Protein AF-A0AA35PYS4-F1 (afdb_monomer)

Foldseek 3Di:
DDDPPDDLLVVVVQDDQPDPADDDDDDDDDPDPPDLVQLVFQVDKDKAFDQKDWDQDPPRRDTWMAGWIWIWTWGQDPVRDTDTPFIGIDGPTTVVQGFCDDVSPQPQDQVSPVVGCVCPDPVSVLVCLLVCVPHFAQEEEEFLEADDPDDPDDPASHDDADDGRCVSLLVQLSCVRSVHSYAYEEQAQARLVNLVLAAQPDKALAFQLQVAGPPDGDDPPADRIGHSVRVRVVSRVSCVVSSGRYQYNKDWPDWDADPVVLWIWTWMDRHPDDIDTGTYNYYHYSNHDPPDFPDDDDPCPVVDPDDDDTSSPHHACVVVVPLAAAEEEQEEDWASSLVRQVRSVVVHHNYHYHYPDAAAEAESVQLSCLVCPQQRDPNHDRSVVSVSVLVRDDPVSLLSVLQVSLVVRCVVCVVLVVLCVVVVHHHDCDDNNSHDVCCCVPPVTRYHHDPPSSVD

Secondary structure (DSSP, 8-state):
-------THHHHTT-SS-SS---------------TTTTTT--EEEEEEEEEEEEE-TTT--EEEEEEEEEEEEEE-TTS-EEEEEEEEEE---TTS--S-GGGS---SGGGSTT-GGG--HHHHHHHHHTTSSS--SEEEE-SSPPPS--SS---S-B--S-TTHHHHHHHHHHHHTT--EEEE-SSSSTTHHHHTS-TT-B-SS-GGGSPBTTBPPPTTS-SS-BHHHHHHHHHHHHHHTT--EE-SEEEEEEEEETTTTEEEEEEEETT-PEEEE--SEEEE---SS-S------TTGGG--S----GGG---GGGSTT-TT-EEEEE--SHHHHHHHHHHHHTT-EEEEE-SS-BEEEEIIIIIHHHHTTTSSTTS--HHHHHHHHHTS-HHHHHHHHHHHHHHHHHHTHHHHHHHHHTT--B---GGG-HHHHHHHHHS-SEEEESSGGG-

Structure (mmCIF, N/CA/C/O backbone):
data_AF-A0AA35PYS4-F1
#
_entry.id   AF-A0AA35PYS4-F1
#
loop_
_atom_site.group_PDB
_atom_site.id
_atom_site.type_symbol
_atom_site.label_atom_id
_atom_site.label_alt_id
_atom_site.label_comp_id
_atom_site.label_asym_id
_atom_site.label_entity_id
_atom_site.label_seq_id
_atom_site.pdbx_PDB_ins_code
_atom_site.Cartn_x
_atom_site.Cartn_y
_atom_site.Cartn_z
_atom_site.occupancy
_atom_site.B_iso_or_equiv
_atom_site.auth_seq_id
_atom_site.auth_comp_id
_atom_site.auth_asym_id
_atom_site.auth_atom_id
_atom_site.pdbx_PDB_model_num
ATOM 1 N N . MET A 1 1 ? -22.222 6.273 44.762 1.00 24.67 1 MET A N 1
ATOM 2 C CA . MET A 1 1 ? -21.681 5.349 43.744 1.00 24.67 1 MET A CA 1
ATOM 3 C C . MET A 1 1 ? -22.710 5.200 42.630 1.00 24.67 1 MET A C 1
ATOM 5 O O . MET A 1 1 ? -23.617 4.392 42.745 1.00 24.67 1 MET A O 1
ATOM 9 N N . ARG A 1 2 ? -22.646 6.050 41.602 1.00 17.94 2 ARG A N 1
ATOM 10 C CA . ARG A 1 2 ? -23.381 5.867 40.343 1.00 17.94 2 ARG A CA 1
ATOM 11 C C . ARG A 1 2 ? -22.310 5.716 39.271 1.00 17.94 2 ARG A C 1
ATOM 13 O O . ARG A 1 2 ? -21.546 6.653 39.060 1.00 17.94 2 ARG A O 1
ATOM 20 N N . GLY A 1 3 ? -22.185 4.514 38.717 1.00 20.14 3 GLY A N 1
ATOM 21 C CA . GLY A 1 3 ? -21.247 4.221 37.643 1.00 20.14 3 GLY A CA 1
ATOM 22 C C . GLY A 1 3 ? -21.749 4.841 36.346 1.00 20.14 3 GLY A C 1
ATOM 23 O O . GLY A 1 3 ? -22.851 4.528 35.905 1.00 20.14 3 GLY A O 1
ATOM 24 N N . TYR A 1 4 ? -20.949 5.726 35.759 1.00 20.56 4 TYR A N 1
ATOM 25 C CA . TYR A 1 4 ? -21.105 6.128 34.368 1.00 20.56 4 TYR A CA 1
ATOM 26 C C . TYR A 1 4 ? -20.320 5.129 33.521 1.00 20.56 4 TYR A C 1
ATOM 28 O O . TYR A 1 4 ? -19.105 5.231 33.397 1.00 20.56 4 TYR A O 1
ATOM 36 N N . ALA A 1 5 ? -21.015 4.129 32.984 1.00 23.16 5 ALA A N 1
ATOM 37 C CA . ALA A 1 5 ? -20.517 3.344 31.866 1.00 23.16 5 ALA A CA 1
ATOM 38 C C . ALA A 1 5 ? -20.826 4.135 30.589 1.00 23.16 5 ALA A C 1
ATOM 40 O O . ALA A 1 5 ? -21.917 4.031 30.035 1.00 23.16 5 ALA A O 1
ATOM 41 N N . THR A 1 6 ? -19.901 4.989 30.160 1.00 25.16 6 THR A N 1
ATOM 42 C CA . THR A 1 6 ? -19.942 5.588 28.822 1.00 25.16 6 THR A CA 1
ATOM 43 C C . THR A 1 6 ? -19.441 4.546 27.829 1.00 25.16 6 THR A C 1
ATOM 45 O O . THR A 1 6 ? -18.289 4.127 27.895 1.00 25.16 6 THR A O 1
ATOM 48 N N . SER A 1 7 ? -20.329 4.068 26.955 1.00 31.34 7 SER A N 1
ATOM 49 C CA . SER A 1 7 ? -19.981 3.093 25.918 1.00 31.34 7 SER A CA 1
ATOM 50 C C . SER A 1 7 ? -19.162 3.752 24.801 1.00 31.34 7 SER A C 1
ATOM 52 O O . SER A 1 7 ? -19.433 4.898 24.442 1.00 31.34 7 SER A O 1
ATOM 54 N N . SER A 1 8 ? -18.215 3.023 24.201 1.00 35.91 8 SER A N 1
ATOM 55 C CA . SER A 1 8 ? -17.416 3.457 23.036 1.00 35.91 8 SER A CA 1
ATOM 56 C C . SER A 1 8 ? -18.258 3.926 21.833 1.00 35.91 8 SER A C 1
ATOM 58 O O . SER A 1 8 ? -17.777 4.692 21.000 1.00 35.91 8 SER A O 1
ATOM 60 N N . ARG A 1 9 ? -19.548 3.553 21.778 1.00 34.78 9 ARG A N 1
ATOM 61 C CA . ARG A 1 9 ? -20.516 3.933 20.731 1.00 34.78 9 ARG A CA 1
ATOM 62 C C . ARG A 1 9 ? -20.876 5.429 20.714 1.00 34.78 9 ARG A C 1
ATOM 64 O O . ARG A 1 9 ? -21.214 5.958 19.656 1.00 34.78 9 ARG A O 1
ATOM 71 N N . ASP A 1 10 ? -20.783 6.124 21.851 1.00 36.44 10 ASP A N 1
ATOM 72 C CA . ASP A 1 10 ? -21.142 7.551 21.959 1.00 36.44 10 ASP A CA 1
ATOM 73 C C . ASP A 1 10 ? -20.053 8.500 21.434 1.00 36.44 10 ASP A C 1
ATOM 75 O O . ASP A 1 10 ? -20.304 9.695 21.280 1.00 36.44 10 ASP A O 1
ATOM 79 N N . PHE A 1 11 ? -18.835 8.007 21.190 1.00 38.06 11 PHE A N 1
ATOM 80 C CA . PHE A 1 11 ? -17.691 8.859 20.864 1.00 38.06 11 PHE A CA 1
ATOM 81 C C . PHE A 1 11 ? -17.518 9.071 19.355 1.00 38.06 11 PHE A C 1
ATOM 83 O O . PHE A 1 11 ? -17.403 10.212 18.906 1.00 38.06 11 PHE A O 1
ATOM 90 N N . LEU A 1 12 ? -17.599 8.007 18.550 1.00 38.31 12 LEU A N 1
ATOM 91 C CA . LEU A 1 12 ? -17.481 8.110 17.088 1.00 38.31 12 LEU A CA 1
ATOM 92 C C . LEU A 1 12 ? -18.688 8.805 16.427 1.00 38.31 12 LEU A C 1
ATOM 94 O O . LEU A 1 12 ? -18.558 9.369 15.348 1.00 38.31 12 LEU A O 1
ATOM 98 N N . THR A 1 13 ? -19.848 8.853 17.090 1.00 37.91 13 THR A N 1
ATOM 99 C CA . THR A 1 13 ? -21.000 9.673 16.659 1.00 37.91 13 THR A CA 1
ATOM 100 C C . THR A 1 13 ? -20.787 11.174 16.919 1.00 37.91 13 THR A C 1
ATOM 102 O O . THR A 1 13 ? -21.466 12.020 16.328 1.00 37.91 13 THR A O 1
ATOM 105 N N . ARG A 1 14 ? -19.838 11.531 17.799 1.00 35.75 14 ARG A N 1
ATOM 106 C CA . ARG A 1 14 ? -19.516 12.914 18.203 1.00 35.75 14 ARG A CA 1
ATOM 107 C C . ARG A 1 14 ? -18.268 13.478 17.520 1.00 35.75 14 ARG A C 1
ATOM 109 O O . ARG A 1 14 ? -18.018 14.675 17.650 1.00 35.75 14 ARG A O 1
ATOM 116 N N . LEU A 1 15 ? -17.551 12.652 16.760 1.00 32.78 15 LEU A N 1
ATOM 117 C CA . LEU A 1 15 ? -16.448 13.038 15.887 1.00 32.78 15 LEU A CA 1
ATOM 118 C C . LEU A 1 15 ? -16.781 12.706 14.426 1.00 32.78 15 LEU A C 1
ATOM 120 O O . LEU A 1 15 ? -16.460 11.614 13.964 1.00 32.78 15 LEU A O 1
ATOM 124 N N . PRO A 1 16 ? -17.352 13.632 13.646 1.00 29.91 16 PRO A N 1
ATOM 125 C CA . PRO A 1 16 ? -16.979 13.687 12.246 1.00 29.91 16 PRO A CA 1
ATOM 126 C C . PRO A 1 16 ? -15.563 14.304 12.188 1.00 29.91 16 PRO A C 1
ATOM 128 O O . PRO A 1 16 ? -15.312 15.350 12.782 1.00 29.91 16 PRO A O 1
ATOM 131 N N . HIS A 1 17 ? -14.622 13.636 11.516 1.00 30.25 17 HIS A N 1
ATOM 132 C CA . HIS A 1 17 ? -13.301 14.182 11.141 1.00 30.25 17 HIS A CA 1
ATOM 133 C C . HIS A 1 17 ? -12.201 14.345 12.216 1.00 30.25 17 HIS A C 1
ATOM 135 O O . HIS A 1 17 ? -11.333 15.198 12.053 1.00 30.25 17 HIS A O 1
ATOM 141 N N . ALA A 1 18 ? -12.138 13.517 13.266 1.00 26.50 18 ALA A N 1
ATOM 142 C CA . ALA A 1 18 ? -10.918 13.435 14.095 1.00 26.50 18 ALA A CA 1
ATOM 143 C C . ALA A 1 18 ? -10.324 12.021 14.131 1.00 26.50 18 ALA A C 1
ATOM 145 O O . ALA A 1 18 ? -10.171 11.402 15.178 1.00 26.50 18 ALA A O 1
ATOM 146 N N . PHE A 1 19 ? -9.961 11.532 12.952 1.00 27.05 19 PHE A N 1
ATOM 147 C CA . PHE A 1 19 ? -8.663 10.883 12.790 1.00 27.05 19 PHE A CA 1
ATOM 148 C C . PHE A 1 19 ? -7.744 11.939 12.176 1.00 27.05 19 PHE A C 1
ATOM 150 O O . PHE A 1 19 ? -8.244 12.825 11.485 1.00 27.05 19 PHE A O 1
ATOM 157 N N . VAL A 1 20 ? -6.439 11.906 12.457 1.00 27.50 20 VAL A N 1
ATOM 158 C CA . VAL A 1 20 ? -5.464 12.826 11.845 1.00 27.50 20 VAL A CA 1
ATOM 159 C C . VAL A 1 20 ? -5.421 12.537 10.340 1.00 27.50 20 VAL A C 1
ATOM 161 O O . VAL A 1 20 ? -4.630 11.743 9.852 1.00 27.50 20 VAL A O 1
ATOM 164 N N . GLY A 1 21 ? -6.363 13.136 9.625 1.00 23.97 21 GLY A N 1
ATOM 165 C CA . GLY A 1 21 ? -6.544 13.125 8.190 1.00 23.97 21 GLY A CA 1
ATOM 166 C C . GLY A 1 21 ? -6.748 14.574 7.795 1.00 23.97 21 GLY A C 1
ATOM 167 O O . GLY A 1 21 ? -7.639 15.255 8.301 1.00 23.97 21 GLY A O 1
ATOM 168 N N . PHE A 1 22 ? -5.840 15.075 6.969 1.00 25.38 22 PHE A N 1
ATOM 169 C CA . PHE A 1 22 ? -5.790 16.471 6.573 1.00 25.38 22 PHE A CA 1
ATOM 170 C C . PHE A 1 22 ? -7.089 16.876 5.859 1.00 25.38 22 PHE A C 1
ATOM 172 O O . PHE A 1 22 ? -7.357 16.428 4.748 1.00 25.38 22 PHE A O 1
ATOM 179 N N . SER A 1 23 ? -7.877 17.771 6.460 1.00 21.36 23 SER A N 1
ATOM 180 C CA . SER A 1 23 ? -8.854 18.561 5.711 1.00 21.36 23 SER A CA 1
ATOM 181 C C . SER A 1 23 ? -8.087 19.632 4.932 1.00 21.36 23 SER A C 1
ATOM 183 O O . SER A 1 23 ? -7.537 20.556 5.537 1.00 21.36 23 SER A O 1
ATOM 185 N N . TYR A 1 24 ? -8.004 19.511 3.608 1.00 25.27 24 TYR A N 1
ATOM 186 C CA . TYR A 1 24 ? -7.420 20.547 2.754 1.00 25.27 24 TYR A CA 1
ATOM 187 C C . TYR A 1 24 ? -8.422 21.702 2.591 1.00 25.27 24 TYR A C 1
ATOM 189 O O . TYR A 1 24 ? -9.503 21.475 2.045 1.00 25.27 24 TYR A O 1
ATOM 197 N N . PRO A 1 25 ? -8.108 22.944 3.004 1.00 22.28 25 PRO A N 1
ATOM 198 C CA . PRO A 1 25 ? -8.900 24.095 2.596 1.00 22.28 25 PRO A CA 1
ATOM 199 C C . PRO A 1 25 ? -8.771 24.284 1.081 1.00 22.28 25 PRO A C 1
ATOM 201 O O . PRO A 1 25 ? -7.696 24.093 0.508 1.00 22.28 25 PRO A O 1
ATOM 204 N N . SER A 1 26 ? -9.872 24.672 0.442 1.00 23.47 26 SER A N 1
ATOM 205 C CA . SER A 1 26 ? -9.972 25.013 -0.979 1.00 23.47 26 SER A CA 1
ATOM 206 C C . SER A 1 26 ? -8.763 25.807 -1.489 1.00 23.47 26 SER A C 1
ATOM 208 O O . SER A 1 26 ? -8.411 26.846 -0.929 1.00 23.47 26 SER A O 1
ATOM 210 N N . TRP A 1 27 ? -8.164 25.326 -2.581 1.00 26.27 27 TRP A N 1
ATOM 211 C CA . TRP A 1 27 ? -7.022 25.932 -3.262 1.00 26.27 27 TRP A CA 1
ATOM 212 C C . TRP A 1 27 ? -7.304 27.384 -3.682 1.00 26.27 27 TRP A C 1
ATOM 214 O O . TRP A 1 27 ? -7.894 27.640 -4.730 1.00 26.27 27 TRP A O 1
ATOM 224 N N . GLN A 1 28 ? -6.784 28.342 -2.920 1.00 22.50 28 GLN A N 1
ATOM 225 C CA . GLN A 1 28 ? -6.312 29.607 -3.474 1.00 22.50 28 GLN A CA 1
ATOM 226 C C . GLN A 1 28 ? -4.791 29.527 -3.529 1.00 22.50 28 GLN A C 1
ATOM 228 O O . GLN A 1 28 ? -4.157 29.276 -2.509 1.00 22.50 28 GLN A O 1
ATOM 233 N N . ARG A 1 29 ? -4.213 29.683 -4.730 1.00 24.03 29 ARG A N 1
ATOM 234 C CA . ARG A 1 29 ? -2.757 29.753 -4.924 1.00 24.03 29 ARG A CA 1
ATOM 235 C C . ARG A 1 29 ? -2.195 30.853 -4.018 1.00 24.03 29 ARG A C 1
ATOM 237 O O . ARG A 1 29 ? -2.508 32.016 -4.269 1.00 24.03 29 ARG A O 1
ATOM 244 N N . PRO A 1 30 ? -1.359 30.536 -3.020 1.00 24.73 30 PRO A N 1
ATOM 245 C CA . PRO A 1 30 ? -0.547 31.550 -2.384 1.00 24.73 30 PRO A CA 1
ATOM 246 C C . PRO A 1 30 ? 0.603 31.858 -3.344 1.00 24.73 30 PRO A C 1
ATOM 248 O O . PRO A 1 30 ? 1.325 30.952 -3.766 1.00 24.73 30 PRO A O 1
ATOM 251 N N . ASP A 1 31 ? 0.784 33.129 -3.691 1.00 29.77 31 ASP A N 1
ATOM 252 C CA . ASP A 1 31 ? 2.074 33.617 -4.172 1.00 29.77 31 ASP A CA 1
ATOM 253 C C . ASP A 1 31 ? 3.099 33.373 -3.054 1.00 29.77 31 ASP A C 1
ATOM 255 O O . ASP A 1 31 ? 3.192 34.149 -2.106 1.00 29.77 31 ASP A O 1
ATOM 259 N N . SER A 1 32 ? 3.827 32.255 -3.094 1.00 33.34 32 SER A N 1
ATOM 260 C CA . SER A 1 32 ? 4.800 31.915 -2.052 1.00 33.34 32 SER A CA 1
ATOM 261 C C . SER A 1 32 ? 6.179 31.662 -2.649 1.00 33.34 32 SER A C 1
ATOM 263 O O . SER A 1 32 ? 6.546 30.530 -2.971 1.00 33.34 32 SER A O 1
ATOM 265 N N . GLN A 1 33 ? 6.973 32.729 -2.744 1.00 29.69 33 GLN A N 1
ATOM 266 C CA . GLN A 1 33 ? 8.428 32.608 -2.712 1.00 29.69 33 GLN A CA 1
ATOM 267 C C . GLN A 1 33 ? 8.846 32.199 -1.291 1.00 29.69 33 GLN A C 1
ATOM 269 O O . GLN A 1 33 ? 9.131 33.043 -0.449 1.00 29.69 33 GLN A O 1
ATOM 274 N N . ILE A 1 34 ? 8.860 30.896 -1.004 1.00 36.09 34 ILE A N 1
ATOM 275 C CA . ILE A 1 34 ? 9.615 30.361 0.135 1.00 36.09 34 ILE A CA 1
ATOM 276 C C . ILE A 1 34 ? 11.060 30.232 -0.350 1.00 36.09 34 ILE A C 1
ATOM 278 O O . ILE A 1 34 ? 11.351 29.450 -1.255 1.00 36.09 34 ILE A O 1
ATOM 282 N N . HIS A 1 35 ? 11.970 31.043 0.188 1.00 38.38 35 HIS A N 1
ATOM 283 C CA . HIS A 1 35 ? 13.365 31.032 -0.244 1.00 38.38 35 HIS A CA 1
ATOM 284 C C . HIS A 1 35 ? 14.059 29.735 0.203 1.00 38.38 35 HIS A C 1
ATOM 286 O O . HIS A 1 35 ? 14.188 29.468 1.394 1.00 38.38 35 HIS A O 1
ATOM 292 N N . HIS A 1 36 ? 14.571 28.963 -0.763 1.00 40.53 36 HIS A N 1
ATOM 293 C CA . HIS A 1 36 ? 15.254 27.674 -0.566 1.00 40.53 36 HIS A CA 1
ATOM 294 C C . HIS A 1 36 ? 16.355 27.660 0.515 1.00 40.53 36 HIS A C 1
ATOM 296 O O . HIS A 1 36 ? 16.640 26.594 1.053 1.00 40.53 36 HIS A O 1
ATOM 302 N N . ARG A 1 37 ? 16.961 28.809 0.858 1.00 37.41 37 ARG A N 1
ATOM 303 C CA . ARG A 1 37 ? 17.975 28.904 1.925 1.00 37.41 37 ARG A CA 1
ATOM 304 C C . ARG A 1 37 ? 17.430 28.550 3.313 1.00 37.41 37 ARG A C 1
ATOM 306 O O . ARG A 1 37 ? 18.086 27.801 4.016 1.00 37.41 37 ARG A O 1
ATOM 313 N N . GLN A 1 38 ? 16.224 28.991 3.680 1.00 42.34 38 GLN A N 1
ATOM 314 C CA . GLN A 1 38 ? 15.699 28.789 5.044 1.00 42.34 38 GLN A CA 1
ATOM 315 C C . GLN A 1 38 ? 15.407 27.318 5.384 1.00 42.34 38 GLN A C 1
ATOM 317 O O . GLN A 1 38 ? 15.398 26.941 6.549 1.00 42.34 38 GLN A O 1
ATOM 322 N N . LEU A 1 39 ? 15.191 26.467 4.375 1.00 45.62 39 LEU A N 1
ATOM 323 C CA . LEU A 1 39 ? 14.962 25.032 4.573 1.00 45.62 39 LEU A CA 1
ATOM 324 C C . LEU A 1 39 ? 16.259 24.236 4.788 1.00 45.62 39 LEU A C 1
ATOM 326 O O . LEU A 1 39 ? 16.199 23.104 5.262 1.00 45.62 39 LEU A O 1
ATOM 330 N N . GLN A 1 40 ? 17.417 24.806 4.437 1.00 46.12 40 GLN A N 1
ATOM 331 C CA . GLN A 1 40 ? 18.724 24.171 4.639 1.00 46.12 40 GLN A CA 1
ATOM 332 C C . GLN A 1 40 ? 19.201 24.281 6.094 1.00 46.12 40 GLN A C 1
ATOM 334 O O . GLN A 1 40 ? 19.985 23.444 6.535 1.00 46.12 40 GLN A O 1
ATOM 339 N N . ASP A 1 41 ? 18.661 25.244 6.845 1.00 45.81 41 ASP A N 1
ATOM 340 C CA . ASP A 1 41 ? 19.062 25.581 8.212 1.00 45.81 41 ASP A CA 1
ATOM 341 C C . ASP A 1 41 ? 18.118 24.983 9.276 1.00 45.81 41 ASP A C 1
ATOM 343 O O . ASP A 1 41 ? 17.884 25.583 10.328 1.00 45.81 41 ASP A O 1
ATOM 347 N N . VAL A 1 42 ? 17.562 23.783 9.044 1.00 55.81 42 VAL A N 1
ATOM 348 C CA . VAL A 1 42 ? 16.966 22.994 10.142 1.00 55.81 42 VAL A CA 1
ATOM 349 C C . VAL A 1 42 ? 18.113 22.508 11.026 1.00 55.81 42 VAL A C 1
ATOM 351 O O . VAL A 1 42 ? 18.683 21.438 10.819 1.00 55.81 42 VAL A O 1
ATOM 354 N N . THR A 1 43 ? 18.496 23.344 11.985 1.00 45.41 43 THR A N 1
ATOM 355 C CA . THR A 1 43 ? 19.706 23.174 12.794 1.00 45.41 43 THR A CA 1
ATOM 356 C C . THR A 1 43 ? 19.548 22.125 13.888 1.00 45.41 43 THR A C 1
ATOM 358 O O . THR A 1 43 ? 20.543 21.564 14.344 1.00 45.41 43 THR A O 1
ATOM 361 N N . SER A 1 44 ? 18.314 21.819 14.309 1.00 59.78 44 SER A N 1
ATOM 362 C CA . SER A 1 44 ? 18.044 20.734 15.256 1.00 59.78 44 SER A CA 1
ATOM 363 C C . SER A 1 44 ? 16.591 20.246 15.215 1.00 59.78 44 SER A C 1
ATOM 365 O O . SER A 1 44 ? 15.656 20.976 14.889 1.00 59.78 44 SER A O 1
ATOM 367 N N . THR A 1 45 ? 16.400 18.968 15.538 1.00 62.69 45 THR A N 1
ATOM 368 C CA . THR A 1 45 ? 15.088 18.321 15.669 1.00 62.69 45 THR A CA 1
ATOM 369 C C . THR A 1 45 ? 15.004 17.697 17.059 1.00 62.69 45 THR A C 1
ATOM 371 O O . THR A 1 45 ? 15.958 17.052 17.491 1.00 62.69 45 THR A O 1
ATOM 374 N N . GLN A 1 46 ? 13.899 17.923 17.772 1.00 69.19 46 GLN A N 1
ATOM 375 C CA . GLN A 1 46 ? 13.693 17.434 19.136 1.00 69.19 46 GLN A CA 1
ATOM 376 C C . GLN A 1 46 ? 12.408 16.613 19.220 1.00 69.19 46 GLN A C 1
ATOM 378 O O . GLN A 1 46 ? 11.333 17.081 18.837 1.00 69.19 46 GLN A O 1
ATOM 383 N N . TYR A 1 47 ? 12.533 15.399 19.753 1.00 69.62 47 TYR A N 1
ATOM 384 C CA . TYR A 1 47 ? 11.398 14.534 20.040 1.00 69.62 47 TYR A CA 1
ATOM 385 C C . TYR A 1 47 ? 10.659 15.034 21.282 1.00 69.62 47 TYR A C 1
ATOM 387 O O . TYR A 1 47 ? 11.283 15.332 22.302 1.00 69.62 47 TYR A O 1
ATOM 395 N N . LEU A 1 48 ? 9.332 15.103 21.203 1.00 65.56 48 LEU A N 1
ATOM 396 C CA . LEU A 1 48 ? 8.476 15.397 22.343 1.00 65.56 48 LEU A CA 1
ATOM 397 C C . LEU A 1 48 ? 7.703 14.143 22.739 1.00 65.56 48 LEU A C 1
ATOM 399 O O . LEU A 1 48 ? 6.871 13.654 21.982 1.00 65.56 48 LEU A O 1
ATOM 403 N N . ALA A 1 49 ? 7.913 13.679 23.964 1.00 61.66 49 ALA A N 1
ATOM 404 C CA . ALA A 1 49 ? 6.996 12.764 24.630 1.00 61.66 49 ALA A CA 1
ATOM 405 C C . ALA A 1 49 ? 6.224 13.555 25.690 1.00 61.66 49 ALA A C 1
ATOM 407 O O . ALA A 1 49 ? 6.839 14.296 26.461 1.00 61.66 49 ALA A O 1
ATOM 408 N N . ALA A 1 50 ? 4.899 13.409 25.747 1.00 59.16 50 ALA A N 1
ATOM 409 C CA . ALA A 1 50 ? 4.133 13.929 26.875 1.00 59.16 50 ALA A CA 1
ATOM 410 C C . ALA A 1 50 ? 3.080 12.929 27.347 1.00 59.16 50 ALA A C 1
ATOM 412 O O . ALA A 1 50 ? 2.450 12.229 26.558 1.00 59.16 50 ALA A O 1
ATOM 413 N N . GLU A 1 51 ? 2.877 12.906 28.661 1.00 53.56 51 GLU A N 1
ATOM 414 C CA . GLU A 1 51 ? 1.938 11.990 29.312 1.00 53.56 51 GLU A CA 1
ATOM 415 C C . GLU A 1 51 ? 0.466 12.375 29.074 1.00 53.56 51 GLU A C 1
ATOM 417 O O . GLU A 1 51 ? -0.406 11.512 29.129 1.00 53.56 51 GLU A O 1
ATOM 422 N N . GLU A 1 52 ? 0.161 13.647 28.780 1.00 56.59 52 GLU A N 1
ATOM 423 C CA . GLU A 1 52 ? -1.209 14.089 28.490 1.00 56.59 52 GLU A CA 1
ATOM 424 C C . GLU A 1 52 ? -1.238 15.287 27.523 1.00 56.59 52 GLU A C 1
ATOM 426 O O . GLU A 1 52 ? -0.678 16.349 27.799 1.00 56.59 52 GLU A O 1
ATOM 431 N N . TRP A 1 53 ? -1.973 15.140 26.417 1.00 66.69 53 TRP A N 1
ATOM 432 C CA . TRP A 1 53 ? -2.361 16.213 25.501 1.00 66.69 53 TRP A CA 1
ATOM 433 C C . TRP A 1 53 ? -3.871 16.441 25.561 1.00 66.69 53 TRP A C 1
ATOM 435 O O . TRP A 1 53 ? -4.669 15.521 25.768 1.00 66.69 53 TRP A O 1
ATOM 445 N N . ARG A 1 54 ? -4.292 17.686 25.335 1.00 61.19 54 ARG A N 1
ATOM 446 C CA . ARG A 1 54 ? -5.706 18.041 25.167 1.00 61.19 54 ARG A CA 1
ATOM 447 C C . ARG A 1 54 ? -5.931 18.470 23.730 1.00 61.19 54 ARG A C 1
ATOM 449 O O . ARG A 1 54 ? -5.361 19.470 23.302 1.00 61.19 54 ARG A O 1
ATOM 456 N N . ILE A 1 55 ? -6.766 17.729 23.007 1.00 59.59 55 ILE A N 1
ATOM 457 C CA . ILE A 1 55 ? -7.123 18.047 21.625 1.00 59.59 55 ILE A CA 1
ATOM 458 C C . ILE A 1 55 ? -8.555 18.574 21.608 1.00 59.59 55 ILE A C 1
ATOM 460 O O . ILE A 1 55 ? -9.500 17.939 22.080 1.00 59.59 55 ILE A O 1
ATOM 464 N N . HIS A 1 56 ? -8.711 19.777 21.070 1.00 56.38 56 HIS A N 1
ATOM 465 C CA . HIS A 1 56 ? -10.003 20.421 20.898 1.00 56.38 56 HIS A CA 1
ATOM 466 C C . HIS A 1 56 ? -10.479 20.194 19.461 1.00 56.38 56 HIS A C 1
ATOM 468 O O . HIS A 1 56 ? -9.950 20.810 18.542 1.00 56.38 56 HIS A O 1
ATOM 474 N N . ALA A 1 57 ? -11.471 19.322 19.263 1.00 46.72 57 ALA A N 1
ATOM 475 C CA . ALA A 1 57 ? -12.132 19.186 17.967 1.00 46.72 57 ALA A CA 1
ATOM 476 C C . ALA A 1 57 ? -13.129 20.345 17.794 1.00 46.72 57 ALA A C 1
ATOM 478 O O . ALA A 1 57 ? -14.035 20.531 18.612 1.00 46.72 57 ALA A O 1
ATOM 479 N N . THR A 1 58 ? -12.930 21.163 16.762 1.00 41.03 58 THR A N 1
ATOM 480 C CA . THR A 1 58 ? -13.528 22.503 16.651 1.00 41.03 58 THR A CA 1
ATOM 481 C C . THR A 1 58 ? -14.965 22.550 16.142 1.00 41.03 58 THR A C 1
ATOM 483 O O . THR A 1 58 ? -15.560 23.618 16.224 1.00 41.03 58 THR A O 1
ATOM 486 N N . ASP A 1 59 ? -15.569 21.442 15.709 1.00 41.16 59 ASP A N 1
ATOM 487 C CA . ASP A 1 59 ? -16.901 21.511 15.082 1.00 41.16 59 ASP A CA 1
ATOM 488 C C . ASP A 1 59 ? -18.076 21.079 15.988 1.00 41.16 59 ASP A C 1
ATOM 490 O O . ASP A 1 59 ? -19.229 21.392 15.709 1.00 41.16 59 ASP A O 1
ATOM 494 N N . ARG A 1 60 ? -17.838 20.395 17.124 1.00 45.41 60 ARG A N 1
ATOM 495 C CA . ARG A 1 60 ? -18.946 19.892 17.983 1.00 45.41 60 ARG A CA 1
ATOM 496 C C . ARG A 1 60 ? -18.749 19.993 19.497 1.00 45.41 60 ARG A C 1
ATOM 498 O O . ARG A 1 60 ? -19.460 19.338 20.256 1.00 45.41 60 ARG A O 1
ATOM 505 N N . GLY A 1 61 ? -17.794 20.791 19.977 1.00 49.31 61 GLY A N 1
ATOM 506 C CA . GLY A 1 61 ? -17.597 21.017 21.420 1.00 49.31 61 GLY A CA 1
ATOM 507 C C . GLY A 1 61 ? -17.167 19.777 22.224 1.00 49.31 61 GLY A C 1
ATOM 508 O O . GLY A 1 61 ? -17.070 19.846 23.452 1.00 49.31 61 GLY A O 1
ATOM 509 N N . ALA A 1 62 ? -16.882 18.655 21.555 1.00 52.91 62 ALA A N 1
ATOM 510 C CA . ALA A 1 62 ? -16.318 17.469 22.174 1.00 52.91 62 ALA A CA 1
ATOM 511 C C . ALA A 1 62 ? -14.866 17.756 22.582 1.00 52.91 62 ALA A C 1
ATOM 513 O O . ALA A 1 62 ? -14.032 18.161 21.771 1.00 52.91 62 ALA A O 1
ATOM 514 N N . ARG A 1 63 ? -14.573 17.571 23.870 1.00 62.34 63 ARG A N 1
ATOM 515 C CA . ARG A 1 63 ? -13.217 17.663 24.415 1.00 62.34 63 ARG A CA 1
ATOM 516 C C . ARG A 1 63 ? -12.699 16.246 24.588 1.00 62.34 63 ARG A C 1
ATOM 518 O O . ARG A 1 63 ? -13.232 15.514 25.417 1.00 62.34 63 ARG A O 1
ATOM 525 N N . ALA A 1 64 ? -11.683 15.884 23.816 1.00 64.56 64 ALA A N 1
ATOM 526 C CA . ALA A 1 64 ? -10.946 14.648 24.006 1.00 64.56 64 ALA A CA 1
ATOM 527 C C . ALA A 1 64 ? -9.550 14.985 24.542 1.00 64.56 64 ALA A C 1
ATOM 529 O O . ALA A 1 64 ? -8.937 15.988 24.173 1.00 64.56 64 ALA A O 1
ATOM 530 N N . SER A 1 65 ? -9.052 14.168 25.456 1.00 79.94 65 SER A N 1
ATOM 531 C CA . SER A 1 65 ? -7.667 14.236 25.911 1.00 79.94 65 SER A CA 1
ATOM 532 C C . SER A 1 65 ? -7.066 12.848 25.839 1.00 79.94 65 SER A C 1
ATOM 534 O O . SER A 1 65 ? -7.801 11.861 25.822 1.00 79.94 65 SER A O 1
ATOM 536 N N . GLY A 1 66 ? -5.748 12.763 25.785 1.00 83.12 66 GLY A N 1
ATOM 537 C CA . GLY A 1 66 ? -5.079 11.482 25.657 1.00 83.12 66 GLY A CA 1
ATOM 538 C C . GLY A 1 66 ? -3.567 11.601 25.571 1.00 83.12 66 GLY A C 1
ATOM 539 O O . GLY A 1 66 ? -3.029 12.708 25.536 1.00 83.12 66 GLY A O 1
ATOM 540 N N . GLY A 1 67 ? -2.898 10.454 25.599 1.00 82.75 67 GLY A N 1
ATOM 541 C CA . GLY A 1 67 ? -1.446 10.349 25.496 1.00 82.75 67 GLY A CA 1
ATOM 542 C C . GLY A 1 67 ? -0.980 10.476 24.049 1.00 82.75 67 GLY A C 1
ATOM 543 O O . GLY A 1 67 ? -1.684 10.090 23.110 1.00 82.75 67 GLY A O 1
ATOM 544 N N . GLY A 1 68 ? 0.201 11.057 23.867 1.00 85.25 68 GLY A N 1
ATOM 545 C CA . GLY A 1 68 ? 0.711 11.396 22.549 1.00 85.25 68 GLY A CA 1
ATOM 546 C C . GLY A 1 68 ? 2.217 11.632 22.548 1.00 85.25 68 GLY A C 1
ATOM 547 O O . GLY A 1 68 ? 2.808 11.990 23.571 1.00 85.25 68 GLY A O 1
ATOM 548 N N . SER A 1 69 ? 2.818 11.567 21.376 1.00 85.19 69 SER A N 1
ATOM 549 C CA . SER A 1 69 ? 4.165 12.054 21.117 1.00 85.19 69 SER A CA 1
ATOM 550 C C . SER A 1 69 ? 4.135 13.015 19.941 1.00 85.19 69 SER A C 1
ATOM 552 O O . SER A 1 69 ? 3.110 13.223 19.295 1.00 85.19 69 SER A O 1
ATOM 554 N N . GLY A 1 70 ? 5.239 13.694 19.699 1.00 85.69 70 GLY A N 1
ATOM 555 C CA . GLY A 1 70 ? 5.301 14.724 18.689 1.00 85.69 70 GLY A CA 1
ATOM 556 C C . GLY A 1 70 ? 6.723 15.094 18.343 1.00 85.69 70 GLY A C 1
ATOM 557 O O . GLY A 1 70 ? 7.693 14.568 18.888 1.00 85.69 70 GLY A O 1
ATOM 558 N N . MET A 1 71 ? 6.835 16.039 17.427 1.00 87.06 71 MET A N 1
ATOM 559 C CA . MET A 1 71 ? 8.103 16.500 16.907 1.00 87.06 71 MET A CA 1
ATOM 560 C C . MET A 1 71 ? 8.139 18.019 16.888 1.00 87.06 71 MET A C 1
ATOM 562 O O . MET A 1 71 ? 7.228 18.668 16.370 1.00 87.06 71 MET A O 1
ATOM 566 N N . VAL A 1 72 ? 9.227 18.578 17.411 1.00 87.94 72 VAL A N 1
ATOM 567 C CA . VAL A 1 72 ? 9.566 19.991 17.248 1.00 87.94 72 VAL A CA 1
ATOM 568 C C . VAL A 1 72 ? 10.740 20.096 16.298 1.00 87.94 72 VAL A C 1
ATOM 570 O O . VAL A 1 72 ? 11.798 19.499 16.508 1.00 87.94 72 VAL A O 1
ATOM 573 N N . ARG A 1 73 ? 10.560 20.899 15.254 1.00 85.56 73 ARG A N 1
ATOM 574 C CA . ARG A 1 73 ? 11.620 21.248 14.314 1.00 85.56 73 ARG A CA 1
ATOM 575 C C . ARG A 1 73 ? 12.010 22.692 14.532 1.00 85.56 73 ARG A C 1
ATOM 577 O O . ARG A 1 73 ? 11.162 23.583 14.456 1.00 85.56 73 ARG A O 1
ATOM 584 N N . LEU A 1 74 ? 13.287 22.895 14.827 1.00 86.50 74 LEU A N 1
ATOM 585 C CA . LEU A 1 74 ? 13.862 24.202 15.083 1.00 86.50 74 LEU A CA 1
ATOM 586 C C . LEU A 1 74 ? 14.654 24.652 13.857 1.00 86.50 74 LEU A C 1
ATOM 588 O O . LEU A 1 74 ? 15.344 23.853 13.221 1.00 86.50 74 LEU A O 1
ATOM 592 N N . VAL A 1 75 ? 14.557 25.938 13.552 1.00 86.06 75 VAL A N 1
ATOM 593 C CA . VAL A 1 75 ? 15.434 26.627 12.599 1.00 86.06 75 VAL A CA 1
ATOM 594 C C . VAL A 1 75 ? 16.132 27.759 13.328 1.00 86.06 75 VAL A C 1
ATOM 596 O O . VAL A 1 75 ? 15.619 28.269 14.326 1.00 86.06 75 VAL A O 1
ATOM 599 N N . THR A 1 76 ? 17.304 28.148 12.850 1.00 86.56 76 THR A N 1
ATOM 600 C CA . THR A 1 76 ? 18.016 29.299 13.403 1.00 86.56 76 THR A CA 1
ATOM 601 C C . THR A 1 76 ? 17.639 30.549 12.609 1.00 86.56 76 THR A C 1
ATOM 603 O O . THR A 1 76 ? 17.725 30.546 11.384 1.00 86.56 76 THR A O 1
ATOM 606 N N . ASP A 1 77 ? 17.164 31.591 13.292 1.00 85.44 77 ASP A N 1
ATOM 607 C CA . ASP A 1 77 ? 16.842 32.876 12.666 1.00 85.44 77 ASP A CA 1
ATOM 608 C C . ASP A 1 77 ? 18.109 33.687 12.325 1.00 85.44 77 ASP A C 1
ATOM 610 O O . ASP A 1 77 ? 19.223 33.342 12.727 1.00 85.44 77 ASP A O 1
ATOM 614 N N . ASP A 1 78 ? 17.945 34.801 11.604 1.00 87.38 78 ASP A N 1
ATOM 615 C CA . ASP A 1 78 ? 19.060 35.682 11.211 1.00 87.38 78 ASP A CA 1
ATOM 616 C C . ASP A 1 78 ? 19.818 36.281 12.416 1.00 87.38 78 ASP A C 1
ATOM 618 O O . ASP A 1 78 ? 20.947 36.752 12.275 1.00 87.38 78 ASP A O 1
ATOM 622 N N . ALA A 1 79 ? 19.209 36.273 13.606 1.00 88.75 79 ALA A N 1
ATOM 623 C CA . ALA A 1 79 ? 19.807 36.737 14.852 1.00 88.75 79 ALA A CA 1
ATOM 624 C C . ALA A 1 79 ? 20.512 35.611 15.638 1.00 88.75 79 ALA A C 1
ATOM 626 O O . ALA A 1 79 ? 21.076 35.873 16.701 1.00 88.75 79 ALA A O 1
ATOM 627 N N . GLY A 1 80 ? 20.523 34.378 15.121 1.00 86.81 80 GLY A N 1
ATOM 628 C CA . GLY A 1 80 ? 21.159 33.221 15.747 1.00 86.81 80 GLY A CA 1
ATOM 629 C C . GLY A 1 80 ? 20.299 32.509 16.797 1.00 86.81 80 GLY A C 1
ATOM 630 O O . GLY A 1 80 ? 20.812 31.642 17.506 1.00 86.81 80 GLY A O 1
ATOM 631 N N . ASN A 1 81 ? 19.011 32.841 16.923 1.00 88.00 81 ASN A N 1
ATOM 632 C CA . ASN A 1 81 ? 18.104 32.189 17.867 1.00 88.00 81 ASN A CA 1
ATOM 633 C C . ASN A 1 81 ? 17.459 30.953 17.242 1.00 88.00 81 ASN A C 1
ATOM 635 O O . ASN A 1 81 ? 17.026 30.979 16.093 1.00 88.00 81 ASN A O 1
ATOM 639 N N . ASN A 1 82 ? 17.305 29.887 18.028 1.00 86.25 82 ASN A N 1
ATOM 640 C CA . ASN A 1 82 ? 16.509 28.735 17.614 1.00 86.25 82 ASN A CA 1
ATOM 641 C C . ASN A 1 82 ? 15.020 29.048 17.786 1.00 86.25 82 ASN A C 1
ATOM 643 O O . ASN A 1 82 ? 14.537 29.209 18.907 1.00 86.25 82 ASN A O 1
ATOM 647 N N . VAL A 1 83 ? 14.294 29.101 16.675 1.00 88.06 83 VAL A N 1
ATOM 648 C CA . VAL A 1 83 ? 12.849 29.325 16.632 1.00 88.06 83 VAL A CA 1
ATOM 649 C C . VAL A 1 83 ? 12.133 28.063 16.163 1.00 88.06 83 VAL A C 1
ATOM 651 O O . VAL A 1 83 ? 12.662 27.280 15.372 1.00 88.06 83 VAL A O 1
ATOM 654 N N . ILE A 1 84 ? 10.917 27.843 16.665 1.00 88.94 84 ILE A N 1
ATOM 655 C CA . ILE A 1 84 ? 10.092 26.704 16.252 1.00 88.94 84 ILE A CA 1
ATOM 656 C C . ILE A 1 84 ? 9.594 26.958 14.832 1.00 88.94 84 ILE A C 1
ATOM 658 O O . ILE A 1 84 ? 8.797 27.863 14.600 1.00 88.94 84 ILE A O 1
ATOM 662 N N . PHE A 1 85 ? 10.048 26.132 13.896 1.00 85.44 85 PHE A N 1
ATOM 663 C CA . PHE A 1 85 ? 9.564 26.124 12.521 1.00 85.44 85 PHE A CA 1
ATOM 664 C C . PHE A 1 85 ? 8.281 25.304 12.387 1.00 85.44 85 PHE A C 1
ATOM 666 O O . PHE A 1 85 ? 7.321 25.736 11.753 1.00 85.44 85 PHE A O 1
ATOM 673 N N . ALA A 1 86 ? 8.259 24.120 13.000 1.00 85.81 86 ALA A N 1
ATOM 674 C CA . ALA A 1 86 ? 7.101 23.239 12.988 1.00 85.81 86 ALA A CA 1
ATOM 675 C C . ALA A 1 86 ? 6.961 22.509 14.325 1.00 85.81 86 ALA A C 1
ATOM 677 O O . ALA A 1 86 ? 7.947 22.051 14.904 1.00 85.81 86 ALA A O 1
ATOM 678 N N . LEU A 1 87 ? 5.716 22.385 14.777 1.00 87.62 87 LEU A N 1
ATOM 679 C CA . LEU A 1 87 ? 5.308 21.542 15.891 1.00 87.62 87 LEU A CA 1
ATOM 680 C C . LEU A 1 87 ? 4.255 20.569 15.363 1.00 87.62 87 LEU A C 1
ATOM 682 O O . LEU A 1 87 ? 3.186 20.990 14.923 1.00 87.62 87 LEU A O 1
ATOM 686 N N . ASN A 1 88 ? 4.564 19.280 15.410 1.00 85.75 88 ASN A N 1
ATOM 687 C CA . ASN A 1 88 ? 3.628 18.211 15.101 1.00 85.75 88 ASN A CA 1
ATOM 688 C C . ASN A 1 88 ? 3.331 17.433 16.381 1.00 85.75 88 ASN A C 1
ATOM 690 O O . ASN A 1 88 ? 4.252 17.105 17.125 1.00 85.75 88 ASN A O 1
ATOM 694 N N . LEU A 1 89 ? 2.057 17.155 16.632 1.00 85.25 89 LEU A N 1
ATOM 695 C CA . LEU A 1 89 ? 1.603 16.343 17.753 1.00 85.25 89 LEU A CA 1
ATOM 696 C C . LEU A 1 89 ? 0.751 15.205 17.196 1.00 85.25 89 LEU A C 1
ATOM 698 O O . LEU A 1 89 ? -0.221 15.451 16.480 1.00 85.25 89 LEU A O 1
ATOM 702 N N . ALA A 1 90 ? 1.106 13.979 17.552 1.00 80.94 90 ALA A N 1
ATOM 703 C CA . ALA A 1 90 ? 0.408 12.760 17.196 1.00 80.94 90 ALA A CA 1
ATOM 704 C C . ALA A 1 90 ? -0.259 12.177 18.448 1.00 80.94 90 ALA A C 1
ATOM 706 O O . ALA A 1 90 ? 0.387 11.857 19.445 1.00 80.94 90 ALA A O 1
ATOM 707 N N . LEU A 1 91 ? -1.583 12.042 18.400 1.00 83.62 91 LEU A N 1
ATOM 708 C CA . LEU A 1 91 ? -2.343 11.384 19.457 1.00 83.62 91 LEU A CA 1
ATOM 709 C C . LEU A 1 91 ? -2.273 9.868 19.256 1.00 83.62 91 LEU A C 1
ATOM 711 O O . LEU A 1 91 ? -2.833 9.364 18.283 1.00 83.62 91 LEU A O 1
ATOM 715 N N . GLN A 1 92 ? -1.629 9.137 20.168 1.00 80.94 92 GLN A N 1
ATOM 716 C CA . GLN A 1 92 ? -1.608 7.668 20.113 1.00 80.94 92 GLN A CA 1
ATOM 717 C C . GLN A 1 92 ? -2.664 7.016 20.994 1.00 80.94 92 GLN A C 1
ATOM 719 O O . GLN A 1 92 ? -3.004 5.858 20.772 1.00 80.94 92 GLN A O 1
ATOM 724 N N . GLU A 1 93 ? -3.210 7.719 21.978 1.00 82.69 93 GLU A N 1
ATOM 725 C CA . GLU A 1 93 ? -4.171 7.140 22.908 1.00 82.69 93 GLU A CA 1
ATOM 726 C C . GLU A 1 93 ? -5.250 8.148 23.274 1.00 82.69 93 GLU A C 1
ATOM 728 O O . GLU A 1 93 ? -5.015 9.353 23.288 1.00 82.69 93 GLU A O 1
ATOM 733 N N . LEU A 1 94 ? -6.445 7.652 23.580 1.00 83.56 94 LEU A N 1
ATOM 734 C CA . LEU A 1 94 ? -7.565 8.454 24.049 1.00 83.56 94 LEU A CA 1
ATOM 735 C C . LEU A 1 94 ? -7.877 8.084 25.494 1.00 83.56 94 LEU A C 1
ATOM 737 O O . LEU A 1 94 ? -8.042 6.915 25.833 1.00 83.56 94 LEU A O 1
ATOM 741 N N . LYS A 1 95 ? -8.011 9.097 26.347 1.00 84.00 95 LYS A N 1
ATOM 742 C CA . LYS A 1 95 ? -8.368 8.909 27.750 1.00 84.00 95 LYS A CA 1
ATOM 743 C C . LYS A 1 95 ? -9.753 8.275 27.861 1.00 84.00 95 LYS A C 1
ATOM 745 O O . LYS A 1 95 ? -10.715 8.779 27.283 1.00 84.00 95 LYS A O 1
ATOM 750 N N . GLY A 1 96 ? -9.856 7.195 28.630 1.00 84.81 96 GLY A N 1
ATOM 751 C CA . GLY A 1 96 ? -11.060 6.368 28.755 1.00 84.81 96 GLY A CA 1
ATOM 752 C C . GLY A 1 96 ? -11.260 5.341 27.632 1.00 84.81 96 GLY A C 1
ATOM 753 O O . GLY A 1 96 ? -12.190 4.541 27.719 1.00 84.81 96 GLY A O 1
ATOM 754 N N . HIS A 1 97 ? -10.401 5.350 26.612 1.00 85.88 97 HIS A N 1
ATOM 755 C CA . HIS A 1 97 ? -10.375 4.405 25.492 1.00 85.88 97 HIS A CA 1
ATOM 756 C C . HIS A 1 97 ? -8.947 3.891 25.264 1.00 85.88 97 HIS A C 1
ATOM 758 O O . HIS A 1 97 ? -8.493 3.738 24.132 1.00 85.88 97 HIS A O 1
ATOM 764 N N . GLU A 1 98 ? -8.223 3.700 26.363 1.00 85.88 98 GLU A N 1
ATOM 765 C CA . GLU A 1 98 ? -6.870 3.161 26.360 1.00 85.88 98 GLU A CA 1
ATOM 766 C C . GLU A 1 98 ? -6.845 1.703 25.899 1.00 85.88 98 GLU A C 1
ATOM 768 O O . GLU A 1 98 ? -7.796 0.953 26.134 1.00 85.88 98 GLU A O 1
ATOM 773 N N . ASP A 1 99 ? -5.718 1.282 25.328 1.00 85.56 99 ASP A N 1
ATOM 774 C CA . ASP A 1 99 ? -5.518 -0.102 24.900 1.00 85.56 99 ASP A CA 1
ATOM 775 C C . ASP A 1 99 ? -5.699 -1.074 26.093 1.00 85.56 99 ASP A C 1
ATOM 777 O O . ASP A 1 99 ? -5.207 -0.848 27.206 1.00 85.56 99 ASP A O 1
ATOM 781 N N . ASN A 1 100 ? -6.366 -2.209 25.852 1.00 84.25 100 ASN A N 1
ATOM 782 C CA . ASN A 1 100 ? -6.640 -3.248 26.856 1.00 84.25 100 ASN A CA 1
ATOM 783 C C . ASN A 1 100 ? -5.382 -4.081 27.208 1.00 84.25 100 ASN A C 1
ATOM 785 O O . ASN A 1 100 ? -5.312 -5.294 26.993 1.00 84.25 100 ASN A O 1
ATOM 789 N N . VAL A 1 101 ? -4.353 -3.427 27.752 1.00 85.12 101 VAL A N 1
ATOM 790 C CA . VAL A 1 101 ? -3.058 -4.011 28.139 1.00 85.12 101 VAL A CA 1
ATOM 791 C C . VAL A 1 101 ? -2.803 -3.901 29.646 1.00 85.12 101 VAL A C 1
ATOM 793 O O . VAL A 1 101 ? -3.496 -3.187 30.368 1.00 85.12 101 VAL A O 1
ATOM 796 N N . LYS A 1 102 ? -1.778 -4.612 30.142 1.00 87.12 102 LYS A N 1
ATOM 797 C CA . LYS A 1 102 ? -1.371 -4.623 31.562 1.00 87.12 102 LYS A CA 1
ATOM 798 C C . LYS A 1 102 ? -2.566 -4.924 32.485 1.00 87.12 102 LYS A C 1
ATOM 800 O O . LYS A 1 102 ? -3.119 -6.014 32.398 1.00 87.12 102 LYS A O 1
ATOM 805 N N . GLU A 1 103 ? -2.971 -3.984 33.337 1.00 85.56 103 GLU A N 1
ATOM 806 C CA . GLU A 1 103 ? -4.083 -4.134 34.288 1.00 85.56 103 GLU A CA 1
ATOM 807 C C . GLU A 1 103 ? -5.461 -4.203 33.612 1.00 85.56 103 GLU A C 1
ATOM 809 O O . GLU A 1 103 ? -6.387 -4.783 34.173 1.00 85.56 103 GLU A O 1
ATOM 814 N N . LYS A 1 104 ? -5.596 -3.660 32.393 1.00 82.06 104 LYS A N 1
ATOM 815 C CA . LYS A 1 104 ? -6.819 -3.738 31.574 1.00 82.06 104 LYS A CA 1
ATOM 816 C C . LYS A 1 104 ? -6.874 -4.996 30.707 1.00 82.06 104 LYS A C 1
ATOM 818 O O . LYS A 1 104 ? -7.854 -5.211 29.998 1.00 82.06 104 LYS A O 1
ATOM 823 N N . ARG A 1 105 ? -5.827 -5.830 30.739 1.00 84.81 105 ARG A N 1
ATOM 824 C CA . ARG A 1 105 ? -5.768 -7.054 29.939 1.00 84.81 105 ARG A CA 1
ATOM 825 C C . ARG A 1 105 ? -6.941 -7.973 30.304 1.00 84.81 105 ARG A C 1
ATOM 827 O O . ARG A 1 105 ? -7.142 -8.244 31.492 1.00 84.81 105 ARG A O 1
ATOM 834 N N . PRO A 1 106 ? -7.662 -8.528 29.315 1.00 79.12 106 PRO A N 1
ATOM 835 C CA . PRO A 1 106 ? -8.653 -9.558 29.581 1.00 79.12 106 PRO A CA 1
ATOM 836 C C . PRO A 1 106 ? -8.010 -10.732 30.328 1.00 79.12 106 PRO A C 1
ATOM 838 O O . PRO A 1 106 ? -7.000 -11.279 29.893 1.00 79.12 106 PRO A O 1
ATOM 841 N N . HIS A 1 107 ? -8.599 -11.139 31.452 1.00 80.75 107 HIS A N 1
ATOM 842 C CA . HIS A 1 107 ? -8.053 -12.217 32.285 1.00 80.75 107 HIS A CA 1
ATOM 843 C C . HIS A 1 107 ? -8.020 -13.582 31.557 1.00 80.75 107 HIS A C 1
ATOM 845 O O . HIS A 1 107 ? -7.250 -14.462 31.928 1.00 80.75 107 HIS A O 1
ATOM 851 N N . GLY A 1 108 ? -8.835 -13.779 30.513 1.00 73.12 108 GLY A N 1
ATOM 852 C CA . GLY A 1 108 ? -8.769 -14.949 29.621 1.00 73.12 108 GLY A CA 1
ATOM 853 C C . GLY A 1 108 ? -9.293 -16.270 30.206 1.00 73.12 108 GLY A C 1
ATOM 854 O O . GLY A 1 108 ? -9.467 -17.238 29.477 1.00 73.12 108 GLY A O 1
ATOM 855 N N . GLY A 1 109 ? -9.603 -16.325 31.502 1.00 70.12 109 GLY A N 1
ATOM 856 C CA . GLY A 1 109 ? -10.278 -17.468 32.125 1.00 70.12 109 GLY A CA 1
ATOM 857 C C . GLY A 1 109 ? -11.777 -17.543 31.800 1.00 70.12 109 GLY A C 1
ATOM 858 O O . GLY A 1 109 ? -12.422 -16.528 31.527 1.00 70.12 109 GLY A O 1
ATOM 859 N N . ASN A 1 110 ? -12.369 -18.736 31.927 1.00 63.91 110 ASN A N 1
ATOM 860 C CA . ASN A 1 110 ? -13.801 -18.976 31.668 1.00 63.91 110 ASN A CA 1
ATOM 861 C C . ASN A 1 110 ? -14.738 -18.035 32.453 1.00 63.91 110 ASN A C 1
ATOM 863 O O . ASN A 1 110 ? -15.784 -17.638 31.944 1.00 63.91 110 ASN A O 1
ATOM 867 N N . ASN A 1 111 ? -14.341 -17.632 33.665 1.00 57.81 111 ASN A N 1
ATOM 868 C CA . ASN A 1 111 ? -15.111 -16.727 34.530 1.00 57.81 111 ASN A CA 1
ATOM 869 C C . ASN A 1 111 ? -14.992 -15.241 34.145 1.00 57.81 111 ASN A C 1
ATOM 871 O O . ASN A 1 111 ? -15.745 -14.419 34.656 1.00 57.81 111 ASN A O 1
ATOM 875 N N . SER A 1 112 ? -14.051 -14.888 33.264 1.00 61.62 112 SER A N 1
ATOM 876 C CA . SER A 1 112 ? -13.829 -13.516 32.781 1.00 61.62 112 SER A CA 1
ATOM 877 C C . SER A 1 112 ? -14.393 -13.256 31.383 1.00 61.62 112 SER A C 1
ATOM 879 O O . SER A 1 112 ? -14.362 -12.122 30.911 1.00 61.62 112 SER A O 1
ATOM 881 N N . LEU A 1 113 ? -14.940 -14.280 30.723 1.00 65.94 113 LEU A N 1
ATOM 882 C CA . LEU A 1 113 ? -15.672 -14.107 29.474 1.00 65.94 113 LEU A CA 1
ATOM 883 C C . LEU A 1 113 ? -16.985 -13.362 29.756 1.00 65.94 113 LEU A C 1
ATOM 885 O O . LEU A 1 113 ? -17.824 -13.836 30.523 1.00 65.94 113 LEU A O 1
ATOM 889 N N . LYS A 1 114 ? -17.199 -12.202 29.124 1.00 65.38 114 LYS A N 1
ATOM 890 C CA . LYS A 1 114 ? -18.444 -11.420 29.255 1.00 65.38 114 LYS A CA 1
ATOM 891 C C . LYS A 1 114 ? -19.656 -12.310 28.933 1.00 65.38 114 LYS A C 1
ATOM 893 O O . LYS A 1 114 ? -19.685 -12.919 27.872 1.00 65.38 114 LYS A O 1
ATOM 898 N N . GLY A 1 115 ? -20.613 -12.459 29.851 1.00 70.50 115 GLY A N 1
ATOM 899 C CA . GLY A 1 115 ? -21.764 -13.370 29.685 1.00 70.50 115 GLY A CA 1
ATOM 900 C C . GLY A 1 115 ? -21.519 -14.849 30.044 1.00 70.50 115 GLY A C 1
ATOM 901 O O . GLY A 1 115 ? -22.453 -15.643 29.979 1.00 70.50 115 GLY A O 1
ATOM 902 N N . GLY A 1 116 ? -20.302 -15.224 30.460 1.00 75.69 116 GLY A N 1
ATOM 903 C CA . GLY A 1 116 ? -19.941 -16.572 30.922 1.00 75.69 116 GLY A CA 1
ATOM 904 C C . GLY A 1 116 ? -19.999 -17.666 29.846 1.00 75.69 116 GLY A C 1
ATOM 905 O O . GLY A 1 116 ? -20.355 -17.419 28.695 1.00 75.69 116 GLY A O 1
ATOM 906 N N . LEU A 1 117 ? -19.679 -18.910 30.216 1.00 79.94 117 LEU A N 1
ATOM 907 C CA . LEU A 1 117 ? -19.689 -20.059 29.289 1.00 79.94 117 LEU A CA 1
ATOM 908 C C . LEU A 1 117 ? -21.051 -20.308 28.617 1.00 79.94 117 LEU A C 1
ATOM 910 O O . LEU A 1 117 ? -21.099 -20.897 27.545 1.00 79.94 117 LEU A O 1
ATOM 914 N N . MET A 1 118 ? -22.148 -19.820 29.204 1.00 81.94 118 MET A N 1
ATOM 915 C CA . MET A 1 118 ? -23.488 -19.911 28.612 1.00 81.94 118 MET A CA 1
ATOM 916 C C . MET A 1 118 ? -23.618 -19.166 27.276 1.00 81.94 118 MET A C 1
ATOM 918 O O . MET A 1 118 ? -24.475 -19.517 26.475 1.00 81.94 118 MET A O 1
ATOM 922 N N . GLN A 1 119 ? -22.776 -18.158 27.018 1.00 80.50 119 GLN A N 1
ATOM 923 C CA . GLN A 1 119 ? -22.696 -17.478 25.718 1.00 80.50 119 GLN A CA 1
ATOM 924 C C . GLN A 1 119 ? -21.612 -18.068 24.799 1.00 80.50 119 GLN A C 1
ATOM 926 O O . GLN A 1 119 ? -21.173 -17.424 23.845 1.00 80.50 119 GLN A O 1
ATOM 931 N N . GLY A 1 120 ? -21.163 -19.285 25.091 1.00 86.00 120 GLY A N 1
ATOM 932 C CA . GLY A 1 120 ? -20.170 -20.019 24.323 1.00 86.00 120 GLY A CA 1
ATOM 933 C C . GLY A 1 120 ? -18.731 -19.792 24.775 1.00 86.00 120 GLY A C 1
ATOM 934 O O . GLY A 1 120 ? -18.425 -18.878 25.552 1.00 86.00 120 GLY A O 1
ATOM 935 N N . ASN A 1 121 ? -17.843 -20.653 24.292 1.00 87.56 121 ASN A N 1
ATOM 936 C CA . ASN A 1 121 ? -16.397 -20.543 24.459 1.00 87.56 121 ASN A CA 1
ATOM 937 C C . ASN A 1 121 ? -15.813 -19.438 23.551 1.00 87.56 121 ASN A C 1
ATOM 939 O O . ASN A 1 121 ? -16.539 -18.766 22.817 1.00 87.56 121 ASN A O 1
ATOM 943 N N . TRP A 1 122 ? -14.496 -19.215 23.618 1.00 86.69 122 TRP A N 1
ATOM 944 C CA . TRP A 1 122 ? -13.836 -18.182 22.808 1.00 86.69 122 TRP A CA 1
ATOM 945 C C . TRP A 1 122 ? -14.070 -18.373 21.301 1.00 86.69 122 TRP A C 1
ATOM 947 O O . TRP A 1 122 ? -14.424 -17.411 20.627 1.00 86.69 122 TRP A O 1
ATOM 957 N N . GLN A 1 123 ? -13.949 -19.601 20.788 1.00 90.06 123 GLN A N 1
ATOM 958 C CA . GLN A 1 123 ? -14.098 -19.884 19.360 1.00 90.06 123 GLN A CA 1
ATOM 959 C C . GLN A 1 123 ? -15.522 -19.593 18.873 1.00 90.06 123 GLN A C 1
ATOM 961 O O . GLN A 1 123 ? -15.695 -18.869 17.899 1.00 90.06 123 GLN A O 1
ATOM 966 N N . GLU A 1 124 ? -16.542 -20.077 19.582 1.00 91.50 124 GLU A N 1
ATOM 967 C CA . GLU A 1 124 ? -17.951 -19.864 19.215 1.00 91.50 124 GLU A CA 1
ATOM 968 C C . GLU A 1 124 ? -18.320 -18.373 19.205 1.00 91.50 124 GLU A C 1
ATOM 970 O O . GLU A 1 124 ? -19.114 -17.916 18.385 1.00 91.50 124 GLU A O 1
ATOM 975 N N . ARG A 1 125 ? -17.745 -17.590 20.126 1.00 88.19 125 ARG A N 1
ATOM 976 C CA . ARG A 1 125 ? -17.928 -16.132 20.169 1.00 88.19 125 ARG A CA 1
ATOM 977 C C . ARG A 1 125 ? -17.217 -15.448 19.015 1.00 88.19 125 ARG A C 1
ATOM 979 O O . ARG A 1 125 ? -17.816 -14.597 18.369 1.00 88.19 125 ARG A O 1
ATOM 986 N N . ARG A 1 126 ? -15.968 -15.840 18.749 1.00 91.31 126 ARG A N 1
ATOM 987 C CA . ARG A 1 126 ? -15.173 -15.320 17.638 1.00 91.31 126 ARG A CA 1
ATOM 988 C C . ARG A 1 126 ? -15.873 -15.587 16.305 1.00 91.31 126 ARG A C 1
ATOM 990 O O . ARG A 1 126 ? -15.892 -14.713 15.453 1.00 91.31 126 ARG A O 1
ATOM 997 N N . GLU A 1 127 ? -16.491 -16.752 16.132 1.00 93.81 127 GLU A N 1
ATOM 998 C CA . GLU A 1 127 ? -17.280 -17.082 14.938 1.00 93.81 127 GLU A CA 1
ATOM 999 C C . GLU A 1 127 ? -18.517 -16.184 14.795 1.00 93.81 127 GLU A C 1
ATOM 1001 O O . GLU A 1 127 ? -18.726 -15.606 13.730 1.00 93.81 127 GLU A O 1
ATOM 1006 N N . ARG A 1 128 ? -19.301 -15.978 15.864 1.00 93.12 128 ARG A N 1
ATOM 1007 C CA . ARG A 1 128 ? -20.455 -15.058 15.813 1.00 93.12 128 ARG A CA 1
ATOM 1008 C C . ARG A 1 128 ? -20.058 -13.605 15.570 1.00 93.12 128 ARG A C 1
ATOM 1010 O O . ARG A 1 128 ? -20.777 -12.898 14.873 1.00 93.12 128 ARG A O 1
ATOM 1017 N N . GLU A 1 129 ? -18.935 -13.172 16.136 1.00 92.69 129 GLU A N 1
ATOM 1018 C CA . GLU A 1 129 ? -18.384 -11.835 15.923 1.00 92.69 129 GLU A CA 1
ATOM 1019 C C . GLU A 1 129 ? -17.896 -11.651 14.481 1.00 92.69 129 GLU A C 1
ATOM 1021 O O . GLU A 1 129 ? -18.232 -10.650 13.856 1.00 92.69 129 GLU A O 1
ATOM 1026 N N . LYS A 1 130 ? -17.165 -12.631 13.926 1.00 93.38 130 LYS A N 1
ATOM 1027 C CA . LYS A 1 130 ? -16.744 -12.628 12.514 1.00 93.38 130 LYS A CA 1
ATOM 1028 C C . LYS A 1 130 ? -17.924 -12.496 11.573 1.00 93.38 130 LYS A C 1
ATOM 1030 O O . LYS A 1 130 ? -17.826 -11.774 10.591 1.00 93.38 130 LYS A O 1
ATOM 1035 N N . GLU A 1 131 ? -19.012 -13.198 11.864 1.00 94.81 131 GLU A N 1
ATOM 1036 C CA . GLU A 1 131 ? -20.217 -13.215 11.035 1.00 94.81 131 GLU A CA 1
ATOM 1037 C C . GLU A 1 131 ? -21.213 -12.100 11.397 1.00 94.81 131 GLU A C 1
ATOM 1039 O O . GLU A 1 131 ? -22.275 -12.023 10.793 1.00 94.81 131 GLU A O 1
ATOM 1044 N N . PHE A 1 132 ? -20.878 -11.210 12.344 1.00 94.38 132 PHE A N 1
ATOM 1045 C CA . PHE A 1 132 ? -21.752 -10.113 12.785 1.00 94.38 132 PHE A CA 1
ATOM 1046 C C . PHE A 1 132 ? -23.180 -10.575 13.153 1.00 94.38 132 PHE A C 1
ATOM 1048 O O . PHE A 1 132 ? -24.152 -9.842 13.002 1.00 94.38 132 PHE A O 1
ATOM 1055 N N . ASN A 1 133 ? -23.318 -11.788 13.702 1.00 90.94 133 ASN A N 1
ATOM 1056 C CA . ASN A 1 133 ? -24.623 -12.394 14.005 1.00 90.94 133 ASN A CA 1
ATOM 1057 C C . ASN A 1 133 ? -25.381 -11.672 15.131 1.00 90.94 133 ASN A C 1
ATOM 1059 O O . ASN A 1 133 ? -26.610 -11.692 15.174 1.00 90.94 133 ASN A O 1
ATOM 1063 N N . ASP A 1 134 ? -24.641 -11.070 16.064 1.00 87.75 134 ASP A N 1
ATOM 1064 C CA . ASP A 1 134 ? -25.197 -10.491 17.290 1.00 87.75 134 ASP A CA 1
ATOM 1065 C C . ASP A 1 134 ? -25.327 -8.952 17.212 1.00 87.75 134 ASP A C 1
ATOM 1067 O O . ASP A 1 134 ? -26.004 -8.339 18.042 1.00 87.75 134 ASP A O 1
ATOM 1071 N N . THR A 1 135 ? -24.659 -8.301 16.251 1.00 90.81 135 THR A N 1
ATOM 1072 C CA . THR A 1 135 ? -24.583 -6.834 16.130 1.00 90.81 135 THR A CA 1
ATOM 1073 C C . THR A 1 135 ? -24.309 -6.394 14.697 1.00 90.81 135 THR A C 1
ATOM 1075 O O . THR A 1 135 ? -23.541 -7.051 14.012 1.00 90.81 135 THR A O 1
ATOM 1078 N N . GLU A 1 136 ? -24.792 -5.215 14.304 1.00 92.88 136 GLU A N 1
ATOM 1079 C CA . GLU A 1 136 ? -24.348 -4.529 13.080 1.00 92.88 136 GLU A CA 1
ATOM 1080 C C . GLU A 1 136 ? -22.912 -3.979 13.214 1.00 92.88 136 GLU A C 1
ATOM 1082 O O . GLU A 1 136 ? -22.522 -3.546 14.311 1.00 92.88 136 GLU A O 1
ATOM 1087 N N . PRO A 1 137 ? -22.126 -3.930 12.119 1.00 95.56 137 PRO A N 1
ATOM 1088 C CA . PRO A 1 137 ? -20.859 -3.215 12.113 1.00 95.56 137 PRO A CA 1
ATOM 1089 C C . PRO A 1 137 ? -21.091 -1.724 12.338 1.00 95.56 137 PRO A C 1
ATOM 1091 O O . PRO A 1 137 ? -21.966 -1.105 11.742 1.00 95.56 137 PRO A O 1
ATOM 1094 N N . TYR A 1 138 ? -20.270 -1.122 13.191 1.00 95.88 138 TYR A N 1
ATOM 1095 C CA . TYR A 1 138 ? -20.272 0.322 13.390 1.00 95.88 138 TYR A CA 1
ATOM 1096 C C . TYR A 1 138 ? -19.454 1.022 12.294 1.00 95.88 138 TYR A C 1
ATOM 1098 O O . TYR A 1 138 ? -19.856 2.073 11.788 1.00 95.88 138 TYR A O 1
ATOM 1106 N N . VAL A 1 139 ? -18.335 0.407 11.898 1.00 96.00 139 VAL A N 1
ATOM 1107 C CA . VAL A 1 139 ? -17.503 0.815 10.760 1.00 96.00 139 VAL A CA 1
ATOM 1108 C C . VAL A 1 139 ? -17.460 -0.311 9.734 1.00 96.00 139 VAL A C 1
ATOM 1110 O O . VAL A 1 139 ? -17.169 -1.457 10.080 1.00 96.00 139 VAL A O 1
ATOM 1113 N N . LEU A 1 140 ? -17.705 0.029 8.470 1.00 95.62 140 LEU A N 1
ATOM 1114 C CA . LEU A 1 140 ? -17.424 -0.839 7.332 1.00 95.62 140 LEU A CA 1
ATOM 1115 C C . LEU A 1 140 ? -16.154 -0.355 6.627 1.00 95.62 140 LEU A C 1
ATOM 1117 O O . LEU A 1 140 ? -16.099 0.759 6.111 1.00 95.62 140 LEU A O 1
ATOM 1121 N N . VAL A 1 141 ? -15.133 -1.199 6.590 1.00 93.94 141 VAL A N 1
ATOM 1122 C CA . VAL A 1 141 ? -13.889 -0.955 5.861 1.00 93.94 141 VAL A CA 1
ATOM 1123 C C . VAL A 1 141 ? -13.969 -1.683 4.526 1.00 93.94 141 VAL A C 1
ATOM 1125 O O . VAL A 1 141 ? -14.107 -2.904 4.473 1.00 93.94 141 VAL A O 1
ATOM 1128 N N . ILE A 1 142 ? -13.895 -0.926 3.438 1.00 89.56 142 ILE A N 1
ATOM 1129 C CA . ILE A 1 142 ? -13.952 -1.445 2.077 1.00 89.56 142 ILE A CA 1
ATOM 1130 C C . ILE A 1 142 ? -12.529 -1.606 1.572 1.00 89.56 142 ILE A C 1
ATOM 1132 O O . ILE A 1 142 ? -11.831 -0.616 1.367 1.00 89.56 142 ILE A O 1
ATOM 1136 N N . GLY A 1 143 ? -12.129 -2.846 1.325 1.00 73.75 143 GLY A N 1
ATOM 1137 C CA . GLY A 1 143 ? -10.794 -3.186 0.866 1.00 73.75 143 GLY A CA 1
ATOM 1138 C C . GLY A 1 143 ? -9.950 -3.748 2.000 1.00 73.75 143 GLY A C 1
ATOM 1139 O O . GLY A 1 143 ? -9.453 -3.019 2.855 1.00 73.75 143 GLY A O 1
ATOM 1140 N N . ALA A 1 144 ? -9.725 -5.056 1.931 1.00 57.50 144 ALA A N 1
ATOM 1141 C CA . ALA A 1 144 ? -8.460 -5.663 2.327 1.00 57.50 144 ALA A CA 1
ATOM 1142 C C . ALA A 1 144 ? -7.668 -6.026 1.050 1.00 57.50 144 ALA A C 1
ATOM 1144 O O . ALA A 1 144 ? -6.989 -7.056 1.009 1.00 57.50 144 ALA A O 1
ATOM 1145 N N . GLY A 1 145 ? -7.778 -5.176 0.006 1.00 50.66 145 GLY A N 1
ATOM 1146 C CA . GLY A 1 145 ? -7.464 -5.439 -1.409 1.00 50.66 145 GLY A CA 1
ATOM 1147 C C . GLY A 1 145 ? -8.144 -4.419 -2.362 1.00 50.66 145 GLY A C 1
ATOM 1148 O O . GLY A 1 145 ? -8.772 -3.476 -1.897 1.00 50.66 145 GLY A O 1
ATOM 1149 N N . GLU A 1 146 ? -7.938 -4.554 -3.685 1.00 33.75 146 GLU A N 1
ATOM 1150 C CA . GLU A 1 146 ? -8.093 -3.536 -4.769 1.00 33.75 146 GLU A CA 1
ATOM 1151 C C . GLU A 1 146 ? -9.453 -2.795 -4.991 1.00 33.75 146 GLU A C 1
ATOM 1153 O O . GLU A 1 146 ? -10.519 -3.236 -4.571 1.00 33.75 146 GLU A O 1
ATOM 1158 N N . TRP A 1 147 ? -9.380 -1.691 -5.770 1.00 43.84 147 TRP A N 1
ATOM 1159 C CA . TRP A 1 147 ? -10.406 -0.703 -6.190 1.00 43.84 147 TRP A CA 1
ATOM 1160 C C . TRP A 1 147 ? -11.658 -1.244 -6.907 1.00 43.84 147 TRP A C 1
ATOM 1162 O O . TRP A 1 147 ? -11.589 -2.156 -7.737 1.00 43.84 147 TRP A O 1
ATOM 1172 N N . LEU A 1 148 ? -12.801 -0.604 -6.608 1.00 36.62 148 LEU A N 1
ATOM 1173 C CA . LEU A 1 148 ? -14.111 -0.763 -7.252 1.00 36.62 148 LEU A CA 1
ATOM 1174 C C . LEU A 1 148 ? -14.319 0.315 -8.324 1.00 36.62 148 LEU A C 1
ATOM 1176 O O . LEU A 1 148 ? -14.161 1.506 -8.072 1.00 36.62 148 LEU A O 1
ATOM 1180 N N . THR A 1 149 ? -14.724 -0.111 -9.515 1.00 34.19 149 THR A N 1
ATOM 1181 C CA . THR A 1 149 ? -15.077 0.750 -10.645 1.00 34.19 149 THR A CA 1
ATOM 1182 C C . THR A 1 149 ? -16.263 1.649 -10.295 1.00 34.19 149 THR A C 1
ATOM 1184 O O . THR A 1 149 ? -17.363 1.159 -10.059 1.00 34.19 149 THR A O 1
ATOM 1187 N N . SER A 1 150 ? -16.031 2.963 -10.340 1.00 31.84 150 SER A N 1
ATOM 1188 C CA . SER A 1 150 ? -16.994 4.076 -10.274 1.00 31.84 150 SER A CA 1
ATOM 1189 C C . SER A 1 150 ? -17.644 4.420 -8.919 1.00 31.84 150 SER A C 1
ATOM 1191 O O . SER A 1 150 ? -18.652 3.853 -8.524 1.00 31.84 150 SER A O 1
ATOM 1193 N N . PHE A 1 151 ? -17.137 5.489 -8.293 1.00 43.62 151 PHE A N 1
ATOM 1194 C CA . PHE A 1 151 ? -17.876 6.352 -7.364 1.00 43.62 151 PHE A CA 1
ATOM 1195 C C . PHE A 1 151 ? -17.797 7.779 -7.917 1.00 43.62 151 PHE A C 1
ATOM 1197 O O . PHE A 1 151 ? -16.724 8.375 -7.884 1.00 43.62 151 PHE A O 1
ATOM 1204 N N . HIS A 1 152 ? -18.884 8.309 -8.486 1.00 33.53 152 HIS A N 1
ATOM 1205 C CA . HIS A 1 152 ? -18.899 9.691 -8.990 1.00 33.53 152 HIS A CA 1
ATOM 1206 C C . HIS A 1 152 ? -19.400 10.723 -7.963 1.00 33.53 152 HIS A C 1
ATOM 1208 O O . HIS A 1 152 ? -19.154 11.901 -8.178 1.00 33.53 152 HIS A O 1
ATOM 1214 N N . ASP A 1 153 ? -19.981 10.318 -6.823 1.00 30.48 153 ASP A N 1
ATOM 1215 C CA . ASP A 1 153 ? -20.693 11.255 -5.928 1.00 30.48 153 ASP A CA 1
ATOM 1216 C C . ASP A 1 153 ? -20.396 11.089 -4.421 1.00 30.48 153 ASP A C 1
ATOM 1218 O O . ASP A 1 153 ? -21.245 11.374 -3.580 1.00 30.48 153 ASP A O 1
ATOM 1222 N N . PHE A 1 154 ? -19.203 10.626 -4.034 1.00 38.91 154 PHE A N 1
ATOM 1223 C CA . PHE A 1 154 ? -18.873 10.429 -2.614 1.00 38.91 154 PHE A CA 1
ATOM 1224 C C . PHE A 1 154 ? -17.919 11.507 -2.085 1.00 38.91 154 PHE A C 1
ATOM 1226 O O . PHE A 1 154 ? -16.730 11.504 -2.410 1.00 38.91 154 PHE A O 1
ATOM 1233 N N . GLU A 1 155 ? -18.400 12.387 -1.203 1.00 34.19 155 GLU A N 1
ATOM 1234 C CA . GLU A 1 155 ? -17.522 13.126 -0.288 1.00 34.19 155 GLU A CA 1
ATOM 1235 C C . GLU A 1 155 ? -17.054 12.170 0.821 1.00 34.19 155 GLU A C 1
ATOM 1237 O O . GLU A 1 155 ? -17.626 12.083 1.905 1.00 34.19 155 GLU A O 1
ATOM 1242 N N . ALA A 1 156 ? -16.022 11.377 0.525 1.00 37.03 156 ALA A N 1
ATOM 1243 C CA . ALA A 1 156 ? -15.392 10.511 1.514 1.00 37.03 156 ALA A CA 1
ATOM 1244 C C . ALA A 1 156 ? -14.525 11.342 2.473 1.00 37.03 156 ALA A C 1
ATOM 1246 O O . ALA A 1 156 ? -13.650 12.099 2.057 1.00 37.03 156 ALA A O 1
ATOM 1247 N N . SER A 1 157 ? -14.722 11.152 3.776 1.00 33.97 157 SER A N 1
ATOM 1248 C CA . SER A 1 157 ? -14.034 11.892 4.840 1.00 33.97 157 SER A CA 1
ATOM 1249 C C . SER A 1 157 ? -12.584 11.460 5.105 1.00 33.97 157 SER A C 1
ATOM 1251 O O . SER A 1 157 ? -11.932 12.060 5.959 1.00 33.97 157 SER A O 1
ATOM 1253 N N . LEU A 1 158 ? -12.068 10.428 4.426 1.00 38.03 158 LEU A N 1
ATOM 1254 C CA . LEU A 1 158 ? -10.682 9.981 4.579 1.00 38.03 158 LEU A CA 1
ATOM 1255 C C . LEU A 1 158 ? -10.217 9.191 3.344 1.00 38.03 158 LEU A C 1
ATOM 1257 O O . LEU A 1 158 ? -10.692 8.086 3.092 1.00 38.03 158 LEU A O 1
ATOM 1261 N N . PHE A 1 159 ? -9.279 9.761 2.585 1.00 34.25 159 PHE A N 1
ATOM 1262 C CA . PHE A 1 159 ? -8.567 9.096 1.492 1.00 34.25 159 PHE A CA 1
ATOM 1263 C C . PHE A 1 159 ? -7.114 8.892 1.928 1.00 34.25 159 PHE A C 1
ATOM 1265 O O . PHE A 1 159 ? -6.388 9.869 2.107 1.00 34.25 159 PHE A O 1
ATOM 1272 N N . LEU A 1 160 ? -6.695 7.640 2.127 1.00 34.03 160 LEU A N 1
ATOM 1273 C CA . LEU A 1 160 ? -5.290 7.290 2.347 1.00 34.03 160 LEU A CA 1
ATOM 1274 C C . LEU A 1 160 ? -4.692 6.821 1.008 1.00 34.03 160 LEU A C 1
ATOM 1276 O O . LEU A 1 160 ? -5.041 5.739 0.529 1.00 34.03 160 LEU A O 1
ATOM 1280 N N . PRO A 1 161 ? -3.839 7.628 0.348 1.00 29.14 161 PRO A N 1
ATOM 1281 C CA . PRO A 1 161 ? -3.156 7.210 -0.866 1.00 29.14 161 PRO A CA 1
ATOM 1282 C C . PRO A 1 161 ? -2.039 6.224 -0.527 1.00 29.14 161 PRO A C 1
ATOM 1284 O O . PRO A 1 161 ? -1.064 6.575 0.131 1.00 29.14 161 PRO A O 1
ATOM 1287 N N . GLY A 1 162 ? -2.160 5.005 -1.039 1.00 31.31 162 GLY A N 1
ATOM 1288 C CA . GLY A 1 162 ? -1.104 4.005 -0.958 1.00 31.31 162 GLY A CA 1
ATOM 1289 C C . GLY A 1 162 ? -1.598 2.709 -0.349 1.00 31.31 162 GLY A C 1
ATOM 1290 O O . GLY A 1 162 ? -1.995 2.650 0.803 1.00 31.31 162 GLY A O 1
ATOM 1291 N N . ILE A 1 163 ? -1.486 1.660 -1.152 1.00 39.03 163 ILE A N 1
ATOM 1292 C CA . ILE A 1 163 ? -1.587 0.263 -0.758 1.00 39.03 163 ILE A CA 1
ATOM 1293 C C . ILE A 1 163 ? -3.006 -0.292 -0.526 1.00 39.03 163 ILE A C 1
ATOM 1295 O O . ILE A 1 163 ? -3.633 -0.199 0.523 1.00 39.03 163 ILE A O 1
ATOM 1299 N N . THR A 1 164 ? -3.472 -0.963 -1.577 1.00 50.06 164 THR A N 1
ATOM 1300 C CA . THR A 1 164 ? -4.613 -1.883 -1.608 1.00 50.06 164 THR A CA 1
ATOM 1301 C C . THR A 1 164 ? -4.278 -3.060 -0.684 1.00 50.06 164 THR A C 1
ATOM 1303 O O . THR A 1 164 ? -3.183 -3.600 -0.844 1.00 50.06 164 THR A O 1
ATOM 1306 N N . GLY A 1 165 ? -5.123 -3.497 0.251 1.00 68.50 165 GLY A N 1
ATOM 1307 C CA . GLY A 1 165 ? -4.755 -4.653 1.085 1.00 68.50 165 GLY A CA 1
ATOM 1308 C C . GLY A 1 165 ? -4.626 -4.366 2.565 1.00 68.50 165 GLY A C 1
ATOM 1309 O O . GLY A 1 165 ? -5.564 -4.465 3.353 1.00 68.50 165 GLY A O 1
ATOM 1310 N N . GLN A 1 166 ? -3.395 -4.032 2.925 1.00 85.69 166 GLN A N 1
ATOM 1311 C CA . GLN A 1 166 ? -2.980 -3.875 4.306 1.00 85.69 166 GLN A CA 1
ATOM 1312 C C . GLN A 1 166 ? -3.576 -2.660 5.005 1.00 85.69 166 GLN A C 1
ATOM 1314 O O . GLN A 1 166 ? -3.893 -2.797 6.176 1.00 85.69 166 GLN A O 1
ATOM 1319 N N . ALA A 1 167 ? -3.846 -1.541 4.319 1.00 86.81 167 ALA A N 1
ATOM 1320 C CA . ALA A 1 167 ? -4.437 -0.359 4.957 1.00 86.81 167 ALA A CA 1
ATOM 1321 C C . ALA A 1 167 ? -5.762 -0.693 5.675 1.00 86.81 167 ALA A C 1
ATOM 1323 O O . ALA A 1 167 ? -6.020 -0.215 6.779 1.00 86.81 167 ALA A O 1
ATOM 1324 N N . GLY A 1 168 ? -6.573 -1.582 5.084 1.00 90.88 168 GLY A N 1
ATOM 1325 C CA . GLY A 1 168 ? -7.804 -2.081 5.695 1.00 90.88 168 GLY A CA 1
ATOM 1326 C C . GLY A 1 168 ? -7.560 -2.960 6.925 1.00 90.88 168 GLY A C 1
ATOM 1327 O O . GLY A 1 168 ? -8.301 -2.885 7.906 1.00 90.88 168 GLY A O 1
ATOM 1328 N N . LEU A 1 169 ? -6.490 -3.759 6.908 1.00 93.56 169 LEU A N 1
ATOM 1329 C CA . LEU A 1 169 ? -6.079 -4.581 8.048 1.00 93.56 169 LEU A CA 1
ATOM 1330 C C . LEU A 1 169 ? -5.491 -3.728 9.181 1.00 93.56 169 LEU A C 1
ATOM 1332 O O . LEU A 1 169 ? -5.805 -3.964 10.343 1.00 93.56 169 LEU A O 1
ATOM 1336 N N . GLU A 1 170 ? -4.678 -2.725 8.854 1.00 92.69 170 GLU A N 1
ATOM 1337 C CA . GLU A 1 170 ? -4.062 -1.785 9.796 1.00 92.69 170 GLU A CA 1
ATOM 1338 C C . GLU A 1 170 ? -5.123 -0.959 10.525 1.00 92.69 170 GLU A C 1
ATOM 1340 O O . GLU A 1 170 ? -5.139 -0.904 11.759 1.00 92.69 170 GLU A O 1
ATOM 1345 N N . ILE A 1 171 ? -6.062 -0.365 9.776 1.00 92.19 171 ILE A N 1
ATOM 1346 C CA . ILE A 1 171 ? -7.150 0.411 10.377 1.00 92.19 171 ILE A CA 1
ATOM 1347 C C . ILE A 1 171 ? -8.095 -0.490 11.171 1.00 92.19 171 ILE A C 1
ATOM 1349 O O . ILE A 1 171 ? -8.527 -0.111 12.258 1.00 92.19 171 ILE A O 1
ATOM 1353 N N . GLY A 1 172 ? -8.359 -1.706 10.686 1.00 93.19 172 GLY A N 1
ATOM 1354 C CA . GLY A 1 172 ? -9.131 -2.709 11.410 1.00 93.19 172 GLY A CA 1
ATOM 1355 C C . GLY A 1 172 ? -8.487 -3.094 12.737 1.00 93.19 172 GLY A C 1
ATOM 1356 O O . GLY A 1 172 ? -9.168 -3.127 13.760 1.00 93.19 172 GLY A O 1
ATOM 1357 N N . ALA A 1 173 ? -7.170 -3.310 12.751 1.00 93.88 173 ALA A N 1
ATOM 1358 C CA . ALA A 1 173 ? -6.421 -3.585 13.970 1.00 93.88 173 ALA A CA 1
ATOM 1359 C C . ALA A 1 173 ? -6.495 -2.410 14.948 1.00 93.88 173 ALA A C 1
ATOM 1361 O O . ALA A 1 173 ? -6.734 -2.615 16.140 1.00 93.88 173 ALA A O 1
ATOM 1362 N N . A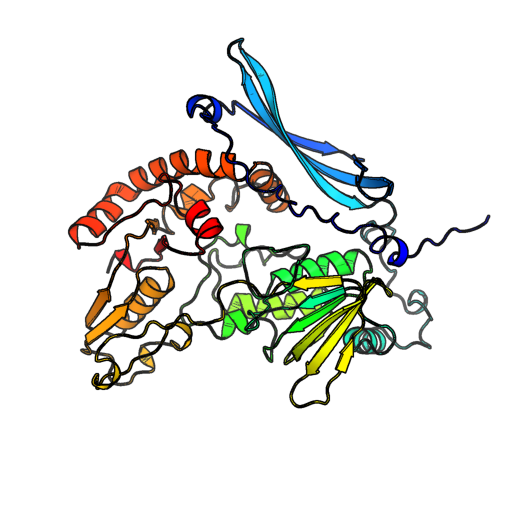RG A 1 174 ? -6.354 -1.173 14.454 1.00 91.94 174 ARG A N 1
ATOM 1363 C CA . ARG A 1 174 ? -6.447 0.016 15.305 1.00 91.94 174 ARG A CA 1
ATOM 1364 C C . ARG A 1 174 ? -7.844 0.200 15.898 1.00 91.94 174 ARG A C 1
ATOM 1366 O O . ARG A 1 174 ? -7.963 0.464 17.092 1.00 91.94 174 ARG A O 1
ATOM 1373 N N . LEU A 1 175 ? -8.892 0.051 15.090 1.00 92.19 175 LEU A N 1
ATOM 1374 C CA . LEU A 1 175 ? -10.283 0.157 15.537 1.00 92.19 175 LEU A CA 1
ATOM 1375 C C . LEU A 1 175 ? -10.663 -0.976 16.499 1.00 92.19 175 LEU A C 1
ATOM 1377 O O . LEU A 1 175 ? -11.353 -0.729 17.488 1.00 92.19 175 LEU A O 1
ATOM 1381 N N . GLY A 1 176 ? -10.149 -2.187 16.269 1.00 89.69 176 GLY A N 1
ATOM 1382 C CA . GLY A 1 176 ? -10.312 -3.324 17.173 1.00 89.69 176 GLY A CA 1
ATOM 1383 C C . GLY A 1 176 ? -9.728 -3.059 18.562 1.00 89.69 176 GLY A C 1
ATOM 1384 O O . GLY A 1 176 ? -10.368 -3.367 19.561 1.00 89.69 176 GLY A O 1
ATOM 1385 N N . ARG A 1 177 ? -8.567 -2.391 18.655 1.00 87.31 177 ARG A N 1
ATOM 1386 C CA . ARG A 1 177 ? -7.985 -1.974 19.949 1.00 87.31 177 ARG A CA 1
ATOM 1387 C C . ARG A 1 177 ? -8.826 -0.956 20.717 1.00 87.31 177 ARG A C 1
ATOM 1389 O O . ARG A 1 177 ? -8.687 -0.869 21.931 1.00 87.31 177 ARG A O 1
ATOM 1396 N N . LEU A 1 178 ? -9.696 -0.226 20.022 1.00 87.31 178 LEU A N 1
ATOM 1397 C CA . LEU A 1 178 ? -10.635 0.735 20.603 1.00 87.31 178 LEU A CA 1
ATOM 1398 C C . LEU A 1 178 ? -12.024 0.119 20.870 1.00 87.31 178 LEU A C 1
ATOM 1400 O O . LEU A 1 178 ? -12.972 0.853 21.159 1.00 87.31 178 LEU A O 1
ATOM 1404 N N . ASP A 1 179 ? -12.160 -1.208 20.748 1.00 87.69 179 ASP A N 1
ATOM 1405 C CA . ASP A 1 179 ? -13.417 -1.952 20.886 1.00 87.69 179 ASP A CA 1
ATOM 1406 C C . ASP A 1 179 ? -14.534 -1.411 19.964 1.00 87.69 179 ASP A C 1
ATOM 1408 O O . ASP A 1 179 ? -15.713 -1.339 20.339 1.00 87.69 179 ASP A O 1
ATOM 1412 N N . VAL A 1 180 ? -14.164 -0.987 18.748 1.00 91.81 180 VAL A N 1
ATOM 1413 C CA . VAL A 1 180 ? -15.094 -0.494 17.722 1.00 91.81 180 VAL A CA 1
ATOM 1414 C C . VAL A 1 180 ? -15.507 -1.657 16.811 1.00 91.81 180 VAL A C 1
ATOM 1416 O O . VAL A 1 180 ? -14.647 -2.197 16.108 1.00 91.81 180 VAL A O 1
ATOM 1419 N N . PRO A 1 181 ? -16.805 -2.029 16.749 1.00 94.94 181 PRO A N 1
ATOM 1420 C CA . PRO A 1 181 ? -17.277 -3.097 15.867 1.00 94.94 181 PRO A CA 1
ATOM 1421 C C . PRO A 1 181 ? -16.985 -2.762 14.402 1.00 94.94 181 PRO A C 1
ATOM 1423 O O . PRO A 1 181 ? -17.611 -1.872 13.824 1.00 94.94 181 PRO A O 1
ATOM 1426 N N . THR A 1 182 ? -16.018 -3.463 13.818 1.00 96.50 182 THR A N 1
ATOM 1427 C CA . THR A 1 182 ? -15.473 -3.147 12.495 1.00 96.50 182 THR A CA 1
ATOM 1428 C C . THR A 1 182 ? -15.525 -4.377 11.612 1.00 96.50 182 THR A C 1
ATOM 1430 O O . THR A 1 182 ? -14.951 -5.408 11.966 1.00 96.50 182 THR A O 1
ATOM 1433 N N . LEU A 1 183 ? -16.215 -4.265 10.478 1.00 96.94 183 LEU A N 1
ATOM 1434 C CA . LEU A 1 183 ? -16.216 -5.275 9.427 1.00 96.94 183 LEU A CA 1
ATOM 1435 C C . LEU A 1 183 ? -15.320 -4.802 8.289 1.00 96.94 183 LEU A C 1
ATOM 1437 O O . LEU A 1 183 ? -15.493 -3.691 7.795 1.00 96.94 183 LEU A O 1
ATOM 1441 N N . ILE A 1 184 ? -14.398 -5.650 7.852 1.00 95.88 184 ILE A N 1
ATOM 1442 C CA . ILE A 1 184 ? -13.601 -5.436 6.647 1.00 95.88 184 ILE A CA 1
ATOM 1443 C C . ILE A 1 184 ? -14.156 -6.344 5.553 1.00 95.88 184 ILE A C 1
ATOM 1445 O O . ILE A 1 184 ? -14.398 -7.525 5.797 1.00 95.88 184 ILE A O 1
ATOM 1449 N N . ILE A 1 185 ? -14.341 -5.821 4.346 1.00 94.19 185 ILE A N 1
ATOM 1450 C CA . ILE A 1 185 ? -14.770 -6.618 3.192 1.00 94.19 185 ILE A CA 1
ATOM 1451 C C . ILE A 1 185 ? -13.731 -6.573 2.076 1.00 94.19 185 ILE A C 1
ATOM 1453 O O . ILE A 1 185 ? -13.107 -5.537 1.837 1.00 94.19 185 ILE A O 1
ATOM 1457 N N . ASP A 1 186 ? -13.564 -7.696 1.382 1.00 90.25 186 ASP A N 1
ATOM 1458 C CA . ASP A 1 186 ? -12.677 -7.804 0.230 1.00 90.25 186 ASP A CA 1
ATOM 1459 C C . ASP A 1 186 ? -13.255 -8.680 -0.875 1.00 90.25 186 ASP A C 1
ATOM 1461 O O . ASP A 1 186 ? -13.822 -9.737 -0.603 1.00 90.25 186 ASP A O 1
ATOM 1465 N N . ARG A 1 187 ? -13.051 -8.275 -2.132 1.00 88.06 187 ARG A N 1
ATOM 1466 C CA . ARG A 1 187 ? -13.526 -9.028 -3.299 1.00 88.06 187 ARG A CA 1
ATOM 1467 C C . ARG A 1 187 ? -12.722 -10.297 -3.568 1.00 88.06 187 ARG A C 1
ATOM 1469 O O . ARG A 1 187 ? -13.246 -11.221 -4.181 1.00 88.06 187 ARG A O 1
ATOM 1476 N N . ASN A 1 188 ? -11.449 -10.335 -3.176 1.00 89.75 188 ASN A N 1
ATOM 1477 C CA . ASN A 1 188 ? -10.606 -11.495 -3.420 1.00 89.75 188 ASN A CA 1
ATOM 1478 C C . ASN A 1 188 ? -11.040 -12.654 -2.521 1.00 89.75 188 ASN A C 1
ATOM 1480 O O . ASN A 1 188 ? -11.519 -12.421 -1.410 1.00 89.75 188 ASN A O 1
ATOM 1484 N N . PRO A 1 189 ? -10.854 -13.907 -2.962 1.00 92.12 189 PRO A N 1
ATOM 1485 C CA . PRO A 1 189 ? -11.251 -15.068 -2.178 1.00 92.12 189 PRO A CA 1
ATOM 1486 C C . PRO A 1 189 ? -10.395 -15.275 -0.925 1.00 92.12 189 PRO A C 1
ATOM 1488 O O . PRO A 1 189 ? -10.901 -15.794 0.074 1.00 92.12 189 PRO A O 1
ATOM 1491 N N . ARG A 1 190 ? -9.130 -14.837 -0.943 1.00 92.38 190 ARG A N 1
ATOM 1492 C CA . ARG A 1 190 ? -8.192 -14.977 0.173 1.00 92.38 190 ARG A CA 1
ATOM 1493 C C . ARG A 1 190 ? -7.490 -13.654 0.490 1.00 92.38 190 ARG A C 1
ATOM 1495 O O . ARG A 1 190 ? -7.139 -12.877 -0.397 1.00 92.38 190 ARG A O 1
ATOM 1502 N N . ILE A 1 191 ? -7.260 -13.408 1.780 1.00 92.31 191 ILE A N 1
ATOM 1503 C CA . ILE A 1 191 ? -6.541 -12.220 2.263 1.00 92.31 191 ILE A CA 1
ATOM 1504 C C . ILE A 1 191 ? -5.119 -12.218 1.693 1.00 92.31 191 ILE A C 1
ATOM 1506 O O . ILE A 1 191 ? -4.415 -13.226 1.762 1.00 92.31 191 ILE A O 1
ATOM 1510 N N . GLY A 1 192 ? -4.691 -11.083 1.137 1.00 89.19 192 GLY A N 1
ATOM 1511 C CA . GLY A 1 192 ? -3.374 -10.920 0.515 1.00 89.19 192 GLY A CA 1
ATOM 1512 C C . GLY A 1 192 ? -3.312 -11.309 -0.967 1.00 89.19 192 GLY A C 1
ATOM 1513 O O . GLY A 1 192 ? -2.260 -11.169 -1.587 1.00 89.19 192 GLY A O 1
ATOM 1514 N N . ASP A 1 193 ? -4.407 -11.768 -1.581 1.00 89.19 193 ASP A N 1
ATOM 1515 C CA . ASP A 1 193 ? -4.414 -12.131 -3.008 1.00 89.19 193 ASP A CA 1
ATOM 1516 C C . ASP A 1 193 ? -4.186 -10.940 -3.943 1.00 89.19 193 ASP A C 1
ATOM 1518 O O . ASP A 1 193 ? -3.672 -11.109 -5.046 1.00 89.19 193 ASP A O 1
ATOM 1522 N N . ASN A 1 194 ? -4.446 -9.721 -3.476 1.00 80.94 194 ASN A N 1
ATOM 1523 C CA . ASN A 1 194 ? -4.024 -8.498 -4.154 1.00 80.94 194 ASN A CA 1
ATOM 1524 C C . ASN A 1 194 ? -2.492 -8.434 -4.362 1.00 80.94 194 ASN A C 1
ATOM 1526 O O . ASN A 1 194 ? -2.025 -7.804 -5.309 1.00 80.94 194 ASN A O 1
ATOM 1530 N N . TRP A 1 195 ? -1.717 -9.116 -3.512 1.00 86.94 195 TRP A N 1
ATOM 1531 C CA . TRP A 1 195 ? -0.283 -9.330 -3.685 1.00 86.94 195 TRP A CA 1
ATOM 1532 C C . TRP A 1 195 ? 0.020 -10.651 -4.396 1.00 86.94 195 TRP A C 1
ATOM 1534 O O . TRP A 1 195 ? 0.804 -10.636 -5.343 1.00 86.94 195 TRP A O 1
ATOM 1544 N N . ARG A 1 196 ? -0.610 -11.781 -4.026 1.00 89.19 196 ARG A N 1
ATOM 1545 C CA . ARG A 1 196 ? -0.320 -13.087 -4.674 1.00 89.19 196 ARG A CA 1
ATOM 1546 C C . ARG A 1 196 ? -0.596 -13.094 -6.168 1.00 89.19 196 ARG A C 1
ATOM 1548 O O . ARG A 1 196 ? 0.141 -13.747 -6.900 1.00 89.19 196 ARG A O 1
ATOM 1555 N N . ASN A 1 197 ? -1.604 -12.361 -6.627 1.00 86.31 197 ASN A N 1
ATOM 1556 C CA . ASN A 1 197 ? -1.998 -12.348 -8.034 1.00 86.31 197 ASN A CA 1
ATOM 1557 C C . ASN A 1 197 ? -1.124 -11.432 -8.906 1.00 86.31 197 ASN A C 1
ATOM 1559 O O . ASN A 1 197 ? -1.342 -11.347 -10.113 1.00 86.31 197 ASN A O 1
ATOM 1563 N N . ARG A 1 198 ? -0.131 -10.743 -8.328 1.00 85.94 198 ARG A N 1
ATOM 1564 C CA . ARG A 1 198 ? 0.857 -9.969 -9.095 1.00 85.94 198 ARG A CA 1
ATOM 1565 C C . ARG A 1 198 ? 1.865 -10.906 -9.776 1.00 85.94 198 ARG A C 1
ATOM 1567 O O . ARG A 1 198 ? 1.956 -12.087 -9.439 1.00 85.94 198 ARG A O 1
ATOM 1574 N N . TYR A 1 199 ? 2.627 -10.376 -10.734 1.00 82.38 199 TYR A N 1
ATOM 1575 C CA . TYR A 1 199 ? 3.611 -11.142 -11.511 1.00 82.38 199 TYR A CA 1
ATOM 1576 C C . TYR A 1 199 ? 4.628 -11.864 -10.618 1.00 82.38 199 TYR A C 1
ATOM 1578 O O . TYR A 1 199 ? 4.976 -11.388 -9.535 1.00 82.38 199 TYR A O 1
ATOM 1586 N N . ARG A 1 200 ? 5.104 -13.032 -11.071 1.00 86.06 200 ARG A N 1
ATOM 1587 C CA . ARG A 1 200 ? 5.850 -14.000 -10.246 1.00 86.06 200 ARG A CA 1
ATOM 1588 C C . ARG A 1 200 ? 7.070 -13.406 -9.536 1.00 86.06 200 ARG A C 1
ATOM 1590 O O . ARG A 1 200 ? 7.368 -13.805 -8.417 1.00 86.06 200 ARG A O 1
ATOM 1597 N N . THR A 1 201 ? 7.769 -12.481 -10.184 1.00 83.38 201 THR A N 1
ATOM 1598 C CA . THR A 1 201 ? 9.045 -11.922 -9.717 1.00 83.38 201 THR A CA 1
ATOM 1599 C C . THR A 1 201 ? 8.902 -10.713 -8.787 1.00 83.38 201 THR A C 1
ATOM 1601 O O . THR A 1 201 ? 9.920 -10.183 -8.352 1.00 83.38 201 THR A O 1
ATOM 1604 N N . LEU A 1 202 ? 7.680 -10.272 -8.457 1.00 86.94 202 LEU A N 1
ATOM 1605 C CA . LEU A 1 202 ? 7.480 -9.072 -7.640 1.00 86.94 202 LEU A CA 1
ATOM 1606 C C . LEU A 1 202 ? 8.064 -9.228 -6.224 1.00 86.94 202 LEU A C 1
ATOM 1608 O O . LEU A 1 202 ? 7.673 -10.111 -5.450 1.00 86.94 202 LEU A O 1
ATOM 1612 N N . VAL A 1 203 ? 8.912 -8.268 -5.870 1.00 88.81 203 VAL A N 1
ATOM 1613 C CA . VAL A 1 203 ? 9.394 -7.984 -4.514 1.00 88.81 203 VAL A CA 1
ATOM 1614 C C . VAL A 1 203 ? 9.006 -6.554 -4.122 1.00 88.81 203 VAL A C 1
ATOM 1616 O O . VAL A 1 203 ? 8.711 -5.726 -4.987 1.00 88.81 203 VAL A O 1
ATOM 1619 N N . THR A 1 204 ? 8.964 -6.243 -2.824 1.00 87.69 204 THR A N 1
ATOM 1620 C CA . THR A 1 204 ? 8.782 -4.854 -2.380 1.00 87.69 204 THR A CA 1
ATOM 1621 C C . THR A 1 204 ? 9.945 -3.989 -2.852 1.00 87.69 204 THR A C 1
ATOM 1623 O O . THR A 1 204 ? 11.081 -4.447 -2.937 1.00 87.69 204 THR A O 1
ATOM 1626 N N . HIS A 1 205 ? 9.647 -2.723 -3.134 1.00 84.12 205 HIS A N 1
ATOM 1627 C CA . HIS A 1 205 ? 10.650 -1.731 -3.520 1.00 84.12 205 HIS A CA 1
ATOM 1628 C C . HIS A 1 205 ? 11.044 -0.815 -2.358 1.00 84.12 205 HIS A C 1
ATOM 1630 O O . HIS A 1 205 ? 11.873 0.065 -2.542 1.00 84.12 205 HIS A O 1
ATOM 1636 N N . ASP A 1 206 ? 10.463 -1.033 -1.180 1.00 85.94 206 ASP A N 1
ATOM 1637 C CA . ASP A 1 206 ? 10.787 -0.350 0.066 1.00 85.94 206 ASP A CA 1
ATOM 1638 C C . ASP A 1 206 ? 11.423 -1.353 1.042 1.00 85.94 206 ASP A C 1
ATOM 1640 O O . ASP A 1 206 ? 11.095 -2.552 0.990 1.00 85.94 206 ASP A O 1
ATOM 1644 N N . PRO A 1 207 ? 12.334 -0.891 1.919 1.00 87.19 207 PRO A N 1
ATOM 1645 C CA . PRO A 1 207 ? 12.985 -1.750 2.896 1.00 87.19 207 PRO A CA 1
ATOM 1646 C C . PRO A 1 207 ? 11.993 -2.262 3.947 1.00 87.19 207 PRO A C 1
ATOM 1648 O O . PRO A 1 207 ? 10.981 -1.630 4.254 1.00 87.19 207 PRO A O 1
ATOM 1651 N N . VAL A 1 208 ? 12.325 -3.400 4.554 1.00 89.88 208 VAL A N 1
ATOM 1652 C CA . VAL A 1 208 ? 11.508 -4.097 5.556 1.00 89.88 208 VAL A CA 1
ATOM 1653 C C . VAL A 1 208 ? 11.078 -3.196 6.720 1.00 89.88 208 VAL A C 1
ATOM 1655 O O . VAL A 1 208 ? 9.923 -3.261 7.135 1.00 89.88 208 VAL A O 1
ATOM 1658 N N . ASN A 1 209 ? 11.958 -2.298 7.178 1.00 87.62 209 ASN A N 1
ATOM 1659 C CA . ASN A 1 209 ? 11.698 -1.358 8.274 1.00 87.62 209 ASN A CA 1
ATOM 1660 C C . ASN A 1 209 ? 10.622 -0.314 7.930 1.00 87.62 209 ASN A C 1
ATOM 1662 O O . ASN A 1 209 ? 9.971 0.200 8.836 1.00 87.62 209 ASN A O 1
ATOM 1666 N N . TYR A 1 210 ? 10.440 -0.009 6.638 1.00 88.38 210 TYR A N 1
ATOM 1667 C CA . TYR A 1 210 ? 9.396 0.890 6.129 1.00 88.38 210 TYR A CA 1
ATOM 1668 C C . TYR A 1 210 ? 8.045 0.183 5.962 1.00 88.38 210 TYR A C 1
ATOM 1670 O O . TYR A 1 210 ? 7.005 0.822 5.883 1.00 88.38 210 TYR A O 1
ATOM 1678 N N . CYS A 1 211 ? 8.052 -1.149 5.882 1.00 89.00 211 CYS A N 1
ATOM 1679 C CA . CYS A 1 211 ? 6.879 -1.943 5.520 1.00 89.00 211 CYS A CA 1
ATOM 1680 C C . CYS A 1 211 ? 6.179 -2.597 6.725 1.00 89.00 211 CYS A C 1
ATOM 1682 O O . CYS A 1 211 ? 5.263 -3.396 6.523 1.00 89.00 211 CYS A O 1
ATOM 1684 N N . HIS A 1 212 ? 6.640 -2.356 7.957 1.00 89.00 212 HIS A N 1
ATOM 1685 C CA . HIS A 1 212 ? 6.077 -2.993 9.148 1.00 89.00 212 HIS A CA 1
ATOM 1686 C C . HIS A 1 212 ? 4.590 -2.676 9.343 1.00 89.00 212 HIS A C 1
ATOM 1688 O O . HIS A 1 212 ? 4.115 -1.587 9.048 1.00 89.00 212 HIS A O 1
ATOM 1694 N N . MET A 1 213 ? 3.872 -3.650 9.904 1.00 90.00 213 MET A N 1
ATOM 1695 C CA . MET A 1 213 ? 2.475 -3.502 10.303 1.00 90.00 213 MET A CA 1
ATOM 1696 C C . MET A 1 213 ? 2.393 -3.022 11.759 1.00 90.00 213 MET A C 1
ATOM 1698 O O . MET A 1 213 ? 3.237 -3.403 12.581 1.00 90.00 213 MET A O 1
ATOM 1702 N N . PRO A 1 214 ? 1.350 -2.265 12.139 1.00 88.56 214 PRO A N 1
ATOM 1703 C CA . PRO A 1 214 ? 1.162 -1.843 13.514 1.00 88.56 214 PRO A CA 1
ATOM 1704 C C . PRO A 1 214 ? 0.965 -3.063 14.419 1.00 88.56 214 PRO A C 1
ATOM 1706 O O . PRO A 1 214 ? 0.327 -4.049 14.035 1.00 88.56 214 PRO A O 1
ATOM 1709 N N . TYR A 1 215 ? 1.484 -2.972 15.645 1.00 90.12 215 TYR A N 1
ATOM 1710 C CA . TYR A 1 215 ? 1.391 -3.966 16.728 1.00 90.12 215 TYR A CA 1
ATOM 1711 C C . TYR A 1 215 ? 2.184 -5.263 16.562 1.00 90.12 215 TYR A C 1
ATOM 1713 O O . TYR A 1 215 ? 2.531 -5.873 17.575 1.00 90.12 215 TYR A O 1
ATOM 1721 N N . LEU A 1 216 ? 2.454 -5.699 15.333 1.00 92.38 216 LEU A N 1
ATOM 1722 C CA . LEU A 1 216 ? 3.169 -6.940 15.064 1.00 92.38 216 LEU A CA 1
ATOM 1723 C C . LEU A 1 216 ? 4.231 -6.700 13.980 1.00 92.38 216 LEU A C 1
ATOM 1725 O O . LEU A 1 216 ? 3.891 -6.711 12.794 1.00 92.38 216 LEU A O 1
ATOM 1729 N N . PRO A 1 217 ? 5.505 -6.487 14.362 1.00 90.88 217 PRO A N 1
ATOM 1730 C CA . PRO A 1 217 ? 6.577 -6.315 13.392 1.00 90.88 217 PRO A CA 1
ATOM 1731 C C . PRO A 1 217 ? 6.855 -7.628 12.654 1.00 90.88 217 PRO A C 1
ATOM 1733 O O . PRO A 1 217 ? 6.577 -8.722 13.156 1.00 90.88 217 PRO A O 1
ATOM 1736 N N . PHE A 1 218 ? 7.456 -7.522 11.468 1.00 93.06 218 PHE A N 1
ATOM 1737 C CA . PHE A 1 218 ? 7.976 -8.698 10.773 1.00 93.06 218 PHE A CA 1
ATOM 1738 C C . PHE A 1 218 ? 9.083 -9.366 11.611 1.00 93.06 218 PHE A C 1
ATOM 1740 O O . PHE A 1 218 ? 9.794 -8.683 12.351 1.00 93.06 218 PHE A O 1
ATOM 1747 N N . PRO A 1 219 ? 9.269 -10.692 11.491 1.00 93.31 219 PRO A N 1
ATOM 1748 C CA . PRO A 1 219 ? 10.376 -11.405 12.114 1.00 93.31 219 PRO A CA 1
ATOM 1749 C C . PRO A 1 219 ? 11.744 -10.760 11.819 1.00 93.31 219 PRO A C 1
ATOM 1751 O O . PRO A 1 219 ? 11.985 -10.363 10.684 1.00 93.31 219 PRO A O 1
ATOM 1754 N N . PRO A 1 220 ? 12.697 -10.741 12.768 1.00 90.44 220 PRO A N 1
ATOM 1755 C CA . PRO A 1 220 ? 14.011 -10.123 12.544 1.00 90.44 220 PRO A CA 1
ATOM 1756 C C . PRO A 1 220 ? 14.849 -10.748 11.416 1.00 90.44 220 PRO A C 1
ATOM 1758 O O . PRO A 1 220 ? 15.797 -10.141 10.941 1.00 90.44 220 PRO A O 1
ATOM 1761 N N . ASN A 1 221 ? 14.539 -11.980 10.997 1.00 91.62 221 ASN A N 1
ATOM 1762 C CA . ASN A 1 221 ? 15.208 -12.665 9.886 1.00 91.62 221 ASN A CA 1
ATOM 1763 C C . ASN A 1 221 ? 14.484 -12.490 8.538 1.00 91.62 221 ASN A C 1
ATOM 1765 O O . ASN A 1 221 ? 14.747 -13.240 7.593 1.00 91.62 221 ASN A O 1
ATOM 1769 N N . TRP A 1 222 ? 13.514 -11.580 8.462 1.00 92.69 222 TRP A N 1
ATOM 1770 C CA . TRP A 1 222 ? 12.787 -11.293 7.235 1.00 92.69 222 TRP A CA 1
ATOM 1771 C C . TRP A 1 222 ? 13.715 -10.625 6.210 1.00 92.69 222 TRP A C 1
ATOM 1773 O O . TRP A 1 222 ? 14.588 -9.849 6.591 1.00 92.69 222 TRP A O 1
ATOM 1783 N N . PRO A 1 223 ? 13.581 -10.929 4.908 1.00 91.56 223 PRO A N 1
ATOM 1784 C CA . PRO A 1 223 ? 14.401 -10.277 3.896 1.00 91.56 223 PRO A CA 1
ATOM 1785 C C . PRO A 1 223 ? 14.126 -8.770 3.851 1.00 91.56 223 PRO A C 1
ATOM 1787 O O . PRO A 1 223 ? 12.986 -8.340 4.019 1.00 91.56 223 PRO A O 1
ATOM 1790 N N . MET A 1 224 ? 15.166 -7.991 3.538 1.00 88.44 224 MET A N 1
ATOM 1791 C CA . MET A 1 224 ? 15.074 -6.533 3.398 1.00 88.44 224 MET A CA 1
ATOM 1792 C C . MET A 1 224 ? 14.024 -6.110 2.362 1.00 88.44 224 MET A C 1
ATOM 1794 O O . MET A 1 224 ? 13.297 -5.154 2.596 1.00 88.44 224 MET A O 1
ATOM 1798 N N . PHE A 1 225 ? 13.912 -6.847 1.254 1.00 90.00 225 PHE A N 1
ATOM 1799 C CA . PHE A 1 225 ? 12.859 -6.684 0.250 1.00 90.00 225 PHE A CA 1
ATOM 1800 C C . PHE A 1 225 ? 12.015 -7.955 0.210 1.00 90.00 225 PHE A C 1
ATOM 1802 O O . PHE A 1 225 ? 12.540 -9.063 0.077 1.00 90.00 225 PHE A O 1
ATOM 1809 N N . THR A 1 226 ? 10.702 -7.812 0.371 1.00 91.31 226 THR A N 1
ATOM 1810 C CA . THR A 1 226 ? 9.806 -8.943 0.625 1.00 91.31 226 THR A CA 1
ATOM 1811 C C . THR A 1 226 ? 9.152 -9.432 -0.670 1.00 91.31 226 THR A C 1
ATOM 1813 O O . THR A 1 226 ? 8.480 -8.646 -1.334 1.00 91.31 226 THR A O 1
ATOM 1816 N N . PRO A 1 227 ? 9.271 -10.723 -1.032 1.00 93.12 227 PRO A N 1
ATOM 1817 C CA . PRO A 1 227 ? 8.513 -11.300 -2.143 1.00 93.12 227 PRO A CA 1
ATOM 1818 C C . PRO A 1 227 ? 6.997 -11.231 -1.920 1.00 93.12 227 PRO A C 1
ATOM 1820 O O . PRO A 1 227 ? 6.531 -11.458 -0.798 1.00 93.12 227 PRO A O 1
ATOM 1823 N N . LYS A 1 228 ? 6.225 -11.002 -2.992 1.00 90.94 228 LYS A N 1
ATOM 1824 C CA . LYS A 1 228 ? 4.758 -10.827 -2.936 1.00 90.94 228 LYS A CA 1
ATOM 1825 C C . LYS A 1 228 ? 4.030 -11.925 -2.148 1.00 90.94 228 LYS A C 1
ATOM 1827 O O . LYS A 1 228 ? 3.128 -11.623 -1.374 1.00 90.94 228 LYS A O 1
ATOM 1832 N N . ASP A 1 229 ? 4.438 -13.187 -2.309 1.00 93.62 229 ASP A N 1
ATOM 1833 C CA . ASP A 1 229 ? 3.756 -14.340 -1.706 1.00 93.62 229 ASP A CA 1
ATOM 1834 C C . ASP A 1 229 ? 3.987 -14.389 -0.195 1.00 93.62 229 ASP A C 1
ATOM 1836 O O . ASP A 1 229 ? 3.060 -14.612 0.582 1.00 93.62 229 ASP A O 1
ATOM 1840 N N . LYS A 1 230 ? 5.219 -14.080 0.225 1.00 95.19 230 LYS A N 1
ATOM 1841 C CA . LYS A 1 230 ? 5.606 -14.019 1.636 1.00 95.19 230 LYS A CA 1
ATOM 1842 C C . LYS A 1 230 ? 4.860 -12.895 2.361 1.00 95.19 230 LYS A C 1
ATOM 1844 O O . LYS A 1 230 ? 4.412 -13.087 3.489 1.00 95.19 230 LYS A O 1
ATOM 1849 N N . LEU A 1 231 ? 4.718 -11.739 1.709 1.00 93.38 231 LEU A N 1
ATOM 1850 C CA . LEU A 1 231 ? 3.956 -10.609 2.237 1.00 93.38 231 LEU A CA 1
ATOM 1851 C C . LEU A 1 231 ? 2.457 -10.937 2.330 1.00 93.38 231 LEU A C 1
ATOM 1853 O O . LEU A 1 231 ? 1.811 -10.647 3.332 1.00 93.38 231 LEU A O 1
ATOM 1857 N N . ALA A 1 232 ? 1.910 -11.603 1.316 1.00 93.50 232 ALA A N 1
ATOM 1858 C CA . ALA A 1 232 ? 0.513 -12.005 1.313 1.00 93.50 232 ALA A CA 1
ATOM 1859 C C . ALA A 1 232 ? 0.175 -13.003 2.431 1.00 93.50 232 ALA A C 1
ATOM 1861 O O . ALA A 1 232 ? -0.853 -12.864 3.097 1.00 93.50 232 ALA A O 1
ATOM 1862 N N . ASP A 1 233 ? 1.031 -14.005 2.655 1.00 95.06 233 ASP A N 1
ATOM 1863 C CA . ASP A 1 233 ? 0.858 -14.969 3.749 1.00 95.06 233 ASP A CA 1
ATOM 1864 C C . ASP A 1 233 ? 1.000 -14.297 5.120 1.00 95.06 233 ASP A C 1
ATOM 1866 O O . ASP A 1 233 ? 0.289 -14.655 6.061 1.00 95.06 233 ASP A O 1
ATOM 1870 N N . TRP A 1 234 ? 1.845 -13.265 5.227 1.00 95.44 234 TRP A N 1
ATOM 1871 C CA . TRP A 1 234 ? 1.898 -12.436 6.427 1.00 95.44 234 TRP A CA 1
ATOM 1872 C C . TRP A 1 234 ? 0.570 -11.729 6.704 1.00 95.44 234 TRP A C 1
ATOM 1874 O O . TRP A 1 234 ? 0.123 -11.740 7.845 1.00 95.44 234 TRP A O 1
ATOM 1884 N N . PHE A 1 235 ? -0.093 -11.149 5.700 1.00 94.88 235 PHE A N 1
ATOM 1885 C CA . PHE A 1 235 ? -1.381 -10.473 5.912 1.00 94.88 235 PHE A CA 1
ATOM 1886 C C . PHE A 1 235 ? -2.482 -11.409 6.392 1.00 94.88 235 PHE A C 1
ATOM 1888 O O . PHE A 1 235 ? -3.268 -11.041 7.266 1.00 94.88 235 PHE A O 1
ATOM 1895 N N . GLU A 1 236 ? -2.521 -12.628 5.864 1.00 94.31 236 GLU A N 1
ATOM 1896 C CA . GLU A 1 236 ? -3.460 -13.644 6.331 1.00 94.31 236 GLU A CA 1
ATOM 1897 C C . GLU A 1 236 ? -3.189 -14.029 7.794 1.00 94.31 236 GLU A C 1
ATOM 1899 O O . GLU A 1 236 ? -4.112 -14.057 8.614 1.00 94.31 236 GLU A O 1
ATOM 1904 N N . ALA A 1 237 ? -1.918 -14.239 8.156 1.00 96.31 237 ALA A N 1
ATOM 1905 C CA . ALA A 1 237 ? -1.524 -14.501 9.538 1.00 96.31 237 ALA A CA 1
ATOM 1906 C C . ALA A 1 237 ? -1.834 -13.310 10.462 1.00 96.31 237 ALA A C 1
ATOM 1908 O O . ALA A 1 237 ? -2.377 -13.500 11.549 1.00 96.31 237 ALA A O 1
ATOM 1909 N N . TYR A 1 238 ? -1.544 -12.086 10.018 1.00 96.12 238 TYR A N 1
ATOM 1910 C CA . TYR A 1 238 ? -1.804 -10.848 10.747 1.00 96.12 238 TYR A CA 1
ATOM 1911 C C . TYR A 1 238 ? -3.291 -10.696 11.069 1.00 96.12 238 TYR A C 1
ATOM 1913 O O . TYR A 1 238 ? -3.643 -10.483 12.226 1.00 96.12 238 TYR A O 1
ATOM 1921 N N . ALA A 1 239 ? -4.171 -10.885 10.080 1.00 95.12 239 ALA A N 1
ATOM 1922 C CA . ALA A 1 239 ? -5.615 -10.809 10.284 1.00 95.12 239 ALA A CA 1
ATOM 1923 C C . ALA A 1 239 ? -6.113 -11.836 11.313 1.00 95.12 239 ALA A C 1
ATOM 1925 O O . ALA A 1 239 ? -6.986 -11.526 12.123 1.00 95.12 239 ALA A O 1
ATOM 1926 N N . SER A 1 240 ? -5.531 -13.040 11.322 1.00 94.75 240 SER A N 1
ATOM 1927 C CA . SER A 1 240 ? -5.848 -14.061 12.323 1.00 94.75 240 SER A CA 1
ATOM 1928 C C . SER A 1 240 ? -5.342 -13.690 13.720 1.00 94.75 240 SER A C 1
ATOM 1930 O O . SER A 1 240 ? -6.105 -13.783 14.678 1.00 94.75 240 SER A O 1
ATOM 1932 N N . ILE A 1 241 ? -4.071 -13.292 13.851 1.00 95.75 241 ILE A N 1
ATOM 1933 C CA . ILE A 1 241 ? -3.424 -12.974 15.138 1.00 95.75 241 ILE A CA 1
ATOM 1934 C C . ILE A 1 241 ? -4.067 -11.747 15.787 1.00 95.75 241 ILE A C 1
ATOM 1936 O O . ILE A 1 241 ? -4.255 -11.714 16.999 1.00 95.75 241 ILE A O 1
ATOM 1940 N N . MET A 1 242 ? -4.424 -10.755 14.974 1.00 93.75 242 MET A N 1
ATOM 1941 C CA . MET A 1 242 ? -5.066 -9.520 15.420 1.00 93.75 242 MET A CA 1
ATOM 1942 C C . MET A 1 242 ? -6.588 -9.649 15.545 1.00 93.75 242 MET A C 1
ATOM 1944 O O . MET A 1 242 ? -7.258 -8.653 15.792 1.00 93.75 242 MET A O 1
ATOM 1948 N N . GLU A 1 243 ? -7.129 -10.861 15.374 1.00 94.00 243 GLU A N 1
ATOM 1949 C CA . GLU A 1 243 ? -8.552 -11.175 15.506 1.00 94.00 243 GLU A CA 1
ATOM 1950 C C . GLU A 1 243 ? -9.465 -10.300 14.622 1.00 94.00 243 GLU A C 1
ATOM 1952 O O . GLU A 1 243 ? -10.599 -10.006 14.985 1.00 94.00 243 GLU A O 1
ATOM 1957 N N . LEU A 1 244 ? -9.032 -9.939 13.411 1.00 95.31 244 LEU A N 1
ATOM 1958 C CA . LEU A 1 244 ? -9.797 -9.065 12.513 1.00 95.31 244 LEU A CA 1
ATOM 1959 C C . LEU A 1 244 ? -11.020 -9.770 11.907 1.00 95.31 244 LEU A C 1
ATOM 1961 O O . LEU A 1 244 ? -10.974 -10.963 11.591 1.00 95.31 244 LEU A O 1
ATOM 1965 N N . ASN A 1 245 ? -12.116 -9.031 11.716 1.00 96.00 245 ASN A N 1
ATOM 1966 C CA . ASN A 1 245 ? -13.318 -9.523 11.038 1.00 96.00 245 ASN A CA 1
ATOM 1967 C C . ASN A 1 245 ? -13.257 -9.175 9.552 1.00 96.00 245 ASN A C 1
ATOM 1969 O O . ASN A 1 245 ? -13.486 -8.025 9.179 1.00 96.00 245 ASN A O 1
ATOM 1973 N N . VAL A 1 246 ? -12.940 -10.164 8.717 1.00 95.50 246 VAL A N 1
ATOM 1974 C CA . VAL A 1 246 ? -12.790 -9.978 7.270 1.00 95.50 246 VAL A CA 1
ATOM 1975 C C . VAL A 1 246 ? -13.743 -10.907 6.523 1.00 95.50 246 VAL A C 1
ATOM 1977 O O . VAL A 1 246 ? -13.654 -12.127 6.674 1.00 95.50 246 VAL A O 1
ATOM 1980 N N . TRP A 1 247 ? -14.622 -10.351 5.689 1.00 95.38 247 TRP A N 1
ATOM 1981 C CA . TRP A 1 247 ? -15.396 -11.114 4.707 1.00 95.38 247 TRP A CA 1
ATOM 1982 C C . TRP A 1 247 ? -14.735 -11.014 3.338 1.00 95.38 247 TRP A C 1
ATOM 1984 O O . TRP A 1 247 ? -14.767 -9.974 2.682 1.00 95.38 247 TRP A O 1
ATOM 1994 N N . THR A 1 248 ? -14.129 -12.116 2.907 1.00 93.50 248 THR A N 1
ATOM 1995 C CA . THR A 1 248 ? -13.577 -12.270 1.558 1.00 93.50 248 THR A CA 1
ATOM 1996 C C . THR A 1 248 ? -14.674 -12.624 0.551 1.00 93.50 248 THR A C 1
ATOM 1998 O O . THR A 1 248 ? -15.825 -12.869 0.926 1.00 93.50 248 THR A O 1
ATOM 2001 N N . SER A 1 249 ? -14.336 -12.650 -0.741 1.00 92.50 249 SER A N 1
ATOM 2002 C CA . SER A 1 249 ? -15.287 -12.859 -1.847 1.00 92.50 249 SER A CA 1
ATOM 2003 C C . SER A 1 249 ? -16.505 -11.929 -1.784 1.00 92.50 249 SER A C 1
ATOM 2005 O O . SER A 1 249 ? -17.605 -12.332 -2.138 1.00 92.50 249 SER A O 1
ATOM 2007 N N . THR A 1 250 ? -16.346 -10.713 -1.267 1.00 92.50 250 THR A N 1
ATOM 2008 C CA . THR A 1 250 ? -17.449 -9.795 -0.978 1.00 92.50 250 THR A CA 1
ATOM 2009 C C . THR A 1 250 ? -17.342 -8.533 -1.827 1.00 92.50 250 THR A C 1
ATOM 2011 O O . THR A 1 250 ? -16.340 -7.821 -1.783 1.00 92.50 250 THR A O 1
ATOM 2014 N N . THR A 1 251 ? -18.387 -8.240 -2.598 1.00 89.25 251 THR A N 1
ATOM 2015 C CA . THR A 1 251 ? -18.492 -7.060 -3.467 1.00 89.25 251 THR A CA 1
ATOM 2016 C C . THR A 1 251 ? -19.616 -6.142 -3.013 1.00 89.25 251 THR A C 1
ATOM 2018 O O . THR A 1 251 ? -20.625 -6.605 -2.489 1.00 89.25 251 THR A O 1
ATOM 2021 N N . ILE A 1 252 ? -19.471 -4.841 -3.251 1.00 89.38 252 ILE A N 1
ATOM 2022 C CA . ILE A 1 252 ? -20.503 -3.840 -2.959 1.00 89.38 252 ILE A CA 1
ATOM 2023 C C . ILE A 1 252 ? -21.333 -3.591 -4.215 1.00 89.38 252 ILE A C 1
ATOM 2025 O O . ILE A 1 252 ? -20.765 -3.368 -5.281 1.00 89.38 252 ILE A O 1
ATOM 2029 N N . GLU A 1 253 ? -22.658 -3.589 -4.075 1.00 87.50 253 GLU A N 1
ATOM 2030 C CA . GLU A 1 253 ? -23.585 -3.127 -5.114 1.00 87.50 253 GLU A CA 1
ATOM 2031 C C . GLU A 1 253 ? -23.839 -1.619 -5.009 1.00 87.50 253 GLU A C 1
ATOM 2033 O O . GLU A 1 253 ? -23.785 -0.908 -6.009 1.00 87.50 253 GLU A O 1
ATOM 2038 N N . SER A 1 254 ? -24.131 -1.125 -3.802 1.00 87.25 254 SER A N 1
ATOM 2039 C CA . SER A 1 254 ? -24.385 0.295 -3.549 1.00 87.25 254 SER A CA 1
ATOM 2040 C C . SER A 1 254 ? -24.136 0.678 -2.089 1.00 87.25 254 SER A C 1
ATOM 2042 O O . SER A 1 254 ? -24.141 -0.171 -1.194 1.00 87.25 254 SER A O 1
ATOM 2044 N N . ALA A 1 255 ? -23.920 1.972 -1.854 1.00 92.56 255 ALA A N 1
ATOM 2045 C CA . ALA A 1 255 ? -23.827 2.573 -0.530 1.00 92.56 255 ALA A CA 1
ATOM 2046 C C . ALA A 1 255 ? -24.530 3.936 -0.550 1.00 92.56 255 ALA A C 1
ATOM 2048 O O . ALA A 1 255 ? -24.158 4.809 -1.331 1.00 92.56 255 ALA A O 1
ATOM 2049 N N . GLU A 1 256 ? -25.531 4.114 0.307 1.00 93.38 256 GLU A N 1
ATOM 2050 C CA . GLU A 1 256 ? -26.339 5.335 0.380 1.00 93.38 256 GLU A CA 1
ATOM 2051 C C . GLU A 1 256 ? -26.312 5.896 1.801 1.00 93.38 256 GLU A C 1
ATOM 2053 O O . GLU A 1 256 ? -26.563 5.163 2.759 1.00 93.38 256 GLU A O 1
ATOM 2058 N N . TYR A 1 257 ? -25.999 7.184 1.952 1.00 94.06 257 TYR A N 1
ATOM 2059 C CA . TYR A 1 257 ? -26.022 7.853 3.251 1.00 94.06 257 TYR A CA 1
ATOM 2060 C C . TYR A 1 257 ? -27.366 8.518 3.496 1.00 94.06 257 TYR A C 1
ATOM 2062 O O . TYR A 1 257 ? -27.905 9.201 2.626 1.00 94.06 257 TYR A O 1
ATOM 2070 N N . SER A 1 258 ? -27.876 8.361 4.711 1.00 93.06 258 SER A N 1
ATOM 2071 C CA . SER A 1 258 ? -29.066 9.056 5.177 1.00 93.06 258 SER A CA 1
ATOM 2072 C C . SER A 1 258 ? -28.682 10.121 6.196 1.00 93.06 258 SER A C 1
ATOM 2074 O O . SER A 1 258 ? -28.205 9.809 7.289 1.00 93.06 258 SER A O 1
ATOM 2076 N N . GLU A 1 259 ? -28.953 11.385 5.868 1.00 92.88 259 GLU A N 1
ATOM 2077 C CA . GLU A 1 259 ? -28.805 12.509 6.804 1.00 92.88 259 GLU A CA 1
ATOM 2078 C C . GLU A 1 259 ? -29.769 12.408 8.000 1.00 92.88 259 GLU A C 1
ATOM 2080 O O . GLU A 1 259 ? -29.464 12.888 9.094 1.00 92.88 259 GLU A O 1
ATOM 2085 N N . GLU A 1 260 ? -30.925 11.758 7.820 1.00 94.00 260 GLU A N 1
ATOM 2086 C CA . GLU A 1 260 ? -31.930 11.575 8.872 1.00 94.00 260 GLU A CA 1
ATOM 2087 C C . GLU A 1 260 ? -31.440 10.601 9.950 1.00 94.00 260 GLU A C 1
ATOM 2089 O O . GLU A 1 260 ? -31.495 10.904 11.144 1.00 94.00 260 GLU A O 1
ATOM 2094 N N . THR A 1 261 ? -30.923 9.441 9.535 1.00 90.38 261 THR A N 1
ATOM 2095 C CA . THR A 1 261 ? -30.454 8.394 10.458 1.00 90.38 261 THR A CA 1
ATOM 2096 C C . THR A 1 261 ? -28.970 8.513 10.791 1.00 90.38 261 THR A C 1
ATOM 2098 O O . THR A 1 261 ? -28.499 7.828 11.701 1.00 90.38 261 THR A O 1
ATOM 2101 N N . LYS A 1 262 ? -28.239 9.387 10.086 1.00 91.12 262 LYS A N 1
ATOM 2102 C CA . LYS A 1 262 ? -26.780 9.561 10.169 1.00 91.12 262 LYS A CA 1
ATOM 2103 C C . LYS A 1 262 ? -26.036 8.241 9.998 1.00 91.12 262 LYS A C 1
ATOM 2105 O O . LYS A 1 262 ? -25.093 7.940 10.724 1.00 91.12 262 LYS A O 1
ATOM 2110 N N . SER A 1 263 ? -26.512 7.425 9.066 1.00 93.88 263 SER A N 1
ATOM 2111 C CA . SER A 1 263 ? -25.995 6.086 8.813 1.00 93.88 263 SER A CA 1
ATOM 2112 C C . SER A 1 263 ? -25.994 5.779 7.327 1.00 93.88 263 SER A C 1
ATOM 2114 O O . SER A 1 263 ? -26.753 6.360 6.549 1.00 93.88 263 SER A O 1
ATOM 2116 N N . TRP A 1 264 ? -25.165 4.819 6.951 1.00 95.56 264 TRP A N 1
ATOM 2117 C CA . TRP A 1 264 ? -25.145 4.248 5.618 1.00 95.56 264 TRP A CA 1
ATOM 2118 C C . TRP A 1 264 ? -26.120 3.081 5.522 1.00 95.56 264 TRP A C 1
ATOM 2120 O O . TRP A 1 264 ? -26.339 2.372 6.498 1.00 95.56 264 TRP A O 1
ATOM 2130 N N . THR A 1 265 ? -26.665 2.864 4.331 1.00 96.50 265 THR A N 1
ATOM 2131 C CA . THR A 1 265 ? -27.258 1.597 3.899 1.00 96.50 265 THR A CA 1
ATOM 2132 C C . THR A 1 265 ? -26.361 1.043 2.805 1.00 96.50 265 THR A C 1
ATOM 2134 O O . THR A 1 265 ? -26.256 1.636 1.732 1.00 96.50 265 THR A O 1
ATOM 2137 N N . VAL A 1 266 ? -25.676 -0.065 3.082 1.00 95.56 266 VAL A N 1
ATOM 2138 C CA . VAL A 1 266 ? -24.722 -0.678 2.154 1.00 95.56 266 VAL A CA 1
ATOM 2139 C C . VAL A 1 266 ? -25.245 -2.034 1.722 1.00 95.56 266 VAL A C 1
ATOM 2141 O O . VAL A 1 266 ? -25.512 -2.899 2.553 1.00 95.56 266 VAL A O 1
ATOM 2144 N N . ARG A 1 267 ? -25.381 -2.223 0.413 1.00 95.00 267 ARG A N 1
ATOM 2145 C CA . ARG A 1 267 ? -25.788 -3.487 -0.197 1.00 95.00 267 ARG A CA 1
ATOM 2146 C C . ARG A 1 267 ? -24.550 -4.216 -0.684 1.00 95.00 267 ARG A C 1
ATOM 2148 O O . ARG A 1 267 ? -23.803 -3.677 -1.499 1.00 95.00 267 ARG A O 1
ATOM 2155 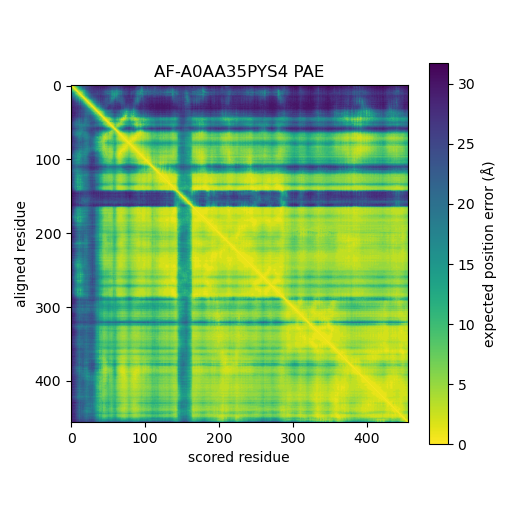N N . ILE A 1 268 ? -24.332 -5.429 -0.192 1.00 94.31 268 ILE A N 1
ATOM 2156 C CA . ILE A 1 268 ? -23.174 -6.254 -0.547 1.00 94.31 268 ILE A CA 1
ATOM 2157 C C . ILE A 1 268 ? -23.607 -7.652 -0.985 1.00 94.31 268 ILE A C 1
ATOM 2159 O O . ILE A 1 268 ? -24.666 -8.139 -0.598 1.00 94.31 268 ILE A O 1
ATOM 2163 N N . ILE A 1 269 ? -22.755 -8.318 -1.754 1.00 91.81 269 ILE A N 1
ATOM 2164 C CA . ILE A 1 269 ? -22.899 -9.717 -2.160 1.00 91.81 269 ILE A CA 1
ATOM 2165 C C . ILE A 1 269 ? -21.644 -10.456 -1.709 1.00 91.81 269 ILE A C 1
ATOM 2167 O O . ILE A 1 269 ? -20.538 -10.005 -2.001 1.00 91.81 269 ILE A O 1
ATOM 2171 N N . ARG A 1 270 ? -21.807 -11.584 -1.009 1.00 91.81 270 ARG A N 1
ATOM 2172 C CA . ARG A 1 270 ? -20.709 -12.471 -0.594 1.00 91.81 270 ARG A CA 1
ATOM 2173 C C . ARG A 1 270 ? -20.773 -13.775 -1.390 1.00 91.81 270 ARG A C 1
ATOM 2175 O O . ARG A 1 270 ? -21.733 -14.533 -1.255 1.00 91.81 270 ARG A O 1
ATOM 2182 N N . GLY A 1 271 ? -19.753 -14.035 -2.203 1.00 90.75 271 GLY A N 1
ATOM 2183 C CA . GLY A 1 271 ? -19.722 -15.124 -3.179 1.00 90.75 271 GLY A CA 1
ATOM 2184 C C . GLY A 1 271 ? -20.875 -14.998 -4.174 1.00 90.75 271 GLY A C 1
ATOM 2185 O O . GLY A 1 271 ? -21.177 -13.903 -4.633 1.00 90.75 271 GLY A O 1
ATOM 2186 N N . ASP A 1 272 ? -21.565 -16.107 -4.432 1.00 91.31 272 ASP A N 1
ATOM 2187 C CA . ASP A 1 272 ? -22.808 -16.141 -5.219 1.00 91.31 272 ASP A CA 1
ATOM 2188 C C . ASP A 1 272 ? -24.065 -16.080 -4.323 1.00 91.31 272 ASP A C 1
ATOM 2190 O O . ASP A 1 272 ? -25.137 -16.581 -4.672 1.00 91.31 272 ASP A O 1
ATOM 2194 N N . GLY A 1 273 ? -23.917 -15.544 -3.107 1.00 93.88 273 GLY A N 1
ATOM 2195 C CA . GLY A 1 273 ? -24.976 -15.463 -2.108 1.00 93.88 273 GLY A CA 1
ATOM 2196 C C . GLY A 1 273 ? -26.038 -14.396 -2.405 1.00 93.88 273 GLY A C 1
ATOM 2197 O O . GLY A 1 273 ? -25.916 -13.613 -3.350 1.00 93.88 273 GLY A O 1
ATOM 2198 N N . PRO A 1 274 ? -27.101 -14.334 -1.581 1.00 96.19 274 PRO A N 1
ATOM 2199 C CA . PRO A 1 274 ? -28.076 -13.256 -1.666 1.00 96.19 274 PRO A CA 1
ATOM 2200 C C . PRO A 1 274 ? -27.443 -11.916 -1.274 1.00 96.19 274 PRO A C 1
ATOM 2202 O O . PRO A 1 274 ? -26.413 -11.864 -0.598 1.00 96.19 274 PRO A O 1
ATOM 2205 N N . VAL A 1 275 ? -28.112 -10.825 -1.644 1.00 96.06 275 VAL A N 1
ATOM 2206 C CA . VAL A 1 275 ? -27.721 -9.493 -1.182 1.00 96.06 275 VAL A CA 1
ATOM 2207 C C . VAL A 1 275 ? -27.901 -9.391 0.332 1.00 96.06 275 VAL A C 1
ATOM 2209 O O . VAL A 1 275 ? -28.977 -9.677 0.860 1.00 96.06 275 VAL A O 1
ATOM 2212 N N . ILE A 1 276 ? -26.851 -8.935 1.009 1.00 96.44 276 ILE A N 1
ATOM 2213 C CA . ILE A 1 276 ? -26.828 -8.593 2.429 1.00 96.44 276 ILE A CA 1
ATOM 2214 C C . ILE A 1 276 ? -26.881 -7.067 2.534 1.00 96.44 276 ILE A C 1
ATOM 2216 O O . ILE A 1 276 ? -26.182 -6.361 1.806 1.00 96.44 276 ILE A O 1
ATOM 2220 N N . VAL A 1 277 ? -27.720 -6.555 3.432 1.00 96.81 277 VAL A N 1
ATOM 2221 C CA . VAL A 1 277 ? -27.811 -5.120 3.7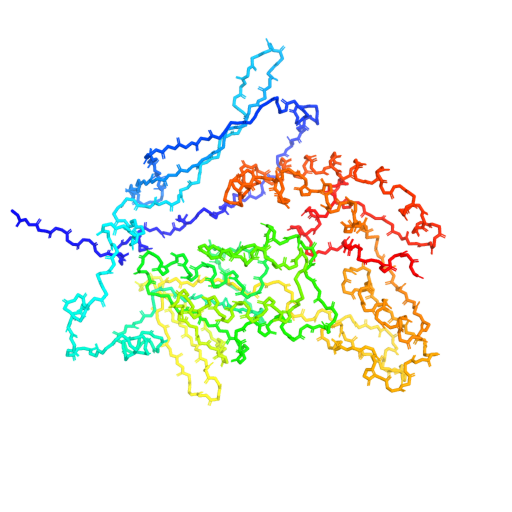26 1.00 96.81 277 VAL A CA 1
ATOM 2222 C C . VAL A 1 277 ? -27.165 -4.871 5.080 1.00 96.81 277 VAL A C 1
ATOM 2224 O O . VAL A 1 277 ? -27.553 -5.504 6.056 1.00 96.81 277 VAL A O 1
ATOM 2227 N N . LEU A 1 278 ? -26.194 -3.962 5.122 1.00 95.88 278 LEU A N 1
ATOM 2228 C CA . LEU A 1 278 ? -25.505 -3.526 6.334 1.00 95.88 278 LEU A CA 1
ATOM 2229 C C . LEU A 1 278 ? -25.800 -2.054 6.603 1.00 95.88 278 LEU A C 1
ATOM 2231 O O . LEU A 1 278 ? -25.875 -1.258 5.660 1.00 95.88 278 LEU A O 1
ATOM 2235 N N . CYS A 1 279 ? -25.880 -1.680 7.881 1.00 96.50 279 CYS A N 1
ATOM 2236 C CA . CYS A 1 279 ? -26.195 -0.307 8.286 1.00 96.50 279 CYS A CA 1
ATOM 2237 C C . CYS A 1 279 ? -25.087 0.369 9.125 1.00 96.50 279 CYS A C 1
ATOM 2239 O O . CYS A 1 279 ? -25.345 0.768 10.268 1.00 96.50 279 CYS A O 1
ATOM 2241 N N . PRO A 1 280 ? -23.846 0.509 8.612 1.00 96.06 280 PRO A N 1
ATOM 2242 C CA . PRO A 1 280 ? -22.757 1.101 9.376 1.00 96.06 280 PRO A CA 1
ATOM 2243 C C . PRO A 1 280 ? -22.921 2.617 9.537 1.00 96.06 280 PRO A C 1
ATOM 2245 O O . PRO A 1 280 ? -23.570 3.297 8.744 1.00 96.06 280 PRO A O 1
ATOM 2248 N N . GLN A 1 281 ? -22.289 3.175 10.566 1.00 94.50 281 GLN A N 1
ATOM 2249 C CA . GLN A 1 281 ? -22.246 4.627 10.781 1.00 94.50 281 GLN A CA 1
ATOM 2250 C C . GLN A 1 281 ? -21.148 5.278 9.938 1.00 94.50 281 GLN A C 1
ATOM 2252 O O . GLN A 1 281 ? -21.302 6.405 9.480 1.00 94.50 281 GLN A O 1
ATOM 2257 N N . HIS A 1 282 ? -20.058 4.545 9.701 1.00 93.00 282 HIS A N 1
ATOM 2258 C CA . HIS A 1 282 ? -18.903 5.028 8.950 1.00 93.00 282 HIS A CA 1
ATOM 2259 C C . HIS A 1 282 ? -18.479 4.023 7.889 1.00 93.00 282 HIS A C 1
ATOM 2261 O O . HIS A 1 282 ? -18.535 2.811 8.108 1.00 93.00 282 HIS A O 1
ATOM 2267 N N . ILE A 1 283 ? -17.991 4.549 6.770 1.00 92.06 283 ILE A N 1
ATOM 2268 C CA . ILE A 1 283 ? -17.346 3.779 5.712 1.00 92.06 283 ILE A CA 1
ATOM 2269 C C . ILE A 1 283 ? -15.910 4.279 5.559 1.00 92.06 283 ILE A C 1
ATOM 2271 O O . ILE A 1 283 ? -15.679 5.484 5.469 1.00 92.06 283 ILE A O 1
ATOM 2275 N N . ILE A 1 284 ? -14.949 3.356 5.514 1.00 89.38 284 ILE A N 1
ATOM 2276 C CA . ILE A 1 284 ? -13.539 3.649 5.235 1.00 89.38 284 ILE A CA 1
ATOM 2277 C C . ILE A 1 284 ? -13.161 3.005 3.904 1.00 89.38 284 ILE A C 1
ATOM 2279 O O . ILE A 1 284 ? -13.353 1.805 3.722 1.00 89.38 284 ILE A O 1
ATOM 2283 N N . LEU A 1 285 ? -12.600 3.792 2.984 1.00 87.50 285 LEU A N 1
ATOM 2284 C CA . LEU A 1 285 ? -12.099 3.303 1.700 1.00 87.50 285 LEU A CA 1
ATOM 2285 C C . LEU A 1 285 ? -10.613 2.946 1.823 1.00 87.50 285 LEU A C 1
ATOM 2287 O O . LEU A 1 285 ? -9.755 3.822 1.882 1.00 87.50 285 LEU A O 1
ATOM 2291 N N . ALA A 1 286 ? -10.319 1.649 1.832 1.00 85.50 286 ALA A N 1
ATOM 2292 C CA . ALA A 1 286 ? -8.983 1.053 1.877 1.00 85.50 286 ALA A CA 1
ATOM 2293 C C . ALA A 1 286 ? -8.689 0.227 0.606 1.00 85.50 286 ALA A C 1
ATOM 2295 O O . ALA A 1 286 ? -7.986 -0.785 0.609 1.00 85.50 286 ALA A O 1
ATOM 2296 N N . THR A 1 287 ? -9.246 0.679 -0.514 1.00 73.56 287 THR A N 1
ATOM 2297 C CA . THR A 1 287 ? -9.272 -0.040 -1.787 1.00 73.56 287 THR A CA 1
ATOM 2298 C C . THR A 1 287 ? -8.034 0.179 -2.663 1.00 73.56 287 THR A C 1
ATOM 2300 O O . THR A 1 287 ? -7.875 -0.507 -3.667 1.00 73.56 287 THR A O 1
ATOM 2303 N N . GLY A 1 288 ? -7.152 1.116 -2.287 1.00 70.12 288 GLY A N 1
ATOM 2304 C CA . GLY A 1 288 ? -5.900 1.510 -2.954 1.00 70.12 288 GLY A CA 1
ATOM 2305 C C . GLY A 1 288 ? -6.015 1.933 -4.433 1.00 70.12 288 GLY A C 1
ATOM 2306 O O . GLY A 1 288 ? -7.103 2.114 -4.958 1.00 70.12 288 GLY A O 1
ATOM 2307 N N . HIS A 1 289 ? -4.880 2.150 -5.116 1.00 67.25 289 HIS A N 1
ATOM 2308 C CA . HIS A 1 289 ? -4.838 2.934 -6.373 1.00 67.25 289 HIS A CA 1
ATOM 2309 C C . HIS A 1 289 ? -4.319 2.194 -7.627 1.00 67.25 289 HIS A C 1
ATOM 2311 O O . HIS A 1 289 ? -4.152 2.818 -8.672 1.00 67.25 289 HIS A O 1
ATOM 2317 N N . SER A 1 290 ? -4.000 0.895 -7.541 1.00 65.00 290 SER A N 1
ATOM 2318 C CA . SER A 1 290 ? -3.256 0.160 -8.593 1.00 65.00 290 SER A CA 1
ATOM 2319 C C . SER A 1 290 ? -4.005 -1.034 -9.215 1.00 65.00 290 SER A C 1
ATOM 2321 O O . SER A 1 290 ? -3.356 -1.918 -9.781 1.00 65.00 290 SER A O 1
ATOM 2323 N N . GLY A 1 291 ? -5.337 -1.083 -9.083 1.00 64.19 291 GLY A N 1
ATOM 2324 C CA . GLY A 1 291 ? -6.142 -2.251 -9.473 1.00 64.19 291 GLY A CA 1
ATOM 2325 C C . GLY A 1 291 ? -6.710 -2.228 -10.895 1.00 64.19 291 GLY A C 1
ATOM 2326 O O . GLY A 1 291 ? -6.604 -3.218 -11.616 1.00 64.19 291 GLY A O 1
ATOM 2327 N N . GLU A 1 292 ? -7.307 -1.117 -11.335 1.00 71.38 292 GLU A N 1
ATOM 2328 C CA . GLU A 1 292 ? -7.946 -1.068 -12.656 1.00 71.38 292 GLU A CA 1
ATOM 2329 C C . GLU A 1 292 ? -6.917 -0.797 -13.771 1.00 71.38 292 GLU A C 1
ATOM 2331 O O . GLU A 1 292 ? -6.192 0.203 -13.717 1.00 71.38 292 GLU A O 1
ATOM 2336 N N . PRO A 1 293 ? -6.818 -1.667 -14.793 1.00 81.06 293 PRO A N 1
ATOM 2337 C CA . PRO A 1 293 ? -5.840 -1.500 -15.855 1.00 81.06 293 PRO A CA 1
ATOM 2338 C C . PRO A 1 293 ? -6.242 -0.369 -16.806 1.00 81.06 293 PRO A C 1
ATOM 2340 O O . PRO A 1 293 ? -7.251 -0.447 -17.507 1.00 81.06 293 PRO A O 1
ATOM 2343 N N . LEU A 1 294 ? -5.392 0.651 -16.919 1.00 84.00 294 LEU A N 1
ATOM 2344 C CA . LEU A 1 294 ? -5.521 1.664 -17.963 1.00 84.00 294 LEU A CA 1
ATOM 2345 C C . LEU A 1 294 ? -4.885 1.146 -19.259 1.00 84.00 294 LEU A C 1
ATOM 2347 O O . LEU A 1 294 ? -3.693 1.332 -19.501 1.00 84.00 294 LEU A O 1
ATOM 2351 N N . VAL A 1 295 ? -5.683 0.486 -20.100 1.00 88.69 295 VAL A N 1
ATOM 2352 C CA . VAL A 1 295 ? -5.199 -0.111 -21.355 1.00 88.69 295 VAL A CA 1
ATOM 2353 C C . VAL A 1 295 ? -5.291 0.900 -22.509 1.00 88.69 295 VAL A C 1
ATOM 2355 O O . VAL A 1 295 ? -6.399 1.207 -22.959 1.00 88.69 295 VAL A O 1
ATOM 2358 N N . PRO A 1 296 ? -4.164 1.427 -23.030 1.00 87.12 296 PRO A N 1
ATOM 2359 C CA . PRO A 1 296 ? -4.195 2.297 -24.200 1.00 87.12 296 PRO A CA 1
ATOM 2360 C C . PRO A 1 296 ? -4.634 1.520 -25.450 1.00 87.12 296 PRO A C 1
ATOM 2362 O O . PRO A 1 296 ? -4.311 0.344 -25.610 1.00 87.12 296 PRO A O 1
ATOM 2365 N N . LYS A 1 297 ? -5.342 2.198 -26.360 1.00 88.69 297 LYS A N 1
ATOM 2366 C CA . LYS A 1 297 ? -5.653 1.683 -27.701 1.00 88.69 297 LYS A CA 1
ATOM 2367 C C . LYS A 1 297 ? -4.741 2.338 -28.729 1.00 88.69 297 LYS A C 1
ATOM 2369 O O . LYS A 1 297 ? -4.596 3.560 -28.726 1.00 88.69 297 LYS A O 1
ATOM 2374 N N . PHE A 1 298 ? -4.168 1.535 -29.620 1.00 88.88 298 PHE A N 1
ATOM 2375 C CA . PHE A 1 298 ? -3.301 2.013 -30.696 1.00 88.88 298 PHE A CA 1
ATOM 2376 C C . PHE A 1 298 ? -3.957 1.832 -32.065 1.00 88.88 298 PHE A C 1
ATOM 2378 O O . PHE A 1 298 ? -4.679 0.863 -32.307 1.00 88.88 298 PHE A O 1
ATOM 2385 N N . ASN A 1 299 ? -3.677 2.753 -32.988 1.00 93.00 299 ASN A N 1
ATOM 2386 C CA . ASN A 1 299 ? -4.131 2.631 -34.372 1.00 93.00 299 ASN A CA 1
ATOM 2387 C C . ASN A 1 299 ? -3.506 1.385 -35.021 1.00 93.00 299 ASN A C 1
ATOM 2389 O O . ASN A 1 299 ? -2.290 1.210 -34.970 1.00 93.00 299 ASN A O 1
ATOM 2393 N N . GLY A 1 300 ? -4.335 0.535 -35.635 1.00 91.81 300 GLY A N 1
ATOM 2394 C CA . GLY A 1 300 ? -3.903 -0.707 -36.286 1.00 91.81 300 GLY A CA 1
ATOM 2395 C C . GLY A 1 300 ? -3.624 -1.878 -35.337 1.00 91.81 300 GLY A C 1
ATOM 2396 O O . GLY A 1 300 ? -3.161 -2.922 -35.799 1.00 91.81 300 GLY A O 1
ATOM 2397 N N . GLN A 1 301 ? -3.906 -1.743 -34.034 1.00 91.69 301 GLN A N 1
ATOM 2398 C CA . GLN A 1 301 ? -3.725 -2.811 -33.040 1.00 91.69 301 GLN A CA 1
ATOM 2399 C C . GLN A 1 301 ? -4.521 -4.083 -33.379 1.00 91.69 301 GLN A C 1
ATOM 2401 O O . GLN A 1 301 ? -4.059 -5.184 -33.109 1.00 91.69 301 GLN A O 1
ATOM 2406 N N . ASP A 1 302 ? -5.682 -3.940 -34.013 1.00 91.94 302 ASP A N 1
ATOM 2407 C CA . ASP A 1 302 ? -6.545 -5.020 -34.503 1.00 91.94 302 ASP A CA 1
ATOM 2408 C C . ASP A 1 302 ? -5.912 -5.849 -35.635 1.00 91.94 302 ASP A C 1
ATOM 2410 O O . ASP A 1 302 ? -6.238 -7.022 -35.810 1.00 91.94 302 ASP A O 1
ATOM 2414 N N . THR A 1 303 ? -4.972 -5.264 -36.380 1.00 95.25 303 THR A N 1
ATOM 2415 C CA . THR A 1 303 ? -4.235 -5.953 -37.453 1.00 95.25 303 THR A CA 1
ATOM 2416 C C . THR A 1 303 ? -2.936 -6.606 -36.971 1.00 95.25 303 THR A C 1
ATOM 2418 O O . THR A 1 303 ? -2.313 -7.376 -37.712 1.00 95.25 303 THR A O 1
ATOM 2421 N N . PHE A 1 304 ? -2.515 -6.323 -35.731 1.00 94.44 304 PHE A N 1
ATOM 2422 C CA . PHE A 1 304 ? -1.323 -6.915 -35.141 1.00 94.44 304 PHE A CA 1
ATOM 2423 C C . PHE A 1 304 ? -1.575 -8.389 -34.820 1.00 94.44 304 PHE A C 1
ATOM 2425 O O . PHE A 1 304 ? -2.465 -8.740 -34.056 1.00 94.44 304 PHE A O 1
ATOM 2432 N N . ARG A 1 305 ? -0.766 -9.271 -35.414 1.00 93.56 305 ARG A N 1
ATOM 2433 C CA . ARG A 1 305 ? -0.921 -10.731 -35.278 1.00 93.56 305 ARG A CA 1
ATOM 2434 C C . ARG A 1 305 ? -0.213 -11.319 -34.055 1.00 93.56 305 ARG A C 1
ATOM 2436 O O . ARG A 1 305 ? -0.272 -12.527 -33.848 1.00 93.56 305 ARG A O 1
ATOM 2443 N N . GLY A 1 306 ? 0.523 -10.496 -33.311 1.00 91.38 306 GLY A N 1
ATOM 2444 C CA . GLY A 1 306 ? 1.171 -10.908 -32.072 1.00 91.38 306 GLY A CA 1
ATOM 2445 C C . GLY A 1 306 ? 0.222 -10.835 -30.879 1.00 91.38 306 GLY A C 1
ATOM 2446 O O . GLY A 1 306 ? -0.930 -10.422 -30.990 1.00 91.38 306 GLY A O 1
ATOM 2447 N N . ILE A 1 307 ? 0.732 -11.227 -29.718 1.00 91.12 307 ILE A N 1
ATOM 2448 C CA . ILE A 1 307 ? -0.026 -11.203 -28.469 1.00 91.12 307 ILE A CA 1
ATOM 2449 C C . ILE A 1 307 ? 0.084 -9.800 -27.863 1.00 91.12 307 ILE A C 1
ATOM 2451 O O . ILE A 1 307 ? 1.180 -9.248 -27.772 1.00 91.12 307 ILE A O 1
ATOM 2455 N N . VAL A 1 308 ? -1.048 -9.233 -27.444 1.00 92.38 308 VAL A N 1
ATOM 2456 C CA . VAL A 1 308 ? -1.115 -7.942 -26.749 1.00 92.38 308 VAL A CA 1
ATOM 2457 C C . VAL A 1 308 ? -1.886 -8.128 -25.454 1.00 92.38 308 VAL A C 1
ATOM 2459 O O . VAL A 1 308 ? -3.025 -8.586 -25.478 1.00 92.38 308 VAL A O 1
ATOM 2462 N N . TYR A 1 309 ? -1.282 -7.748 -24.332 1.00 92.56 309 TYR A N 1
ATOM 2463 C CA . TYR A 1 309 ? -1.937 -7.749 -23.029 1.00 92.56 309 TYR A CA 1
ATOM 2464 C C . TYR A 1 309 ? -1.369 -6.643 -22.132 1.00 92.56 309 TYR A C 1
ATOM 2466 O O . TYR A 1 309 ? -0.270 -6.137 -22.356 1.00 92.56 309 TYR A O 1
ATOM 2474 N N . HIS A 1 310 ? -2.149 -6.240 -21.129 1.00 92.44 310 HIS A N 1
ATOM 2475 C CA . HIS A 1 310 ? -1.732 -5.264 -20.121 1.00 92.44 310 HIS A CA 1
ATOM 2476 C C . HIS A 1 310 ? -0.903 -5.942 -19.023 1.00 92.44 310 HIS A C 1
ATOM 2478 O O . HIS A 1 310 ? -1.139 -7.105 -18.716 1.00 92.44 310 HIS A O 1
ATOM 2484 N N . THR A 1 311 ? 0.014 -5.222 -18.373 1.00 88.94 311 THR A N 1
ATOM 2485 C CA . THR A 1 311 ? 0.917 -5.772 -17.340 1.00 88.94 311 THR A CA 1
ATOM 2486 C C . THR A 1 311 ? 0.194 -6.503 -16.203 1.00 88.94 311 THR A C 1
ATOM 2488 O O . THR A 1 311 ? 0.725 -7.472 -15.676 1.00 88.94 311 THR A O 1
ATOM 2491 N N . SER A 1 312 ? -1.043 -6.117 -15.878 1.00 86.12 312 SER A N 1
ATOM 2492 C CA . SER A 1 312 ? -1.902 -6.818 -14.905 1.00 86.12 312 SER A CA 1
ATOM 2493 C C . SER A 1 312 ? -2.254 -8.263 -15.286 1.00 86.12 312 SER A C 1
ATOM 2495 O O . SER A 1 312 ? -2.695 -9.022 -14.434 1.00 86.12 312 SER A O 1
ATOM 2497 N N . GLN A 1 313 ? -2.083 -8.645 -16.552 1.00 89.06 313 GLN A N 1
ATOM 2498 C CA . GLN A 1 313 ? -2.283 -10.006 -17.060 1.00 89.06 313 GLN A CA 1
ATOM 2499 C C . GLN A 1 313 ? -0.957 -10.775 -17.177 1.00 89.06 313 GLN A C 1
ATOM 2501 O O . GLN A 1 313 ? -0.961 -11.965 -17.485 1.00 89.06 313 GLN A O 1
ATOM 2506 N N . HIS A 1 314 ? 0.184 -10.109 -16.959 1.00 90.19 314 HIS A N 1
ATOM 2507 C CA . HIS A 1 314 ? 1.490 -10.751 -17.002 1.00 90.19 314 HIS A CA 1
ATOM 2508 C C . HIS A 1 314 ? 1.664 -11.671 -15.791 1.00 90.19 314 HIS A C 1
ATOM 2510 O O . HIS A 1 314 ? 1.575 -11.221 -14.650 1.00 90.19 314 HIS A O 1
ATOM 2516 N N . GLN A 1 315 ? 1.962 -12.946 -16.037 1.00 87.44 315 GLN A N 1
ATOM 2517 C CA . GLN A 1 315 ? 2.313 -13.891 -14.976 1.00 87.44 315 GLN A CA 1
ATOM 2518 C C . GLN A 1 315 ? 3.824 -14.116 -14.929 1.00 87.44 315 GLN A C 1
ATOM 2520 O O . GLN A 1 315 ? 4.461 -13.798 -13.924 1.00 87.44 315 GLN A O 1
ATOM 2525 N N . ASP A 1 316 ? 4.373 -14.649 -16.021 1.00 89.94 316 ASP A N 1
ATOM 2526 C CA . ASP A 1 316 ? 5.803 -14.859 -16.229 1.00 89.94 316 ASP A CA 1
ATOM 2527 C C . ASP A 1 316 ? 6.093 -15.100 -17.721 1.00 89.94 316 ASP A C 1
ATOM 2529 O O . ASP A 1 316 ? 5.305 -15.739 -18.424 1.00 89.94 316 ASP A O 1
ATOM 2533 N N . ALA A 1 317 ? 7.233 -14.618 -18.209 1.00 91.25 317 ALA A N 1
ATOM 2534 C CA . ALA A 1 317 ? 7.681 -14.802 -19.585 1.00 91.25 317 ALA A CA 1
ATOM 2535 C C . ALA A 1 317 ? 7.972 -16.272 -19.950 1.00 91.25 317 ALA A C 1
ATOM 2537 O O . ALA A 1 317 ? 7.782 -16.654 -21.104 1.00 91.25 317 ALA A O 1
ATOM 2538 N N . SER A 1 318 ? 8.376 -17.116 -18.996 1.00 88.12 318 SER A N 1
ATOM 2539 C CA . SER A 1 318 ? 8.650 -18.545 -19.222 1.00 88.12 318 SER A CA 1
ATOM 2540 C C . SER A 1 318 ? 7.398 -19.366 -19.542 1.00 88.12 318 SER A C 1
ATOM 2542 O O . SER A 1 318 ? 7.506 -20.457 -20.103 1.00 88.12 318 SER A O 1
ATOM 2544 N N . HIS A 1 319 ? 6.203 -18.847 -19.237 1.00 87.31 319 HIS A N 1
ATOM 2545 C CA . HIS A 1 319 ? 4.941 -19.497 -19.599 1.00 87.31 319 HIS A CA 1
ATOM 2546 C C . HIS A 1 319 ? 4.660 -19.424 -21.105 1.00 87.31 319 HIS A C 1
ATOM 2548 O O . HIS A 1 319 ? 3.798 -20.146 -21.598 1.00 87.31 319 HIS A O 1
ATOM 2554 N N . GLU A 1 320 ? 5.386 -18.579 -21.842 1.00 84.12 320 GLU A N 1
ATOM 2555 C CA . GLU A 1 320 ? 5.349 -18.525 -23.296 1.00 84.12 320 GLU A CA 1
ATOM 2556 C C . GLU A 1 320 ? 6.397 -19.508 -23.864 1.00 84.12 320 GLU A C 1
ATOM 2558 O O . GLU A 1 320 ? 7.589 -19.185 -23.890 1.00 84.12 320 GLU A O 1
ATOM 2563 N N . PRO A 1 321 ? 5.998 -20.694 -24.379 1.00 75.62 321 PRO A N 1
ATOM 2564 C CA . PRO A 1 321 ? 6.921 -21.797 -24.698 1.00 75.62 321 PRO A CA 1
ATOM 2565 C C . PRO A 1 321 ? 7.948 -21.480 -25.797 1.00 75.62 321 PRO A C 1
ATOM 2567 O O . PRO A 1 321 ? 8.852 -22.267 -26.065 1.00 75.62 321 PRO A O 1
ATOM 2570 N N . SER A 1 322 ? 7.789 -20.338 -26.467 1.00 82.75 322 SER A N 1
ATOM 2571 C CA . SER A 1 322 ? 8.611 -19.884 -27.587 1.00 82.75 322 SER A CA 1
ATOM 2572 C C . SER A 1 322 ? 9.145 -18.462 -27.399 1.00 82.75 322 SER A C 1
ATOM 2574 O O . SER A 1 322 ? 9.414 -17.778 -28.378 1.00 82.75 322 SER A O 1
ATOM 2576 N N . VAL A 1 323 ? 9.282 -17.989 -26.157 1.00 90.06 323 VAL A N 1
ATOM 2577 C CA . VAL A 1 323 ? 9.754 -16.626 -25.848 1.00 90.06 323 VAL A CA 1
ATOM 2578 C C . VAL A 1 323 ? 11.166 -16.328 -26.372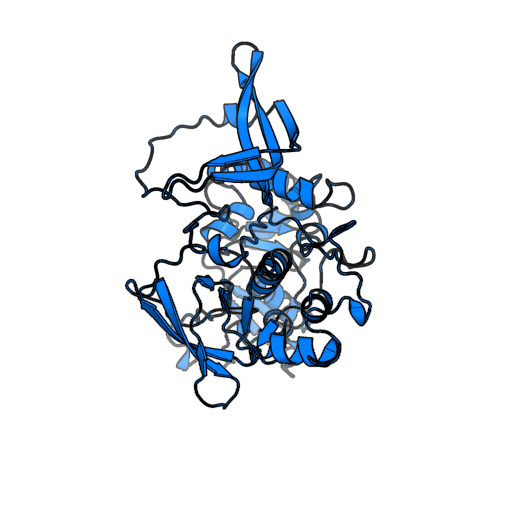 1.00 90.06 323 VAL A C 1
ATOM 2580 O O . VAL A 1 323 ? 11.442 -15.214 -26.817 1.00 90.06 323 VAL A O 1
ATOM 2583 N N . LYS A 1 324 ? 12.045 -17.335 -26.411 1.00 93.38 324 LYS A N 1
ATOM 2584 C CA . LYS A 1 324 ? 13.421 -17.183 -26.889 1.00 93.38 324 LYS A CA 1
ATOM 2585 C C . LYS A 1 324 ? 13.465 -16.755 -28.360 1.00 93.38 324 LYS A C 1
ATOM 2587 O O . LYS A 1 324 ? 12.939 -17.440 -29.234 1.00 93.38 324 LYS A O 1
ATOM 2592 N N . GLY A 1 325 ? 14.140 -15.642 -28.636 1.00 89.38 325 GLY A N 1
ATOM 2593 C CA . GLY A 1 325 ? 14.270 -15.052 -29.969 1.00 89.38 325 GLY A CA 1
ATOM 2594 C C . GLY A 1 325 ? 13.034 -14.288 -30.456 1.00 89.38 325 GLY A C 1
ATOM 2595 O O . GLY A 1 325 ? 13.057 -13.765 -31.571 1.00 89.38 325 GLY A O 1
ATOM 2596 N N . LYS A 1 326 ? 11.960 -14.191 -29.655 1.00 94.12 326 LYS A N 1
ATOM 2597 C CA . LYS A 1 326 ? 10.837 -13.300 -29.972 1.00 94.12 326 LYS A CA 1
ATOM 2598 C C . LYS A 1 326 ? 11.235 -11.851 -29.762 1.00 94.12 326 LYS A C 1
ATOM 2600 O O . LYS A 1 326 ? 11.991 -11.532 -28.854 1.00 94.12 326 LYS A O 1
ATOM 2605 N N . LYS A 1 327 ? 10.644 -10.977 -30.572 1.00 95.88 327 LYS A N 1
ATOM 2606 C CA . LYS A 1 327 ? 10.687 -9.533 -30.358 1.00 95.88 327 LYS A CA 1
ATOM 2607 C C . LYS A 1 327 ? 9.527 -9.131 -29.465 1.00 95.88 327 LYS A C 1
ATOM 2609 O O . LYS A 1 327 ? 8.374 -9.385 -29.819 1.00 95.88 327 LYS A O 1
ATOM 2614 N N . VAL A 1 328 ? 9.831 -8.522 -28.330 1.00 96.38 328 VAL A N 1
ATOM 2615 C CA . VAL A 1 328 ? 8.851 -8.082 -27.338 1.00 96.38 328 VAL A CA 1
ATOM 2616 C C . VAL A 1 328 ? 8.934 -6.571 -27.213 1.00 96.38 328 VAL A C 1
ATOM 2618 O O . VAL A 1 328 ? 10.011 -6.012 -27.041 1.00 96.38 328 VAL A O 1
ATOM 2621 N N . VAL A 1 329 ? 7.785 -5.908 -27.302 1.00 95.88 329 VAL A N 1
ATOM 2622 C CA . VAL A 1 329 ? 7.684 -4.461 -27.118 1.00 95.88 329 VAL A CA 1
ATOM 2623 C C . VAL A 1 329 ? 6.949 -4.194 -25.813 1.00 95.88 329 VAL A C 1
ATOM 2625 O O . VAL A 1 329 ? 5.786 -4.571 -25.673 1.00 95.88 329 VAL A O 1
ATOM 2628 N N . VAL A 1 330 ? 7.613 -3.533 -24.869 1.00 95.81 330 VAL A N 1
ATOM 2629 C CA . VAL A 1 330 ? 7.029 -3.114 -23.591 1.00 95.81 330 VAL A CA 1
ATOM 2630 C C . VAL A 1 330 ? 6.721 -1.625 -23.662 1.00 95.81 330 VAL A C 1
ATOM 2632 O O . VAL A 1 330 ? 7.607 -0.809 -23.898 1.00 95.81 330 VAL A O 1
ATOM 2635 N N . VAL A 1 331 ? 5.454 -1.250 -23.480 1.00 95.25 331 VAL A N 1
ATOM 2636 C CA . VAL A 1 331 ? 5.033 0.157 -23.525 1.00 95.25 331 VAL A CA 1
ATOM 2637 C C . VAL A 1 331 ? 5.008 0.736 -22.115 1.00 95.25 331 VAL A C 1
ATOM 2639 O O . VAL A 1 331 ? 4.167 0.361 -21.302 1.00 95.25 331 VAL A O 1
ATOM 2642 N N . GLY A 1 332 ? 5.889 1.702 -21.855 1.00 93.88 332 GLY A N 1
ATOM 2643 C CA . GLY A 1 332 ? 6.028 2.364 -20.562 1.00 93.88 332 GLY A CA 1
ATOM 2644 C C . GLY A 1 332 ? 7.280 1.941 -19.794 1.00 93.88 332 GLY A C 1
ATOM 2645 O O . GLY A 1 332 ? 7.764 0.822 -19.907 1.00 93.88 332 GLY A O 1
ATOM 2646 N N . SER A 1 333 ? 7.782 2.874 -18.989 1.00 94.38 333 SER A N 1
ATOM 2647 C CA . SER A 1 333 ? 9.071 2.794 -18.292 1.00 94.38 333 SER A CA 1
ATOM 2648 C C . SER A 1 333 ? 8.933 2.960 -16.773 1.00 94.38 333 SER A C 1
ATOM 2650 O O . SER A 1 333 ? 9.845 3.442 -16.120 1.00 94.38 333 SER A O 1
ATOM 2652 N N . GLY A 1 334 ? 7.781 2.624 -16.186 1.00 91.88 334 GLY A N 1
ATOM 2653 C CA . GLY A 1 334 ? 7.650 2.532 -14.720 1.00 91.88 334 GLY A CA 1
ATOM 2654 C C . GLY A 1 334 ? 8.257 1.235 -14.168 1.00 91.88 334 GLY A C 1
ATOM 2655 O O . GLY A 1 334 ? 8.783 0.440 -14.949 1.00 91.88 334 GLY A O 1
ATOM 2656 N N . ASN A 1 335 ? 8.102 0.985 -12.861 1.00 90.00 335 ASN A N 1
ATOM 2657 C CA . ASN A 1 335 ? 8.560 -0.253 -12.199 1.00 90.00 335 ASN A CA 1
ATOM 2658 C C . ASN A 1 335 ? 8.146 -1.518 -12.973 1.00 90.00 335 ASN A C 1
ATOM 2660 O O . ASN A 1 335 ? 8.995 -2.265 -13.442 1.00 90.00 335 ASN A O 1
ATOM 2664 N N . SER A 1 336 ? 6.844 -1.707 -13.234 1.00 89.88 336 SER A N 1
ATOM 2665 C CA . SER A 1 336 ? 6.360 -2.889 -13.968 1.00 89.88 336 SER A CA 1
ATOM 2666 C C . SER A 1 336 ? 6.915 -2.996 -15.390 1.00 89.88 336 SER A C 1
ATOM 2668 O O . SER A 1 336 ? 7.057 -4.098 -15.903 1.00 89.88 336 SER A O 1
ATOM 2670 N N . GLY A 1 337 ? 7.210 -1.867 -16.043 1.00 93.19 337 GLY A N 1
ATOM 2671 C CA . GLY A 1 337 ? 7.817 -1.867 -17.373 1.00 93.19 337 GLY A CA 1
ATOM 2672 C C . GLY A 1 337 ? 9.239 -2.422 -17.339 1.00 93.19 337 GLY A C 1
ATOM 2673 O O . GLY A 1 337 ? 9.585 -3.240 -18.187 1.00 93.19 337 GLY A O 1
ATOM 2674 N N . HIS A 1 338 ? 10.031 -2.030 -16.340 1.00 92.81 338 HIS A N 1
ATOM 2675 C CA . HIS A 1 338 ? 11.383 -2.547 -16.126 1.00 92.81 338 HIS A CA 1
ATOM 2676 C C . HIS A 1 338 ? 11.361 -4.022 -15.719 1.00 92.81 338 HIS A C 1
ATOM 2678 O O . HIS A 1 338 ? 11.952 -4.838 -16.419 1.00 92.81 338 HIS A O 1
ATOM 2684 N N . ASP A 1 339 ? 10.594 -4.390 -14.690 1.00 90.69 339 ASP A N 1
ATOM 2685 C CA . ASP A 1 339 ? 10.538 -5.772 -14.191 1.00 90.69 339 ASP A CA 1
ATOM 2686 C C . ASP A 1 339 ? 10.127 -6.769 -15.282 1.00 90.69 339 ASP A C 1
ATOM 2688 O O . ASP A 1 339 ? 10.736 -7.827 -15.444 1.00 90.69 339 ASP A O 1
ATOM 2692 N N . ILE A 1 340 ? 9.106 -6.423 -16.074 1.00 92.56 340 ILE A N 1
ATOM 2693 C CA . ILE A 1 340 ? 8.619 -7.288 -17.153 1.00 92.56 340 ILE A CA 1
ATOM 2694 C C . ILE A 1 340 ? 9.615 -7.314 -18.317 1.00 92.56 340 ILE A C 1
ATOM 2696 O O . ILE A 1 340 ? 9.818 -8.369 -18.918 1.00 92.56 340 ILE A O 1
ATOM 2700 N N . SER A 1 341 ? 10.270 -6.188 -18.626 1.00 94.38 341 SER A N 1
ATOM 2701 C CA . SER A 1 341 ? 11.320 -6.156 -19.654 1.00 94.38 341 SER A CA 1
ATOM 2702 C C . SER A 1 341 ? 12.479 -7.076 -19.282 1.00 94.38 341 SER A C 1
ATOM 2704 O O . SER A 1 341 ? 12.877 -7.909 -20.097 1.00 94.38 341 SER A O 1
ATOM 2706 N N . GLN A 1 342 ? 12.959 -6.988 -18.039 1.00 93.00 342 GLN A N 1
ATOM 2707 C CA . GLN A 1 342 ? 13.997 -7.868 -17.514 1.00 93.00 342 GLN A CA 1
ATOM 2708 C C . GLN A 1 342 ? 13.549 -9.333 -17.551 1.00 93.00 342 GLN A C 1
ATOM 2710 O O . GLN A 1 342 ? 14.282 -10.182 -18.052 1.00 93.00 342 GLN A O 1
ATOM 2715 N N . ASN A 1 343 ? 12.321 -9.633 -17.113 1.00 92.50 343 ASN A N 1
ATOM 2716 C CA . ASN A 1 343 ? 11.795 -10.997 -17.133 1.00 92.50 343 ASN A CA 1
ATOM 2717 C C . ASN A 1 343 ? 11.773 -11.600 -18.550 1.00 92.50 343 ASN A C 1
ATOM 2719 O O . ASN A 1 343 ? 12.165 -12.753 -18.735 1.00 92.50 343 ASN A O 1
ATOM 2723 N N . PHE A 1 344 ? 11.374 -10.833 -19.568 1.00 94.50 344 PHE A N 1
ATOM 2724 C CA . PHE A 1 344 ? 11.432 -11.281 -20.961 1.00 94.50 344 PHE A CA 1
ATOM 2725 C C . PHE A 1 344 ? 12.862 -11.447 -21.481 1.00 94.50 344 PHE A C 1
ATOM 2727 O O . PHE A 1 344 ? 13.155 -12.442 -22.151 1.00 94.50 344 PHE A O 1
ATOM 2734 N N . TYR A 1 345 ? 13.748 -10.503 -21.163 1.00 93.81 345 TYR A N 1
ATOM 2735 C CA . TYR A 1 345 ? 15.147 -10.545 -21.577 1.00 93.81 345 TYR A CA 1
ATOM 2736 C C . TYR A 1 345 ? 15.871 -11.773 -21.006 1.00 93.81 345 TYR A C 1
ATOM 2738 O O . TYR A 1 345 ? 16.515 -12.515 -21.747 1.00 93.81 345 TYR A O 1
ATOM 2746 N N . GLU A 1 346 ? 15.698 -12.059 -19.713 1.00 93.25 346 GLU A N 1
ATOM 2747 C CA . GLU A 1 346 ? 16.288 -13.229 -19.044 1.00 93.25 346 GLU A CA 1
ATOM 2748 C C . GLU A 1 346 ? 15.776 -14.559 -19.620 1.00 93.25 346 GLU A C 1
ATOM 2750 O O . GLU A 1 346 ? 16.477 -15.571 -19.590 1.00 93.25 346 GLU A O 1
ATOM 2755 N N . ASN A 1 347 ? 14.581 -14.555 -20.219 1.00 93.94 347 ASN A N 1
ATOM 2756 C CA . ASN A 1 347 ? 14.022 -15.691 -20.951 1.00 93.94 347 ASN A CA 1
ATOM 2757 C C . ASN A 1 347 ? 14.441 -15.736 -22.440 1.00 93.94 347 ASN A C 1
ATOM 2759 O O . ASN A 1 347 ? 14.007 -16.607 -23.199 1.00 93.94 347 ASN A O 1
ATOM 2763 N N . GLY A 1 348 ? 15.330 -14.839 -22.870 1.00 94.12 348 GLY A N 1
ATOM 2764 C CA . GLY A 1 348 ? 15.960 -14.842 -24.189 1.00 94.12 348 GLY A CA 1
ATOM 2765 C C . GLY A 1 348 ? 15.175 -14.126 -25.286 1.00 94.12 348 GLY A C 1
ATOM 2766 O O . GLY A 1 348 ? 15.423 -14.406 -26.463 1.00 94.12 348 GLY A O 1
ATOM 2767 N N . ALA A 1 349 ? 14.223 -13.257 -24.941 1.00 95.81 349 ALA A N 1
ATOM 2768 C CA . ALA A 1 349 ? 13.577 -12.367 -25.904 1.00 95.81 349 ALA A CA 1
ATOM 2769 C C . ALA A 1 349 ? 14.477 -11.171 -26.273 1.00 95.81 349 ALA A C 1
ATOM 2771 O O . ALA A 1 349 ? 15.312 -10.732 -25.488 1.00 95.81 349 ALA A O 1
ATOM 2772 N N . ASP A 1 350 ? 14.259 -10.618 -27.464 1.00 95.31 350 ASP A N 1
ATOM 2773 C CA . ASP A 1 350 ? 14.768 -9.314 -27.898 1.00 95.31 350 ASP A CA 1
ATOM 2774 C C . ASP A 1 350 ? 13.750 -8.244 -27.473 1.00 95.31 350 ASP A C 1
ATOM 2776 O O . ASP A 1 350 ? 12.644 -8.175 -28.023 1.00 95.31 350 ASP A O 1
ATOM 2780 N N . VAL A 1 351 ? 14.074 -7.481 -26.428 1.00 95.69 351 VAL A N 1
ATOM 2781 C CA . VAL A 1 351 ? 13.129 -6.588 -25.746 1.00 95.69 351 VAL A CA 1
ATOM 2782 C C . VAL A 1 351 ? 13.375 -5.133 -26.131 1.00 95.69 351 VAL A C 1
ATOM 2784 O O . VAL A 1 351 ? 14.483 -4.619 -26.023 1.00 95.69 351 VAL A O 1
ATOM 2787 N N . MET A 1 352 ? 12.307 -4.439 -26.519 1.00 95.19 352 MET A N 1
ATOM 2788 C CA . MET A 1 352 ? 12.298 -3.000 -26.764 1.00 95.19 352 MET A CA 1
ATOM 2789 C C . MET A 1 352 ? 11.328 -2.310 -25.807 1.00 95.19 352 MET A C 1
ATOM 2791 O O . MET A 1 352 ? 10.122 -2.558 -25.847 1.00 95.19 352 MET A O 1
ATOM 2795 N N . MET A 1 353 ? 11.837 -1.386 -24.994 1.00 94.69 353 MET A N 1
ATOM 2796 C CA . MET A 1 353 ? 11.007 -0.516 -24.164 1.00 94.69 353 MET A CA 1
ATOM 2797 C C . MET A 1 353 ? 10.637 0.761 -24.929 1.00 94.69 353 MET A C 1
ATOM 2799 O O . MET A 1 353 ? 11.504 1.493 -25.402 1.00 94.69 353 MET A O 1
ATOM 2803 N N . LEU A 1 354 ? 9.341 1.057 -25.027 1.00 94.44 354 LEU A N 1
ATOM 2804 C CA . LEU A 1 354 ? 8.826 2.295 -25.603 1.00 94.44 354 LEU A CA 1
ATOM 2805 C C . LEU A 1 354 ? 8.515 3.306 -24.504 1.00 94.44 354 LEU A C 1
ATOM 2807 O O . LEU A 1 354 ? 7.560 3.156 -23.737 1.00 94.44 354 LEU A O 1
ATOM 2811 N N . GLN A 1 355 ? 9.299 4.380 -24.475 1.00 94.50 355 GLN A N 1
ATOM 2812 C CA . GLN A 1 355 ? 9.158 5.468 -23.520 1.00 94.50 355 GLN A CA 1
ATOM 2813 C C . GLN A 1 355 ? 8.536 6.703 -24.183 1.00 94.50 355 GLN A C 1
ATOM 2815 O O . GLN A 1 355 ? 9.120 7.305 -25.080 1.00 94.50 355 GLN A O 1
ATOM 2820 N N . ARG A 1 356 ? 7.353 7.124 -23.711 1.00 92.56 356 ARG A N 1
ATOM 2821 C CA . ARG A 1 356 ? 6.716 8.384 -24.151 1.00 92.56 356 ARG A CA 1
ATOM 2822 C C . ARG A 1 356 ? 7.238 9.604 -23.393 1.00 92.56 356 ARG A C 1
ATOM 2824 O O . ARG A 1 356 ? 7.314 10.699 -23.939 1.00 92.56 356 ARG A O 1
ATOM 2831 N N . SER A 1 357 ? 7.498 9.442 -22.102 1.00 91.88 357 SER A N 1
ATOM 2832 C CA . SER A 1 357 ? 7.868 10.529 -21.197 1.00 91.88 357 SER A CA 1
ATOM 2833 C C . SER A 1 357 ? 8.989 10.059 -20.289 1.00 91.88 357 SER A C 1
ATOM 2835 O O . SER A 1 357 ? 9.018 8.886 -19.922 1.00 91.88 357 SER A O 1
ATOM 2837 N N . GLY A 1 358 ? 9.890 10.974 -19.932 1.00 93.94 358 GLY A N 1
ATOM 2838 C CA . GLY A 1 358 ? 11.041 10.633 -19.107 1.00 93.94 358 GLY A CA 1
ATOM 2839 C C . GLY A 1 358 ? 10.648 10.079 -17.736 1.00 93.94 358 GLY A C 1
ATOM 2840 O O . GLY A 1 358 ? 9.595 10.432 -17.189 1.00 93.94 358 GLY A O 1
ATOM 2841 N N . THR A 1 359 ? 11.520 9.247 -17.175 1.00 96.00 359 THR A N 1
ATOM 2842 C CA . THR A 1 359 ? 11.324 8.541 -15.900 1.00 96.00 359 THR A CA 1
ATOM 2843 C C . THR A 1 359 ? 12.503 8.795 -14.972 1.00 96.00 359 THR A C 1
ATOM 2845 O O . THR A 1 359 ? 13.641 8.852 -15.438 1.00 96.00 359 THR A O 1
ATOM 2848 N N . TYR A 1 360 ? 12.253 8.947 -13.670 1.00 95.94 360 TYR A N 1
ATOM 2849 C CA . TYR A 1 360 ? 13.348 8.935 -12.700 1.00 95.94 360 TYR A CA 1
ATOM 2850 C C . TYR A 1 360 ? 13.763 7.493 -12.423 1.00 95.94 360 TYR A C 1
ATOM 2852 O O . TYR A 1 360 ? 12.913 6.704 -12.025 1.00 95.94 360 TYR A O 1
ATOM 2860 N N . VAL A 1 361 ? 15.035 7.153 -12.596 1.00 95.56 361 VAL A N 1
ATOM 2861 C CA . VAL A 1 361 ? 15.574 5.865 -12.149 1.00 95.56 361 VAL A CA 1
ATOM 2862 C C . VAL A 1 361 ? 16.378 6.097 -10.879 1.00 95.56 361 VAL A C 1
ATOM 2864 O O . VAL A 1 361 ? 17.230 6.982 -10.855 1.00 95.56 361 VAL A O 1
ATOM 2867 N N . ILE A 1 362 ? 16.095 5.314 -9.843 1.00 94.94 362 ILE A N 1
ATOM 2868 C CA . ILE A 1 362 ? 16.854 5.271 -8.591 1.00 94.94 362 ILE A CA 1
ATOM 2869 C C . ILE A 1 362 ? 17.247 3.819 -8.325 1.00 94.94 362 ILE A C 1
ATOM 2871 O O . ILE A 1 362 ? 16.397 2.943 -8.457 1.00 94.94 362 ILE A O 1
ATOM 2875 N N . SER A 1 363 ? 18.499 3.524 -7.976 1.00 92.62 363 SER A N 1
ATOM 2876 C CA . SER A 1 363 ? 18.882 2.135 -7.687 1.00 92.62 363 SER A CA 1
ATOM 2877 C C . SER A 1 363 ? 18.490 1.729 -6.270 1.00 92.62 363 SER A C 1
ATOM 2879 O O . SER A 1 363 ? 18.522 2.540 -5.339 1.00 92.62 363 SER A O 1
ATOM 28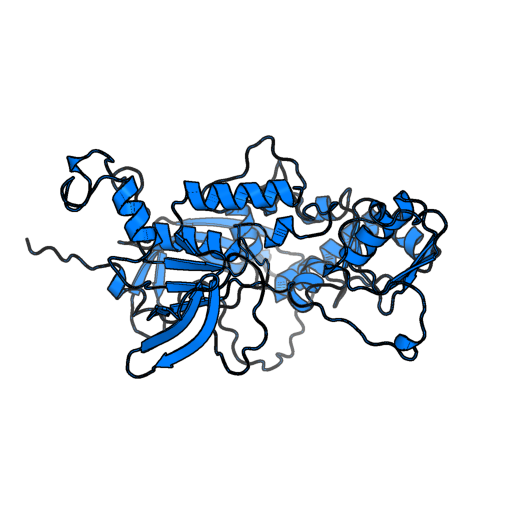81 N N . VAL A 1 364 ? 18.177 0.448 -6.084 1.00 88.00 364 VAL A N 1
ATOM 2882 C CA . VAL A 1 364 ? 18.018 -0.129 -4.743 1.00 88.00 364 VAL A CA 1
ATOM 2883 C C . VAL A 1 364 ? 19.340 -0.108 -3.973 1.00 88.00 364 VAL A C 1
ATOM 2885 O O . VAL A 1 364 ? 19.372 0.265 -2.801 1.00 88.00 364 VAL A O 1
ATOM 2888 N N . GLU A 1 365 ? 20.434 -0.474 -4.646 1.00 85.69 365 GLU A N 1
ATOM 2889 C CA . GLU A 1 365 ? 21.765 -0.650 -4.053 1.00 85.69 365 GLU A CA 1
ATOM 2890 C C . GLU A 1 365 ? 22.300 0.635 -3.409 1.00 85.69 365 GLU A C 1
ATOM 2892 O O . GLU A 1 365 ? 22.931 0.587 -2.351 1.00 85.69 365 GLU A O 1
ATOM 2897 N N . ARG A 1 366 ? 22.031 1.794 -4.023 1.00 90.56 366 ARG A N 1
ATOM 2898 C CA . ARG A 1 366 ? 22.612 3.068 -3.596 1.00 90.56 366 ARG A CA 1
ATOM 2899 C C . ARG A 1 366 ? 21.572 4.131 -3.298 1.00 90.56 366 ARG A C 1
ATOM 2901 O O . ARG A 1 366 ? 21.545 4.650 -2.182 1.00 90.56 366 ARG A O 1
ATOM 2908 N N . GLY A 1 367 ? 20.736 4.479 -4.269 1.00 92.50 367 GLY A N 1
ATOM 2909 C CA . GLY A 1 367 ? 19.825 5.609 -4.156 1.00 92.50 367 GLY A CA 1
ATOM 2910 C C . GLY A 1 367 ? 18.752 5.403 -3.097 1.00 92.50 367 GLY A C 1
ATOM 2911 O O . GLY A 1 367 ? 18.573 6.264 -2.236 1.00 92.50 367 GLY A O 1
ATOM 2912 N N . LEU A 1 368 ? 18.096 4.242 -3.092 1.00 90.00 368 LEU A N 1
ATOM 2913 C CA . LEU A 1 368 ? 17.081 3.913 -2.096 1.00 90.00 368 LEU A CA 1
ATOM 2914 C C . LEU A 1 368 ? 17.692 3.803 -0.693 1.00 90.00 368 LEU A C 1
ATOM 2916 O O . LEU A 1 368 ? 17.162 4.378 0.257 1.00 90.00 368 LEU A O 1
ATOM 2920 N N . HIS A 1 369 ? 18.860 3.166 -0.559 1.00 89.44 369 HIS A N 1
ATOM 2921 C CA . HIS A 1 369 ? 19.586 3.145 0.712 1.00 89.44 369 HIS A CA 1
ATOM 2922 C C . HIS A 1 369 ? 19.876 4.569 1.221 1.00 89.44 369 HIS A C 1
ATOM 2924 O O . HIS A 1 369 ? 19.593 4.891 2.372 1.00 89.44 369 HIS A O 1
ATOM 2930 N N . MET A 1 370 ? 20.362 5.466 0.356 1.00 92.50 370 MET A N 1
ATOM 2931 C CA . MET A 1 370 ? 20.569 6.879 0.698 1.00 92.50 370 MET A CA 1
ATOM 2932 C C . MET A 1 370 ? 19.266 7.620 1.033 1.00 92.50 370 MET A C 1
ATOM 2934 O O . MET A 1 370 ? 19.297 8.574 1.814 1.00 92.50 370 MET A O 1
ATOM 2938 N N . GLN A 1 371 ? 18.139 7.215 0.446 1.00 90.50 371 GLN A N 1
ATOM 2939 C CA . GLN A 1 371 ? 16.834 7.816 0.699 1.00 90.50 371 GLN A CA 1
ATOM 2940 C C . GLN A 1 371 ? 16.327 7.516 2.115 1.00 90.50 371 GLN A C 1
ATOM 2942 O O . GLN A 1 371 ? 15.812 8.428 2.766 1.00 90.50 371 GLN A O 1
ATOM 2947 N N . HIS A 1 372 ? 16.494 6.274 2.578 1.00 89.94 372 HIS A N 1
ATOM 2948 C CA . HIS A 1 372 ? 16.006 5.800 3.879 1.00 89.94 372 HIS A CA 1
ATOM 2949 C C . HIS A 1 372 ? 17.034 5.909 5.016 1.00 89.94 372 HIS A C 1
ATOM 2951 O O . HIS A 1 372 ? 16.675 5.708 6.179 1.00 89.94 372 HIS A O 1
ATOM 2957 N N . LYS A 1 373 ? 18.289 6.252 4.697 1.00 89.25 373 LYS A N 1
ATOM 2958 C CA . LYS A 1 373 ? 19.404 6.264 5.648 1.00 89.25 373 LYS A CA 1
ATOM 2959 C C . LYS A 1 373 ? 19.106 7.054 6.927 1.00 89.25 373 LYS A C 1
ATOM 2961 O O . LYS A 1 373 ? 18.802 8.245 6.867 1.00 89.25 373 LYS A O 1
ATOM 2966 N N . GLY A 1 374 ? 19.292 6.410 8.077 1.00 85.81 374 GLY A N 1
ATOM 2967 C CA . GLY A 1 374 ? 19.113 6.974 9.415 1.00 85.81 374 GLY A CA 1
ATOM 2968 C C . GLY A 1 374 ? 17.657 7.119 9.865 1.00 85.81 374 GLY A C 1
ATOM 2969 O O . GLY A 1 374 ? 17.426 7.624 10.960 1.00 85.81 374 GLY A O 1
ATOM 2970 N N . ILE A 1 375 ? 16.689 6.699 9.044 1.00 87.25 375 ILE A N 1
ATOM 2971 C CA . ILE A 1 375 ? 15.260 6.723 9.378 1.00 87.25 375 ILE A CA 1
ATOM 2972 C C . ILE A 1 375 ? 14.711 5.298 9.307 1.00 87.25 375 ILE A C 1
ATOM 2974 O O . ILE A 1 375 ? 14.447 4.704 10.344 1.0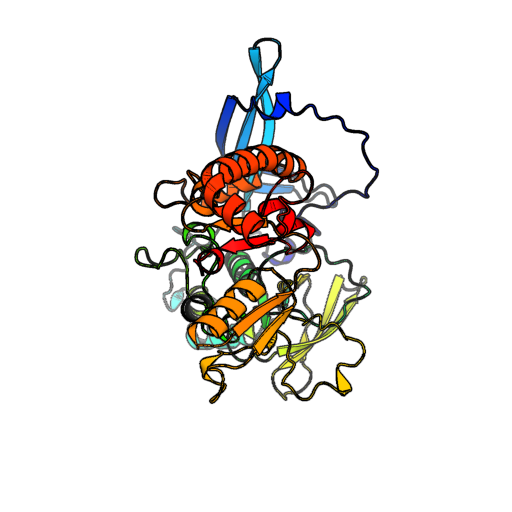0 87.25 375 ILE A O 1
ATOM 2978 N N . TYR A 1 376 ? 14.621 4.731 8.102 1.00 88.62 376 TYR A N 1
ATOM 2979 C CA . TYR A 1 376 ? 14.066 3.399 7.845 1.00 88.62 376 TYR A CA 1
ATOM 2980 C C . TYR A 1 376 ? 15.156 2.437 7.360 1.00 88.62 376 TYR A C 1
ATOM 2982 O O . TYR A 1 376 ? 15.079 1.884 6.263 1.00 88.62 376 TYR A O 1
ATOM 2990 N N . ASP A 1 377 ? 16.201 2.276 8.168 1.00 87.06 377 ASP A N 1
ATOM 2991 C CA . ASP A 1 377 ? 17.254 1.283 7.957 1.00 87.06 377 ASP A CA 1
ATOM 2992 C C . ASP A 1 377 ? 17.558 0.519 9.258 1.00 87.06 377 ASP A C 1
ATOM 2994 O O . ASP A 1 377 ? 17.051 0.867 10.323 1.00 87.06 377 ASP A O 1
ATOM 2998 N N . GLU A 1 378 ? 18.381 -0.527 9.169 1.00 83.69 378 GLU A N 1
ATOM 2999 C CA . GLU A 1 378 ? 18.731 -1.418 10.293 1.00 83.69 378 GLU A CA 1
ATOM 3000 C C . GLU A 1 378 ? 19.346 -0.703 11.508 1.00 83.69 378 GLU A C 1
ATOM 3002 O O . GLU A 1 378 ? 19.277 -1.202 12.628 1.00 83.69 378 GLU A O 1
ATOM 3007 N N . MET A 1 379 ? 19.972 0.455 11.292 1.00 85.56 379 MET A N 1
ATOM 3008 C CA . MET A 1 379 ? 20.621 1.260 12.329 1.00 85.56 379 MET A CA 1
ATOM 3009 C C . MET A 1 379 ? 19.863 2.572 12.583 1.00 85.56 379 MET A C 1
ATOM 3011 O O . MET A 1 379 ? 20.399 3.481 13.224 1.00 85.56 379 MET A O 1
ATOM 3015 N N . GLY A 1 380 ? 18.655 2.686 12.032 1.00 86.31 380 GLY A N 1
ATOM 3016 C CA . GLY A 1 380 ? 17.812 3.863 12.071 1.00 86.31 380 GLY A CA 1
ATOM 3017 C C . GLY A 1 380 ? 17.053 3.996 13.384 1.00 86.31 380 GLY A C 1
ATOM 3018 O O . GLY A 1 380 ? 17.346 3.349 14.392 1.00 86.31 380 GLY A O 1
ATOM 3019 N N . LEU A 1 381 ? 16.061 4.880 13.364 1.00 86.94 381 LEU A N 1
ATOM 3020 C CA . LEU A 1 381 ? 15.144 5.035 14.483 1.00 86.94 381 LEU A CA 1
ATOM 3021 C C . LEU A 1 381 ? 14.229 3.802 14.587 1.00 86.94 381 LEU A C 1
ATOM 3023 O O . LEU A 1 381 ? 13.957 3.155 13.572 1.00 86.94 381 LEU A O 1
ATOM 3027 N N . PRO A 1 382 ? 13.699 3.491 15.784 1.00 88.06 382 PRO A N 1
ATOM 3028 C CA . PRO A 1 382 ? 12.541 2.609 15.893 1.00 88.06 382 PRO A CA 1
ATOM 3029 C C . PRO A 1 382 ? 11.434 3.060 14.930 1.00 88.06 382 PRO A C 1
ATOM 3031 O O . PRO A 1 382 ? 11.216 4.263 14.775 1.00 88.06 382 PRO A O 1
ATOM 3034 N N . THR A 1 383 ? 10.731 2.120 14.290 1.00 87.56 383 THR A N 1
ATOM 3035 C CA . THR A 1 383 ? 9.742 2.432 13.239 1.00 87.56 383 THR A CA 1
ATOM 3036 C C . THR A 1 383 ? 8.699 3.453 13.691 1.00 87.56 383 THR A C 1
ATOM 3038 O O . THR A 1 383 ? 8.421 4.397 12.961 1.00 87.56 383 THR A O 1
ATOM 3041 N N . GLU A 1 384 ? 8.188 3.337 14.918 1.00 84.75 384 GLU A N 1
ATOM 3042 C CA . GLU A 1 384 ? 7.244 4.310 15.482 1.00 84.75 384 GLU A CA 1
ATOM 3043 C C . GLU A 1 384 ? 7.787 5.751 15.523 1.00 84.75 384 GLU A C 1
ATOM 3045 O O . GLU A 1 384 ? 7.067 6.699 15.208 1.00 84.75 384 GLU A O 1
ATOM 3050 N N . ASP A 1 385 ? 9.065 5.928 15.857 1.00 86.50 385 ASP A N 1
ATOM 3051 C CA . ASP A 1 385 ? 9.713 7.239 15.900 1.00 86.50 385 ASP A CA 1
ATOM 3052 C C . ASP A 1 385 ? 10.066 7.738 14.496 1.00 86.50 385 ASP A C 1
ATOM 3054 O O . ASP A 1 385 ? 9.965 8.938 14.222 1.00 86.50 385 ASP A O 1
ATOM 3058 N N . ALA A 1 386 ? 10.452 6.826 13.599 1.00 87.94 386 ALA A N 1
ATOM 3059 C CA . ALA A 1 386 ? 10.674 7.112 12.188 1.00 87.94 386 ALA A CA 1
ATOM 3060 C C . ALA A 1 386 ? 9.400 7.654 11.518 1.00 87.94 386 ALA A C 1
ATOM 3062 O O . ALA A 1 386 ? 9.462 8.680 10.839 1.00 87.94 386 ALA A O 1
ATOM 3063 N N . ASP A 1 387 ? 8.245 7.039 11.788 1.00 86.88 387 ASP A N 1
ATOM 3064 C CA . ASP A 1 387 ? 6.945 7.465 11.265 1.00 86.88 387 ASP A CA 1
ATOM 3065 C C . ASP A 1 387 ? 6.562 8.860 11.761 1.00 86.88 387 ASP A C 1
ATOM 3067 O O . ASP A 1 387 ? 6.184 9.724 10.968 1.00 86.88 387 ASP A O 1
ATOM 3071 N N . ILE A 1 388 ? 6.724 9.135 13.059 1.00 85.88 388 ILE A N 1
ATOM 3072 C CA . ILE A 1 388 ? 6.482 10.478 13.609 1.00 85.88 388 ILE A CA 1
ATOM 3073 C C . ILE A 1 388 ? 7.442 11.491 12.979 1.00 85.88 388 ILE A C 1
ATOM 3075 O O . ILE A 1 388 ? 7.040 12.604 12.628 1.00 85.88 388 ILE A O 1
ATOM 3079 N N . TYR A 1 389 ? 8.716 11.128 12.822 1.00 86.06 389 TYR A N 1
ATOM 3080 C CA . TYR A 1 389 ? 9.709 12.001 12.212 1.00 86.06 389 TYR A CA 1
ATOM 3081 C C . TYR A 1 389 ? 9.334 12.358 10.770 1.00 86.06 389 TYR A C 1
ATOM 3083 O O . TYR A 1 389 ? 9.314 13.549 10.437 1.00 86.06 389 TYR A O 1
ATOM 3091 N N . ASP A 1 390 ? 9.020 11.370 9.934 1.00 82.75 390 ASP A N 1
ATOM 3092 C CA . ASP A 1 390 ? 8.700 11.565 8.517 1.00 82.75 390 ASP A CA 1
ATOM 3093 C C . ASP A 1 390 ? 7.388 12.350 8.341 1.00 82.75 390 ASP A C 1
ATOM 3095 O O . ASP A 1 390 ? 7.345 13.355 7.626 1.00 82.75 390 ASP A O 1
ATOM 3099 N N . GLN A 1 391 ? 6.350 11.996 9.107 1.00 84.50 391 GLN A N 1
ATOM 3100 C CA . GLN A 1 391 ? 5.030 12.636 9.041 1.00 84.50 391 GLN A CA 1
ATOM 3101 C C . GLN A 1 391 ? 4.965 14.015 9.718 1.00 84.50 391 GLN A C 1
ATOM 3103 O O . GLN A 1 391 ? 3.998 14.758 9.539 1.00 84.50 391 GLN A O 1
ATOM 3108 N N . SER A 1 392 ? 5.990 14.409 10.481 1.00 86.44 392 SER A N 1
ATOM 3109 C CA . SER A 1 392 ? 5.987 15.695 11.197 1.00 86.44 392 SER A CA 1
ATOM 3110 C C . SER A 1 392 ? 6.097 16.938 10.309 1.00 86.44 392 SER A C 1
ATOM 3112 O O . SER A 1 392 ? 5.893 18.053 10.796 1.00 86.44 392 SER A O 1
ATOM 3114 N N . LEU A 1 393 ? 6.441 16.784 9.027 1.00 83.88 393 LEU A N 1
ATOM 3115 C CA . LEU A 1 393 ? 6.621 17.898 8.096 1.00 83.88 393 LEU A CA 1
ATOM 3116 C C . LEU A 1 393 ? 5.435 18.049 7.137 1.00 83.88 393 LEU A C 1
ATOM 3118 O O . LEU A 1 393 ? 5.009 17.058 6.547 1.00 83.88 393 LEU A O 1
ATOM 3122 N N . PRO A 1 394 ? 4.966 19.283 6.863 1.00 83.81 394 PRO A N 1
ATOM 3123 C CA . PRO A 1 394 ? 4.030 19.523 5.769 1.00 83.81 394 PRO A CA 1
ATOM 3124 C C . PRO A 1 394 ? 4.590 19.026 4.430 1.00 83.81 394 PRO A C 1
ATOM 3126 O O . PRO A 1 394 ? 5.770 19.230 4.135 1.00 83.81 394 PRO A O 1
ATOM 3129 N N . LEU A 1 395 ? 3.737 18.446 3.578 1.00 85.25 395 LEU A N 1
ATOM 3130 C CA . LEU A 1 395 ? 4.148 17.871 2.287 1.00 85.25 395 LEU A CA 1
ATOM 3131 C C . LEU A 1 395 ? 4.923 18.853 1.397 1.00 85.25 395 LEU A C 1
ATOM 3133 O O . LEU A 1 395 ? 5.886 18.465 0.744 1.00 85.25 395 LEU A O 1
ATOM 3137 N N . SER A 1 396 ? 4.546 20.134 1.388 1.00 85.81 396 SER A N 1
ATOM 3138 C CA . SER A 1 396 ? 5.256 21.169 0.623 1.00 85.81 396 SER A CA 1
ATOM 3139 C C . SER A 1 396 ? 6.712 21.330 1.071 1.00 85.81 396 SER A C 1
ATOM 3141 O O . SER A 1 396 ? 7.605 21.471 0.236 1.00 85.81 396 SER A O 1
ATOM 3143 N N . VAL A 1 397 ? 6.958 21.254 2.381 1.00 87.94 397 VAL A N 1
ATOM 3144 C CA . VAL A 1 397 ? 8.301 21.305 2.963 1.00 87.94 397 VAL A CA 1
ATOM 3145 C C . VAL A 1 397 ? 9.062 20.026 2.640 1.00 87.94 397 VAL A C 1
ATOM 3147 O O . VAL A 1 397 ? 10.206 20.100 2.196 1.00 87.94 397 VAL A O 1
ATOM 3150 N N . GLN A 1 398 ? 8.419 18.863 2.787 1.00 86.38 398 GLN A N 1
ATOM 3151 C CA . GLN A 1 398 ? 9.024 17.589 2.402 1.00 86.38 398 GLN A CA 1
ATOM 3152 C C . GLN A 1 398 ? 9.473 17.618 0.938 1.00 86.38 398 GLN A C 1
ATOM 3154 O O . GLN A 1 398 ? 10.632 17.335 0.650 1.00 86.38 398 GLN A O 1
ATOM 3159 N N . PHE A 1 399 ? 8.608 18.039 0.011 1.00 89.00 399 PHE A N 1
ATOM 3160 C CA . PHE A 1 399 ? 8.945 18.136 -1.412 1.00 89.00 399 PHE A CA 1
ATOM 3161 C C . PHE A 1 399 ? 10.151 19.035 -1.669 1.00 89.00 399 PHE A C 1
ATOM 3163 O O . PHE A 1 399 ? 11.025 18.656 -2.447 1.00 89.00 399 PHE A O 1
ATOM 3170 N N . ALA A 1 400 ? 10.231 20.183 -0.997 1.00 89.50 400 ALA A N 1
ATOM 3171 C CA . ALA A 1 400 ? 11.366 21.086 -1.126 1.00 89.50 400 ALA A CA 1
ATOM 3172 C C . ALA A 1 400 ? 12.674 20.460 -0.603 1.00 89.50 400 ALA A C 1
ATOM 3174 O O . ALA A 1 400 ? 13.708 20.560 -1.263 1.00 89.50 400 ALA A O 1
ATOM 3175 N N . LEU A 1 401 ? 12.635 19.744 0.526 1.00 88.75 401 LEU A N 1
ATOM 3176 C CA . LEU A 1 401 ? 13.797 19.015 1.053 1.00 88.75 401 LEU A CA 1
ATOM 3177 C C . LEU A 1 401 ? 14.224 17.861 0.131 1.00 88.75 401 LEU A C 1
ATOM 3179 O O . LEU A 1 401 ? 15.421 17.629 -0.070 1.00 88.75 401 LEU A O 1
ATOM 3183 N N . LYS A 1 402 ? 13.260 17.166 -0.487 1.00 91.44 402 LYS A N 1
ATOM 3184 C CA . LYS A 1 402 ? 13.533 16.060 -1.414 1.00 91.44 402 LYS A CA 1
ATOM 3185 C C . LYS A 1 402 ? 14.263 16.504 -2.679 1.00 91.44 402 LYS A C 1
ATOM 3187 O O . LYS A 1 402 ? 14.980 15.685 -3.247 1.00 91.44 402 LYS A O 1
ATOM 3192 N N . VAL A 1 403 ? 14.193 17.777 -3.082 1.00 94.00 403 VAL A N 1
ATOM 3193 C CA . VAL A 1 403 ? 15.019 18.311 -4.187 1.00 94.00 403 VAL A CA 1
ATOM 3194 C C . VAL A 1 403 ? 16.512 18.143 -3.888 1.00 94.00 403 VAL A C 1
ATOM 3196 O O . VAL A 1 403 ? 17.272 17.642 -4.717 1.00 94.00 403 VAL A O 1
ATOM 3199 N N . HIS A 1 404 ? 16.941 18.496 -2.674 1.00 91.25 404 HIS A N 1
ATOM 3200 C CA . HIS A 1 404 ? 18.340 18.368 -2.265 1.00 91.25 404 HIS A CA 1
ATOM 3201 C C . HIS A 1 404 ? 18.766 16.909 -2.103 1.00 91.25 404 HIS A C 1
ATOM 3203 O O . HIS A 1 404 ? 19.865 16.538 -2.519 1.00 91.25 404 HIS A O 1
ATOM 3209 N N . GLN A 1 405 ? 17.899 16.073 -1.525 1.00 92.44 405 GLN A N 1
ATOM 3210 C CA . GLN A 1 405 ? 18.170 14.641 -1.396 1.00 92.44 405 GLN A CA 1
ATOM 3211 C C . GLN A 1 405 ? 18.325 13.984 -2.775 1.00 92.44 405 GLN A C 1
ATOM 3213 O O . GLN A 1 405 ? 19.306 13.281 -3.007 1.00 92.44 405 GLN A O 1
ATOM 3218 N N . THR A 1 406 ? 17.422 14.289 -3.709 1.00 95.81 406 THR A N 1
ATOM 3219 C CA . THR A 1 406 ? 17.448 13.771 -5.084 1.00 95.81 406 THR A CA 1
ATOM 3220 C C . THR A 1 406 ? 18.714 14.195 -5.816 1.00 95.81 406 THR A C 1
ATOM 3222 O O . THR A 1 406 ? 19.351 13.361 -6.446 1.00 95.81 406 THR A O 1
ATOM 3225 N N . ALA A 1 407 ? 19.142 15.456 -5.691 1.00 96.25 407 ALA A N 1
ATOM 3226 C CA . ALA A 1 407 ? 20.386 15.920 -6.307 1.00 96.25 407 ALA A CA 1
ATOM 3227 C C . ALA A 1 407 ? 21.620 15.159 -5.786 1.00 96.25 407 ALA A C 1
ATOM 3229 O O . ALA A 1 407 ? 22.483 14.770 -6.569 1.00 96.25 407 ALA A O 1
ATOM 3230 N N . ARG A 1 408 ? 21.691 14.897 -4.472 1.00 96.12 408 ARG A N 1
ATOM 3231 C CA . ARG A 1 408 ? 22.791 14.125 -3.866 1.00 96.12 408 ARG A CA 1
ATOM 3232 C C . ARG A 1 408 ? 22.791 12.664 -4.308 1.00 96.12 408 ARG A C 1
ATOM 3234 O O . ARG A 1 408 ? 23.863 12.108 -4.519 1.00 96.12 408 ARG A O 1
ATOM 3241 N N . ILE A 1 409 ? 21.612 12.054 -4.424 1.00 96.50 409 ILE A N 1
ATOM 3242 C CA . ILE A 1 409 ? 21.463 10.685 -4.929 1.00 96.50 409 ILE A CA 1
ATOM 3243 C C . ILE A 1 409 ? 21.863 10.625 -6.405 1.00 96.50 409 ILE A C 1
ATOM 3245 O O . ILE A 1 409 ? 22.677 9.792 -6.775 1.00 96.50 409 ILE A O 1
ATOM 3249 N N . ALA A 1 410 ? 21.373 11.551 -7.229 1.00 96.25 410 ALA A N 1
ATOM 3250 C CA . ALA A 1 410 ? 21.692 11.599 -8.652 1.00 96.25 410 ALA A CA 1
ATOM 3251 C C . ALA A 1 410 ? 23.189 11.820 -8.922 1.00 96.25 410 ALA A C 1
ATOM 3253 O O . ALA A 1 410 ? 23.723 11.258 -9.872 1.00 96.25 410 ALA A O 1
ATOM 3254 N N . GLU A 1 411 ? 23.872 12.615 -8.094 1.00 97.38 411 GLU A N 1
ATOM 3255 C CA . GLU A 1 411 ? 25.330 12.758 -8.176 1.00 97.38 411 GLU A CA 1
ATOM 3256 C C . GLU A 1 411 ? 26.047 11.468 -7.770 1.00 97.38 411 GLU A C 1
ATOM 3258 O O . GLU A 1 411 ? 27.029 11.066 -8.389 1.00 97.38 411 GLU A O 1
ATOM 3263 N N . ALA A 1 412 ? 25.541 10.790 -6.740 1.00 96.81 412 ALA A N 1
ATOM 3264 C CA . ALA A 1 412 ? 26.077 9.509 -6.323 1.00 96.81 412 ALA A CA 1
ATOM 3265 C C . ALA A 1 412 ? 25.935 8.464 -7.450 1.00 96.81 412 ALA A C 1
ATOM 3267 O O . ALA A 1 412 ? 26.902 7.780 -7.759 1.00 96.81 412 ALA A O 1
ATOM 3268 N N . GLU A 1 413 ? 24.785 8.400 -8.116 1.00 95.75 413 GLU A N 1
ATOM 3269 C CA . GLU A 1 413 ? 24.457 7.454 -9.200 1.00 95.75 413 GLU A CA 1
ATOM 3270 C C . GLU A 1 413 ? 24.780 8.000 -10.602 1.00 95.75 413 GLU A C 1
ATOM 3272 O O . GLU A 1 413 ? 24.162 7.637 -11.607 1.00 95.75 413 GLU A O 1
ATOM 3277 N N . LYS A 1 414 ? 25.716 8.950 -10.687 1.00 95.88 414 LYS A N 1
ATOM 3278 C CA . LYS A 1 414 ? 25.980 9.680 -11.927 1.00 95.88 414 LYS A CA 1
ATOM 3279 C C . LYS A 1 414 ? 26.393 8.763 -13.079 1.00 95.88 414 LYS A C 1
ATOM 3281 O O . LYS A 1 414 ? 25.979 8.997 -14.215 1.00 95.88 414 LYS A O 1
ATOM 3286 N N . GLU A 1 415 ? 27.209 7.749 -12.807 1.00 94.25 415 GLU A N 1
ATOM 3287 C CA . GLU A 1 415 ? 27.718 6.837 -13.833 1.00 94.25 415 GLU A CA 1
ATOM 3288 C C . GLU A 1 415 ? 26.592 5.995 -14.447 1.00 94.25 415 GLU A C 1
ATOM 3290 O O . GLU A 1 415 ? 26.492 5.903 -15.675 1.00 94.25 415 GLU A O 1
ATOM 3295 N N . GLU A 1 416 ? 25.710 5.458 -13.604 1.00 93.31 416 GLU A N 1
ATOM 3296 C CA . GLU A 1 416 ? 24.543 4.672 -13.992 1.00 93.31 416 GLU A CA 1
ATOM 3297 C C . GLU A 1 416 ? 23.543 5.522 -14.790 1.00 93.31 416 GLU A C 1
ATOM 3299 O O . GLU A 1 416 ? 23.125 5.150 -15.891 1.00 93.31 416 GLU A O 1
ATOM 3304 N N . LEU A 1 417 ? 23.223 6.721 -14.293 1.00 95.75 417 LEU A N 1
ATOM 3305 C CA . LEU A 1 417 ? 22.310 7.649 -14.964 1.00 95.75 417 LEU A CA 1
ATOM 3306 C C . LEU A 1 417 ? 22.859 8.133 -16.315 1.00 95.75 417 LEU A C 1
ATOM 3308 O O . LEU A 1 417 ? 22.109 8.272 -17.285 1.00 95.75 417 LEU A O 1
ATOM 3312 N N . ASP A 1 418 ? 24.166 8.377 -16.419 1.00 95.88 418 ASP A N 1
ATOM 3313 C CA . ASP A 1 418 ? 24.792 8.715 -17.697 1.00 95.88 418 ASP A CA 1
ATOM 3314 C C . ASP A 1 418 ? 24.830 7.510 -18.650 1.00 95.88 418 ASP A C 1
ATOM 3316 O O . ASP A 1 418 ? 24.713 7.694 -19.863 1.00 95.88 418 ASP A O 1
ATOM 3320 N N . GLY A 1 419 ? 24.946 6.284 -18.129 1.00 95.12 419 GLY A N 1
ATOM 3321 C CA . GLY A 1 419 ? 24.785 5.043 -18.892 1.00 95.12 419 GLY A CA 1
ATOM 3322 C C . GLY A 1 419 ? 23.420 4.951 -19.568 1.00 95.12 419 GLY A C 1
ATOM 3323 O O . GLY A 1 419 ? 23.348 4.775 -20.785 1.00 95.12 419 GLY A O 1
ATOM 3324 N N . LEU A 1 420 ? 22.353 5.196 -18.809 1.00 94.94 420 LEU A N 1
ATOM 3325 C CA . LEU A 1 420 ? 20.984 5.251 -19.325 1.00 94.94 420 LEU A CA 1
ATOM 3326 C C . LEU A 1 420 ? 20.815 6.302 -20.429 1.00 94.94 420 LEU A C 1
ATOM 3328 O O . LEU A 1 420 ? 20.260 6.012 -21.490 1.00 94.94 420 LEU A O 1
ATOM 3332 N N . ARG A 1 421 ? 21.355 7.513 -20.233 1.00 95.56 421 ARG A N 1
ATOM 3333 C CA . ARG A 1 421 ? 21.330 8.561 -21.269 1.00 95.56 421 ARG A CA 1
ATOM 3334 C C . ARG A 1 421 ? 22.050 8.127 -22.543 1.00 95.56 421 ARG A C 1
ATOM 3336 O O . ARG A 1 421 ? 21.544 8.381 -23.634 1.00 95.56 421 ARG A O 1
ATOM 3343 N N . ARG A 1 422 ? 23.210 7.467 -22.424 1.00 95.62 422 ARG A N 1
ATOM 3344 C CA . ARG A 1 422 ? 23.962 6.937 -23.578 1.00 95.62 422 ARG A CA 1
ATOM 3345 C C . ARG A 1 422 ? 23.177 5.862 -24.331 1.00 95.62 422 ARG A C 1
ATOM 3347 O O . ARG A 1 422 ? 23.269 5.813 -25.552 1.00 95.62 422 ARG A O 1
ATOM 3354 N N . ALA A 1 423 ? 22.385 5.059 -23.624 1.00 92.44 423 ALA A N 1
ATOM 3355 C CA . ALA A 1 423 ? 21.481 4.073 -24.215 1.00 92.44 423 ALA A CA 1
ATOM 3356 C C . ALA A 1 423 ? 20.211 4.691 -24.842 1.00 92.44 423 ALA A C 1
ATOM 3358 O O . ALA A 1 423 ? 19.407 3.976 -25.434 1.00 92.44 423 ALA A O 1
ATOM 3359 N N . GLY A 1 424 ? 20.022 6.014 -24.745 1.00 93.62 424 GLY A N 1
ATOM 3360 C CA . GLY A 1 424 ? 18.867 6.724 -25.300 1.00 93.6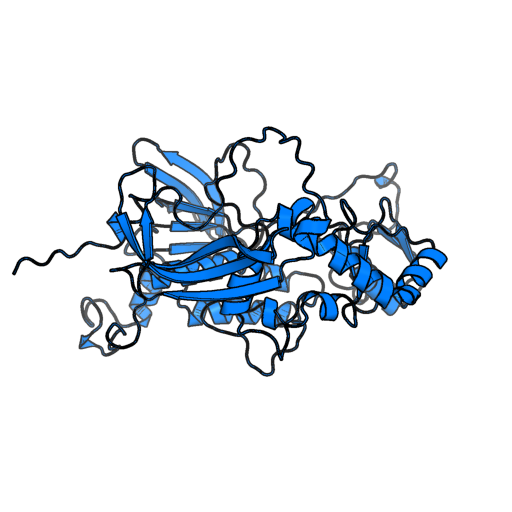2 424 GLY A CA 1
ATOM 3361 C C . GLY A 1 424 ? 17.663 6.820 -24.358 1.00 93.62 424 GLY A C 1
ATOM 3362 O O . GLY A 1 424 ? 16.598 7.263 -24.785 1.00 93.62 424 GLY A O 1
ATOM 3363 N N . PHE A 1 425 ? 17.814 6.445 -23.085 1.00 95.44 425 PHE A N 1
ATOM 3364 C CA . PHE A 1 425 ? 16.750 6.546 -22.088 1.00 95.44 425 PHE A CA 1
ATOM 3365 C C . PHE A 1 425 ? 16.549 7.999 -21.631 1.00 95.44 425 PHE A C 1
ATOM 3367 O O . PHE A 1 425 ? 17.494 8.693 -21.240 1.00 95.44 425 PHE A O 1
ATOM 3374 N N . ALA A 1 426 ? 15.301 8.472 -21.638 1.00 96.44 426 ALA A N 1
ATOM 3375 C CA . ALA A 1 426 ? 14.954 9.810 -21.179 1.00 96.44 426 ALA A CA 1
ATOM 3376 C C . ALA A 1 426 ? 14.771 9.828 -19.654 1.00 96.44 426 ALA A C 1
ATOM 3378 O O . ALA A 1 426 ? 13.818 9.269 -19.106 1.00 96.44 426 ALA A O 1
ATOM 3379 N N . LEU A 1 427 ? 15.669 10.520 -18.955 1.00 96.38 427 LEU A N 1
ATOM 3380 C CA . LEU A 1 427 ? 15.569 10.724 -17.510 1.00 96.38 427 LEU A CA 1
ATOM 3381 C C . LEU A 1 427 ? 14.687 11.930 -17.162 1.00 96.38 427 LEU A C 1
ATOM 3383 O O . LEU A 1 427 ? 14.699 12.949 -17.851 1.00 96.38 427 LEU A O 1
ATOM 3387 N N . ASN A 1 428 ? 13.954 11.828 -16.056 1.00 94.50 428 ASN A N 1
ATOM 3388 C CA . ASN A 1 428 ? 13.149 12.907 -15.483 1.00 94.50 428 ASN A CA 1
ATOM 3389 C C . ASN A 1 428 ? 13.187 12.804 -13.960 1.00 94.50 428 ASN A C 1
ATOM 3391 O O . ASN A 1 428 ? 12.684 11.828 -13.436 1.00 94.50 428 ASN A O 1
ATOM 3395 N N . PHE A 1 429 ? 13.703 13.801 -13.246 1.00 95.25 429 PHE A N 1
ATOM 3396 C CA . PHE A 1 429 ? 13.874 13.747 -11.785 1.00 95.25 429 PHE A CA 1
ATOM 3397 C C . PHE A 1 429 ? 12.619 14.153 -10.993 1.00 95.25 429 PHE A C 1
ATOM 3399 O O . PHE A 1 429 ? 12.692 14.442 -9.801 1.00 95.25 429 PHE A O 1
ATOM 3406 N N . GLY A 1 430 ? 11.455 14.191 -11.642 1.00 91.31 430 GLY A N 1
ATOM 3407 C CA . GLY A 1 430 ? 10.190 14.567 -11.022 1.00 91.31 430 GLY A CA 1
ATOM 3408 C C . GLY A 1 430 ? 9.928 16.071 -11.020 1.00 91.31 430 GLY A C 1
ATOM 3409 O O . GLY A 1 430 ? 10.737 16.875 -11.480 1.00 91.31 430 GLY A O 1
ATOM 3410 N N . VAL A 1 431 ? 8.750 16.462 -10.524 1.00 89.12 431 VAL A N 1
ATOM 3411 C CA . VAL A 1 431 ? 8.356 17.880 -10.464 1.00 89.12 431 VAL A CA 1
ATOM 3412 C C . VAL A 1 431 ? 9.340 18.622 -9.558 1.00 89.12 431 VAL A C 1
ATOM 3414 O O . VAL A 1 431 ? 9.577 18.193 -8.428 1.00 89.12 431 VAL A O 1
ATOM 3417 N N . ASP A 1 432 ? 9.933 19.700 -10.064 1.00 91.31 432 ASP A N 1
ATOM 3418 C CA . ASP A 1 432 ? 10.981 20.486 -9.395 1.00 91.31 432 ASP A CA 1
ATOM 3419 C C . ASP A 1 432 ? 12.228 19.671 -8.987 1.00 91.31 432 ASP A C 1
ATOM 3421 O O . ASP A 1 432 ? 12.960 20.066 -8.086 1.00 91.31 432 ASP A O 1
ATOM 3425 N N . ASN A 1 433 ? 12.484 18.530 -9.643 1.00 94.44 433 ASN A N 1
ATOM 3426 C CA . ASN A 1 433 ? 13.566 17.587 -9.314 1.00 94.44 433 ASN A CA 1
ATOM 3427 C C . ASN A 1 433 ? 13.475 16.981 -7.899 1.00 94.44 433 ASN A C 1
ATOM 3429 O O . ASN A 1 433 ? 14.489 16.656 -7.287 1.00 94.44 433 ASN A O 1
ATOM 3433 N N . SER A 1 434 ? 12.262 16.836 -7.362 1.00 92.00 434 SER A N 1
ATOM 3434 C CA . SER A 1 434 ? 12.011 16.293 -6.013 1.00 92.00 434 SER A CA 1
ATOM 3435 C C . SER A 1 434 ? 11.984 14.758 -5.925 1.00 92.00 434 SER A C 1
ATOM 3437 O O . SER A 1 434 ? 11.642 14.204 -4.880 1.00 92.00 434 SER A O 1
ATOM 3439 N N . GLY A 1 435 ? 12.344 14.064 -7.005 1.00 93.88 435 GLY A N 1
ATOM 3440 C CA . GLY A 1 435 ? 12.587 12.627 -7.014 1.00 93.88 435 GLY A CA 1
ATOM 3441 C C . GLY A 1 435 ? 11.340 11.764 -6.833 1.00 93.88 435 GLY A C 1
ATOM 3442 O O . GLY A 1 435 ? 10.215 12.155 -7.164 1.00 93.88 435 GLY A O 1
ATOM 3443 N N . VAL A 1 436 ? 11.565 10.545 -6.332 1.00 91.00 436 VAL A N 1
ATOM 3444 C CA . VAL A 1 436 ? 10.547 9.486 -6.237 1.00 91.00 436 VAL A CA 1
ATOM 3445 C C . VAL A 1 436 ? 9.399 9.869 -5.308 1.00 91.00 436 VAL A C 1
ATOM 3447 O O . VAL A 1 436 ? 8.246 9.695 -5.689 1.00 91.00 436 VAL A O 1
ATOM 3450 N N . THR A 1 437 ? 9.677 10.448 -4.135 1.00 87.19 437 THR A N 1
ATOM 3451 C CA . THR A 1 437 ? 8.648 10.747 -3.123 1.00 87.19 437 THR A CA 1
ATOM 3452 C C . THR A 1 437 ? 7.491 11.587 -3.684 1.00 87.19 437 THR A C 1
ATOM 3454 O O . THR A 1 437 ? 6.326 11.224 -3.525 1.00 87.19 437 THR A O 1
ATOM 3457 N N . ARG A 1 438 ? 7.773 12.688 -4.397 1.00 90.00 438 AR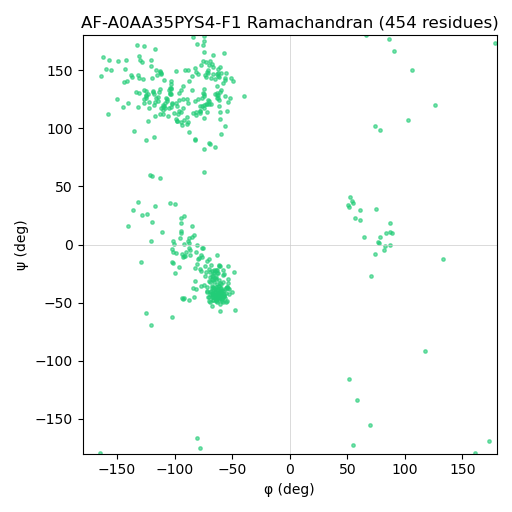G A N 1
ATOM 3458 C CA . ARG A 1 438 ? 6.706 13.523 -4.982 1.00 90.00 438 ARG A CA 1
ATOM 3459 C C . ARG A 1 438 ? 6.064 12.876 -6.205 1.00 90.00 438 ARG A C 1
ATOM 3461 O O . ARG A 1 438 ? 4.867 13.045 -6.421 1.00 90.00 438 ARG A O 1
ATOM 3468 N N . LEU A 1 439 ? 6.836 12.155 -7.019 1.00 89.38 439 LEU A N 1
ATOM 3469 C CA . LEU A 1 439 ? 6.292 11.405 -8.154 1.00 89.38 439 LEU A CA 1
ATOM 3470 C C . LEU A 1 439 ? 5.261 10.368 -7.688 1.00 89.38 439 LEU A C 1
ATOM 3472 O O . LEU A 1 439 ? 4.177 10.290 -8.264 1.00 89.38 439 LEU A O 1
ATOM 3476 N N . TYR A 1 440 ? 5.558 9.646 -6.609 1.00 85.38 440 TYR A N 1
ATOM 3477 C CA . TYR A 1 440 ? 4.627 8.725 -5.969 1.00 85.38 440 TYR A CA 1
ATOM 3478 C C . TYR A 1 440 ? 3.375 9.452 -5.464 1.00 85.38 440 TYR A C 1
ATOM 3480 O O . TYR A 1 440 ? 2.278 9.169 -5.940 1.00 85.38 440 TYR A O 1
ATOM 3488 N N . LEU A 1 441 ? 3.531 10.459 -4.600 1.00 83.38 441 LEU A N 1
ATOM 3489 C CA . LEU A 1 441 ? 2.395 11.131 -3.957 1.00 83.38 441 LEU A CA 1
ATOM 3490 C C . LEU A 1 441 ? 1.500 11.923 -4.922 1.00 83.38 441 LEU A C 1
ATOM 3492 O O . LEU A 1 441 ? 0.305 12.055 -4.679 1.00 83.38 441 LEU A O 1
ATOM 3496 N N . CYS A 1 442 ? 2.049 12.470 -6.010 1.00 83.38 442 CYS A N 1
ATOM 3497 C CA . CYS A 1 442 ? 1.281 13.303 -6.941 1.00 83.38 442 CYS A CA 1
ATOM 3498 C C . CYS A 1 442 ? 0.819 12.573 -8.205 1.00 83.38 442 CYS A C 1
ATOM 3500 O O . CYS A 1 442 ? -0.111 13.043 -8.859 1.00 83.38 442 CYS A O 1
ATOM 3502 N N . LYS A 1 443 ? 1.500 11.498 -8.618 1.00 81.19 443 LYS A N 1
ATOM 3503 C CA . LYS A 1 443 ? 1.221 10.816 -9.894 1.00 81.19 443 LYS A CA 1
ATOM 3504 C C . LYS A 1 443 ? 1.038 9.308 -9.768 1.00 81.19 443 LYS A C 1
ATOM 3506 O O . LYS A 1 443 ? 0.591 8.703 -10.737 1.00 81.19 443 LYS A O 1
ATOM 3511 N N . GLY A 1 444 ? 1.424 8.695 -8.648 1.00 78.31 444 GLY A N 1
ATOM 3512 C CA . GLY A 1 444 ? 1.435 7.238 -8.495 1.00 78.31 444 GLY A CA 1
ATOM 3513 C C . GLY A 1 444 ? 2.367 6.525 -9.485 1.00 78.31 444 GLY A C 1
ATOM 3514 O O . GLY A 1 444 ? 2.158 5.354 -9.784 1.00 78.31 444 GLY A O 1
ATOM 3515 N N . GLY A 1 445 ? 3.361 7.227 -10.048 1.00 84.94 445 GLY A N 1
ATOM 3516 C CA . GLY A 1 445 ? 4.241 6.690 -11.086 1.00 84.94 445 GLY A CA 1
ATOM 3517 C C . GLY A 1 445 ? 5.183 7.730 -11.698 1.00 84.94 445 GLY A C 1
ATOM 3518 O O . GLY A 1 445 ? 5.319 8.849 -11.205 1.00 84.94 445 GLY A O 1
ATOM 3519 N N . GLY A 1 446 ? 5.848 7.362 -12.798 1.00 89.44 446 GLY A N 1
ATOM 3520 C CA . GLY A 1 446 ? 6.867 8.203 -13.450 1.00 89.44 446 GLY A CA 1
ATOM 3521 C C . GLY A 1 446 ? 8.283 8.026 -12.892 1.00 89.44 446 GLY A C 1
ATOM 3522 O O . GLY A 1 446 ? 9.177 8.798 -13.236 1.00 89.44 446 GLY A O 1
ATOM 3523 N N . TYR A 1 447 ? 8.482 7.003 -12.067 1.00 93.12 447 TYR A N 1
ATOM 3524 C CA . TYR A 1 447 ? 9.771 6.565 -11.556 1.00 93.12 447 TYR A CA 1
ATOM 3525 C C . TYR A 1 447 ? 9.936 5.050 -11.742 1.00 93.12 447 TYR A C 1
ATOM 3527 O O . TYR A 1 447 ? 8.949 4.335 -11.949 1.00 93.12 447 TYR A O 1
ATOM 3535 N N . SER A 1 448 ? 11.182 4.595 -11.669 1.00 93.50 448 SER A N 1
ATOM 3536 C CA . SER A 1 448 ? 11.573 3.198 -11.577 1.00 93.50 448 SER A CA 1
ATOM 3537 C C . SER A 1 448 ? 12.577 3.027 -10.442 1.00 93.50 448 SER A C 1
ATOM 3539 O O . SER A 1 448 ? 13.554 3.773 -10.369 1.00 93.50 448 SER A O 1
ATOM 3541 N N . ILE A 1 449 ? 12.336 2.055 -9.571 1.00 91.31 449 ILE A N 1
ATOM 3542 C CA . ILE A 1 449 ? 13.284 1.614 -8.553 1.00 91.31 449 ILE A CA 1
ATOM 3543 C C . ILE A 1 449 ? 14.036 0.429 -9.155 1.00 91.31 449 ILE A C 1
ATOM 3545 O O . ILE A 1 449 ? 13.476 -0.644 -9.348 1.00 91.31 449 ILE A O 1
ATOM 3549 N N . ASP A 1 450 ? 15.285 0.662 -9.541 1.00 88.88 450 ASP A N 1
ATOM 3550 C CA . ASP A 1 450 ? 16.089 -0.305 -10.269 1.00 88.88 450 ASP A CA 1
ATOM 3551 C C . ASP A 1 450 ? 16.650 -1.385 -9.340 1.00 88.88 450 ASP A C 1
ATOM 3553 O O . ASP A 1 450 ? 17.495 -1.127 -8.477 1.00 88.88 450 ASP A O 1
ATOM 3557 N N . VAL A 1 451 ? 16.181 -2.608 -9.571 1.00 82.75 451 VAL A N 1
ATOM 3558 C CA . VAL A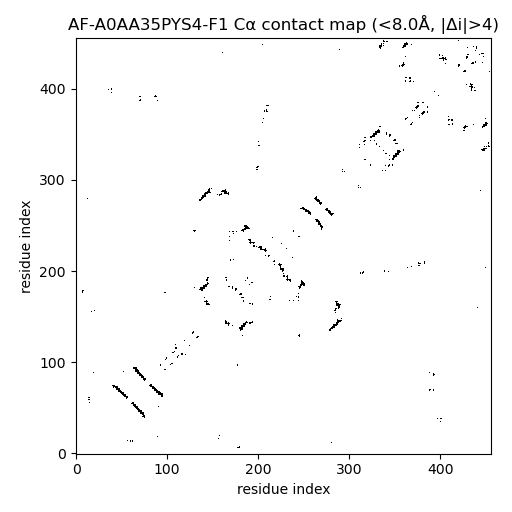 1 451 ? 16.645 -3.850 -8.937 1.00 82.75 451 VAL A CA 1
ATOM 3559 C C . VAL A 1 451 ? 17.689 -4.592 -9.784 1.00 82.75 451 VAL A C 1
ATOM 3561 O O . VAL A 1 451 ? 18.102 -5.692 -9.425 1.00 82.75 451 VAL A O 1
ATOM 3564 N N . GLY A 1 452 ? 18.136 -4.001 -10.898 1.00 79.19 452 GLY A N 1
ATOM 3565 C CA . GLY A 1 452 ? 19.174 -4.548 -11.775 1.00 79.19 452 GLY A CA 1
ATOM 3566 C C . GLY A 1 452 ? 18.828 -4.504 -13.262 1.00 79.19 452 GLY A C 1
ATOM 3567 O O . GLY A 1 452 ? 19.729 -4.679 -14.079 1.00 79.19 452 GLY A O 1
ATOM 3568 N N . CYS A 1 453 ? 17.571 -4.224 -13.620 1.00 83.69 453 CYS A N 1
ATOM 3569 C CA . CYS A 1 453 ? 17.101 -4.131 -15.002 1.00 83.69 453 CYS A CA 1
ATOM 3570 C C . CYS A 1 453 ? 17.927 -3.149 -15.836 1.00 83.69 453 CYS A C 1
ATOM 3572 O O . CYS A 1 453 ? 18.146 -3.400 -17.013 1.00 83.69 453 CYS A O 1
ATOM 3574 N N . THR A 1 454 ? 18.380 -2.031 -15.263 1.00 83.88 454 THR A N 1
ATOM 3575 C CA . THR A 1 454 ? 19.060 -0.995 -16.062 1.00 83.88 454 THR A CA 1
ATOM 3576 C C . THR A 1 454 ? 20.507 -1.314 -16.432 1.00 83.88 454 THR A C 1
ATOM 3578 O O . THR A 1 454 ? 21.107 -0.601 -17.238 1.00 83.88 454 THR A O 1
ATOM 3581 N N . LYS A 1 455 ? 21.071 -2.383 -15.859 1.00 74.00 455 LYS A N 1
ATOM 3582 C CA . LYS A 1 455 ? 22.440 -2.852 -16.126 1.00 74.00 455 LYS A CA 1
ATOM 3583 C C . LYS A 1 455 ? 22.509 -3.863 -17.281 1.00 74.00 455 LYS A C 1
ATOM 3585 O O . LYS A 1 455 ? 23.613 -4.266 -17.654 1.00 74.00 455 LYS A O 1
ATOM 3590 N N . VAL A 1 456 ? 21.358 -4.291 -17.799 1.00 58.81 456 VAL A N 1
ATOM 3591 C CA . VAL A 1 456 ? 21.185 -5.359 -18.792 1.00 58.81 456 VAL A CA 1
ATOM 3592 C C . VAL A 1 456 ? 20.583 -4.775 -20.061 1.00 58.81 456 VAL A C 1
ATOM 3594 O O . VAL A 1 456 ? 21.047 -5.177 -21.152 1.00 58.81 456 VAL A O 1
#

Sequence (456 aa):
MRGYATSSRDFLTRLPHAFVGFSYPSWQRPDSQIHHRQLQDVTSTQYLAAEEWRIHATDRGARASGGGSGMVRLVTDDAGNNVIFALNLALQELKGHEDNVKEKRPHGGNNSLKGGLMQGNWQERREREKEFNDTEPYVLVIGAGEWLTSFHDFEASLFLPGITGQAGLEIGARLGRLDVPTLIIDRNPRIGDNWRNRYRTLVTHDPVNYCHMPYLPFPPNWPMFTPKDKLADWFEAYASIMELNVWTSTTIESAEYSEETKSWTVRIIRGDGPVIVLCPQHIILATGHSGEPLVPKFNGQDTFRGIVYHTSQHQDASHEPSVKGKKVVVVGSGNSGHDISQNFYENGADVMMLQRSGTYVISVERGLHMQHKGIYDEMGLPTEDADIYDQSLPLSVQFALKVHQTARIAEAEKEELDGLRRAGFALNFGVDNSGVTRLYLCKGGGYSIDVGCTKV

Nearest PDB structures (foldseek):
  8acs-assembly2_D  TM=8.658E-01  e=1.521E-37  Janthinobacterium svalbardensis
  8acs-assembly1_C  TM=8.461E-01  e=3.255E-37  Janthinobacterium svalbardensis
  8acs-assembly2_B  TM=8.473E-01  e=3.383E-36  Janthinobacterium svalbardensis
  4c5o-assembly1_C  TM=8.905E-01  e=1.730E-11  Stenotrophomonas maltophilia
  1vqw-assembly1_B  TM=7.346E-01  e=7.771E-10  Schizosaccharomyces pombe

Solvent-accessible surface area (backbone atoms only — not comparable to full-atom values): 26748 Å² total; per-residue (Å²): 141,81,86,82,82,80,59,70,74,66,51,66,77,59,42,85,78,80,60,104,57,88,82,78,75,80,90,70,87,71,93,70,89,72,63,75,68,68,73,74,39,62,75,48,76,47,83,41,79,48,84,69,44,79,50,76,51,88,87,68,80,48,76,50,42,22,31,31,40,33,34,40,35,28,27,58,47,100,87,70,46,80,40,81,72,41,79,28,77,47,78,79,39,41,67,97,51,58,66,62,48,82,94,57,34,78,79,80,44,69,89,61,41,86,77,32,64,87,63,42,56,72,66,60,41,50,51,37,59,55,67,42,73,88,50,77,40,44,31,38,29,40,13,39,14,59,51,77,90,83,80,94,83,73,90,70,90,57,84,67,91,66,51,41,16,58,50,26,51,50,51,44,46,56,37,49,52,52,71,42,51,52,38,32,31,17,61,48,79,50,65,23,40,72,38,51,68,46,39,75,84,46,53,49,93,56,44,44,60,69,67,54,50,81,101,52,69,71,63,93,85,58,57,55,51,44,43,30,56,63,52,14,54,46,47,41,50,47,39,60,78,62,66,55,30,67,44,48,28,24,44,76,81,49,75,48,78,36,85,87,77,59,28,33,47,33,36,30,29,48,65,94,50,71,79,44,78,45,66,19,59,41,78,42,63,19,20,34,85,86,57,79,83,87,75,85,86,60,91,66,54,88,74,52,89,68,92,84,84,57,75,88,72,44,54,60,48,77,77,44,93,66,37,55,73,34,81,43,78,40,82,38,60,31,47,70,34,40,56,50,44,41,46,33,38,78,49,43,25,49,67,44,75,44,68,92,67,48,24,26,78,39,37,51,89,53,35,47,48,65,72,31,59,70,33,43,41,101,85,29,42,59,54,75,58,27,52,51,60,65,68,43,52,59,68,72,57,49,43,59,53,28,24,58,53,35,52,55,36,49,61,71,45,39,69,62,55,50,48,40,47,75,75,68,48,55,74,30,47,42,78,89,37,15,23,61,69,48,23,44,77,75,64,73,41,57,33,24,73,37,88,55,52,88,83,110

InterPro domains:
  IPR020946 Flavin monooxygenase-like [PF00743] (199-410)
  IPR036188 FAD/NAD(P)-binding domain superfamily [G3DSA:3.50.50.60] (164-418)
  IPR036188 FAD/NAD(P)-binding domain superfamily [SSF51905] (165-364)
  IPR050982 Auxin biosynthesis and cation transport [PTHR43539] (165-366)

pLDDT: mean 79.9, std 21.03, range [17.94, 97.38]

Radius of gyration: 24.99 Å; Cα contacts (8 Å, |Δi|>4): 741; chains: 1; bounding box: 60×58×81 Å

Organism: NCBI:txid1926264

Mean predicted aligned error: 10.32 Å